Protein AF-X1Q4B1-F1 (afdb_monomer_lite)

Sequence (480 aa):
LQPEKTTQGALKLMYELGEYLKKIVNLEAITLQPAAGAQGEFSAISMFKAYFNKKNENRKYILVPDSAHGTNPASVNFSGFKPVTLPSNDKGLVDIDKLKELMTDEVAGLMLTNPNTLGLFEKSVKLITEIVLRRKRMKLKDPKRILATDCGSTTTKAILIEKKGEEYRLVVRGEAPTTVEAPFEDVTKGVLNAVMEVEELSGTKLLDGENIIKGVKDKEGVDLYVSTSSAGGGLQMMVAGVVLTMTAESAARAALGAGAIVMDVIASNDGRLPHEKIQRIRNLRPDMILLSGGIDGGTVSHVVELAELIKAADPQPRFGVGYELPVIYAGNKDARDIILKTLKENTALVIVENLRPVLERENLSPARNKIHDQFMEHVMAHAPGYKDLMKKTDVPIMPTPGAVGLLVEIVAKKEKIDAIGVDIGGATTDVFSVFQGIFNRTVSANLGMSYSISNVLAETGIENIMRWLPEDIDERSLRN

Foldseek 3Di:
DDDCVVCVVVVVVLVVVFVVVCVVVVHPGDDPPQPDPLSVLLVVLLVLVVVCVVVVQQAAEEEEEPQDDPSNQVSCVVSRHHYDYFYDDPVREGDLVSLLVPDDSNYSYYDDDAVTNVSHGHPCVVVSVCSGVVVLVDPPPVWQWEWEWEQAQFKIKIWIWGDDPNDIDTDDMFMFTQQLDPPRVARLVRVVRRVVVVCVVNVAAQDDPSAGADDDDPSYGTPFYAYAYPHQDAQEEEEEEADCVAFQVLRVQLQQQLRHDHPYYHYPPPPDDLVRLLCCQQVSQGLAYEQEYAAAVGDQVSSLVVLLSNLSSLHHHPDDDPDFRAYEYAYHPVNVVVSCVRRVVRHNYDYWHHQPNDRPDGDSVGSSVVSNVCCVVRGQCPRRNSVVVCVNGSDGHHHPVVVVLVVQLCCCVVVVHWDWDWDAGQQKIKIWTQDPNDITIGIGRLGHDHPNVVVVCVVCDPVNVVVVDDPPQDPVNVVD

InterPro domains:
  IPR006230 Protein MutL [PF13941] (146-471)
  IPR015421 Pyridoxal phosphate-dependent transferase, major domain [G3DSA:3.40.640.10] (1-141)
  IPR015424 Pyridoxal phosphate-dependent transferase [SSF53383] (2-132)
  IPR020581 Glycine cleavage system P protein [PTHR11773] (2-133)

Organism: NCBI:txid412755

Secondary structure (DSSP, 8-state):
---GGG-HHHHHHHHHHHHHHHHHHT-S-------SHHHHHHHHHHHHHHHHHHTT----EEEEETTS-THHHHHHHHTT-EEEEE-B-TTSSB-HHHHHHH--TTEEEE---SS-TTS---TTHHHHHHHHHGGGS------SEEEEEEE-SSEEEEEEEEEETTEEEEEEEEEEE--SSTTT--HHHHHHHHHHHHHHHHT-B-EETTEEPBS-BTTB-BSEEEEEE-TT--EEEEEEESSIIIIIHHHHHHHHHHTEEEEEEEETTSS--HHHHHHHHHHH--SEEEE----TTS-SHHHHHHHHHHHHH-PPPSS-TT-PEEEEE-S-GGGHHHHHHHHTTTEEEEE---S-SBTTB---HHHHHHHHHHHHHHTGGGSTTHHHHHHHSSSPPEEHHHHHHHHHHHHHHHHT--EEEEEE-SS-EEEEEEETTEEEEEEETT--SSTTHHHHHHHH-HHHHHTTS-TT--HHHHH-

Radius of gyration: 26.85 Å; chains: 1; bounding box: 56×97×61 Å

pLDDT: mean 87.83, std 9.79, range [41.88, 98.19]

Structure (mmCIF, N/CA/C/O backbone):
data_AF-X1Q4B1-F1
#
_entry.id   AF-X1Q4B1-F1
#
loop_
_atom_site.group_PDB
_atom_site.id
_atom_site.type_symbol
_atom_site.label_atom_id
_atom_site.label_alt_id
_atom_site.label_comp_id
_atom_site.label_asym_id
_atom_site.label_entity_id
_atom_site.label_seq_id
_atom_site.pdbx_PDB_ins_code
_atom_site.Cartn_x
_atom_site.Cartn_y
_atom_site.Cartn_z
_atom_site.occupancy
_atom_site.B_iso_or_equiv
_atom_site.auth_seq_id
_atom_site.auth_comp_id
_atom_site.auth_asym_id
_atom_site.auth_atom_id
_atom_site.pdbx_PDB_model_num
ATOM 1 N N . LEU A 1 1 ? 10.457 -51.982 8.113 1.00 66.38 1 LEU A N 1
ATOM 2 C CA . LEU A 1 1 ? 11.189 -50.947 7.346 1.00 66.38 1 LEU A CA 1
ATOM 3 C C . LEU A 1 1 ? 12.678 -51.248 7.427 1.00 66.38 1 LEU A C 1
ATOM 5 O O . LEU A 1 1 ? 13.119 -51.757 8.451 1.00 66.38 1 LEU A O 1
ATOM 9 N N . GLN A 1 2 ? 13.419 -50.999 6.350 1.00 88.31 2 GLN A N 1
ATOM 10 C CA . GLN A 1 2 ? 14.870 -51.185 6.302 1.00 88.31 2 GLN A CA 1
ATOM 11 C C . GLN A 1 2 ? 15.573 -50.152 7.220 1.00 88.31 2 GLN A C 1
ATOM 13 O O . GLN A 1 2 ? 15.097 -49.020 7.293 1.00 88.31 2 GLN A O 1
ATOM 18 N N . PRO A 1 3 ? 16.667 -50.493 7.935 1.00 93.75 3 PRO A N 1
ATOM 19 C CA . PRO A 1 3 ? 17.361 -49.536 8.803 1.00 93.75 3 PRO A CA 1
ATOM 20 C C . PRO A 1 3 ? 17.932 -48.341 8.024 1.00 93.75 3 PRO A C 1
ATOM 22 O O . PRO A 1 3 ? 18.621 -48.551 7.024 1.00 93.75 3 PRO A O 1
ATOM 25 N N . GLU A 1 4 ? 17.748 -47.114 8.528 1.00 91.62 4 GLU A N 1
ATOM 26 C CA . GLU A 1 4 ? 18.181 -45.866 7.861 1.00 91.62 4 GLU A CA 1
ATOM 27 C C . GLU A 1 4 ? 19.660 -45.874 7.462 1.00 91.62 4 GLU A C 1
ATOM 29 O O . GLU A 1 4 ? 20.027 -45.416 6.378 1.00 91.62 4 GLU A O 1
ATOM 34 N N . LYS A 1 5 ? 20.524 -46.462 8.302 1.00 94.69 5 LYS A N 1
ATOM 35 C CA . LYS A 1 5 ? 21.965 -46.602 8.026 1.00 94.69 5 LYS A CA 1
ATOM 36 C C . LYS A 1 5 ? 22.269 -47.334 6.712 1.00 94.69 5 LYS A C 1
ATOM 38 O O . LYS A 1 5 ? 23.345 -47.169 6.157 1.00 94.69 5 LYS A O 1
ATOM 43 N N . THR A 1 6 ? 21.330 -48.142 6.217 1.00 95.38 6 THR A N 1
ATOM 44 C CA . THR A 1 6 ? 21.473 -48.923 4.979 1.00 95.38 6 THR A CA 1
ATOM 45 C C . THR A 1 6 ? 20.757 -48.301 3.774 1.00 95.38 6 THR A C 1
ATOM 47 O O . THR A 1 6 ? 20.863 -48.834 2.675 1.00 95.38 6 THR A O 1
ATOM 50 N N . THR A 1 7 ? 20.060 -47.171 3.947 1.00 96.06 7 THR A N 1
ATOM 51 C CA . THR A 1 7 ? 19.280 -46.489 2.893 1.00 96.06 7 THR A CA 1
ATOM 52 C C . THR A 1 7 ? 19.724 -45.044 2.662 1.00 96.06 7 THR A C 1
ATOM 54 O O . THR A 1 7 ? 18.988 -44.255 2.072 1.00 96.06 7 THR A O 1
ATOM 57 N N . GLN A 1 8 ? 20.931 -44.678 3.107 1.00 96.19 8 GLN A N 1
ATOM 58 C CA . GLN A 1 8 ? 21.440 -43.301 3.042 1.00 96.19 8 GLN A CA 1
ATOM 59 C C . GLN A 1 8 ? 21.446 -42.719 1.621 1.00 96.19 8 GLN A C 1
ATOM 61 O O . GLN A 1 8 ? 21.157 -41.540 1.449 1.00 96.19 8 GLN A O 1
ATOM 66 N N . GLY A 1 9 ? 21.691 -43.541 0.594 1.00 96.62 9 GLY A N 1
ATOM 67 C CA . GLY A 1 9 ? 21.606 -43.098 -0.802 1.00 96.62 9 GLY A CA 1
ATOM 68 C C . GLY A 1 9 ? 20.203 -42.621 -1.197 1.00 96.62 9 GLY A C 1
ATOM 69 O O . GLY A 1 9 ? 20.061 -41.554 -1.789 1.00 96.62 9 GLY A O 1
ATOM 70 N N . ALA A 1 10 ? 19.161 -43.364 -0.809 1.00 95.69 10 ALA A N 1
ATOM 71 C CA . ALA A 1 10 ? 17.774 -42.979 -1.068 1.00 95.69 10 ALA A CA 1
ATOM 72 C C . ALA A 1 10 ? 17.374 -41.729 -0.269 1.00 95.69 10 ALA A C 1
ATOM 74 O O . ALA A 1 10 ? 16.758 -40.822 -0.822 1.00 95.69 10 ALA A O 1
ATOM 75 N N . LEU A 1 11 ? 17.780 -41.643 1.003 1.00 95.00 11 LEU A N 1
ATOM 76 C CA . LEU A 1 11 ? 17.516 -40.473 1.850 1.00 95.00 11 LEU A CA 1
ATOM 77 C C . LEU A 1 11 ? 18.180 -39.205 1.300 1.00 95.00 11 LEU A C 1
ATOM 79 O O . LEU A 1 11 ? 17.545 -38.153 1.265 1.00 95.00 11 LEU A O 1
ATOM 83 N N . LYS A 1 12 ? 19.423 -39.312 0.813 1.00 97.00 12 LYS A N 1
ATOM 84 C CA . LYS A 1 12 ? 20.123 -38.205 0.154 1.00 97.00 12 LYS A CA 1
ATOM 85 C C . LYS A 1 12 ? 19.367 -37.727 -1.087 1.00 97.00 12 LYS A C 1
ATOM 87 O O . LYS A 1 12 ? 19.129 -36.532 -1.216 1.00 97.00 12 LYS A O 1
ATOM 92 N N . LEU A 1 13 ? 18.938 -38.647 -1.954 1.00 97.19 13 LEU A N 1
ATOM 93 C CA . LEU A 1 13 ? 18.173 -38.307 -3.158 1.00 97.19 13 LEU A CA 1
ATOM 94 C C . LEU A 1 13 ? 16.848 -37.614 -2.814 1.00 97.19 13 LEU A C 1
ATOM 96 O O . LEU A 1 13 ? 16.500 -36.610 -3.429 1.00 97.19 13 LEU A O 1
ATOM 100 N N . MET A 1 14 ? 16.126 -38.119 -1.811 1.00 96.12 14 MET A N 1
ATOM 101 C CA . MET A 1 14 ? 14.888 -37.502 -1.327 1.00 96.12 14 MET A CA 1
ATOM 102 C C . MET A 1 14 ? 15.126 -36.088 -0.785 1.00 96.12 14 MET A C 1
ATOM 104 O O . MET A 1 14 ? 14.344 -35.182 -1.066 1.00 96.12 14 MET A O 1
ATOM 108 N N . TYR A 1 15 ? 16.209 -35.889 -0.032 1.00 96.12 15 TYR A N 1
ATOM 109 C CA . TYR A 1 15 ? 16.575 -34.585 0.512 1.00 96.12 15 TYR A CA 1
ATOM 110 C C . TYR A 1 15 ? 16.925 -33.578 -0.592 1.00 96.12 15 TYR A C 1
ATOM 112 O O . TYR A 1 15 ? 16.352 -32.491 -0.634 1.00 96.12 15 TYR A O 1
ATOM 120 N N . GLU A 1 16 ? 17.811 -33.948 -1.519 1.00 97.56 16 GLU A N 1
ATOM 121 C CA . GLU A 1 16 ? 18.236 -33.073 -2.619 1.00 97.56 16 GLU A CA 1
ATOM 122 C C . GLU A 1 16 ? 17.066 -32.717 -3.542 1.00 97.56 16 GLU A C 1
ATOM 124 O O . GLU A 1 16 ? 16.865 -31.543 -3.859 1.00 97.56 16 GLU A O 1
ATOM 129 N N . LEU A 1 17 ? 16.234 -33.704 -3.901 1.00 97.38 17 LEU A N 1
ATOM 130 C CA . LEU A 1 17 ? 15.005 -33.465 -4.657 1.00 97.38 17 LEU A CA 1
ATOM 131 C C . LEU A 1 17 ? 14.079 -32.500 -3.912 1.00 97.38 17 LEU A C 1
ATOM 133 O O . LEU A 1 17 ? 13.517 -31.588 -4.519 1.00 97.38 17 LEU A O 1
ATOM 137 N N . GLY A 1 18 ? 13.940 -32.677 -2.597 1.00 96.75 18 GLY A N 1
ATOM 138 C CA . GLY A 1 18 ? 13.130 -31.798 -1.769 1.00 96.75 18 GLY A CA 1
ATOM 139 C C . GLY A 1 18 ? 13.617 -30.346 -1.798 1.00 96.75 18 GLY A C 1
ATOM 140 O O . GLY A 1 18 ? 12.822 -29.428 -2.004 1.00 96.75 18 GLY A O 1
ATOM 141 N N . GLU A 1 19 ? 14.926 -30.133 -1.668 1.00 96.81 19 GLU A N 1
ATOM 142 C CA . GLU A 1 19 ? 15.537 -28.801 -1.721 1.00 96.81 19 GLU A CA 1
ATOM 143 C C . GLU A 1 19 ? 15.413 -28.146 -3.104 1.00 96.81 19 GLU A C 1
ATOM 145 O O . GLU A 1 19 ? 15.185 -26.937 -3.198 1.00 96.81 19 GLU A O 1
ATOM 150 N N . TYR A 1 20 ? 15.493 -28.920 -4.189 1.00 97.56 20 TYR A N 1
ATOM 151 C CA . TYR A 1 20 ? 15.242 -28.400 -5.535 1.00 97.56 20 TYR A CA 1
ATOM 152 C C . TYR A 1 20 ? 13.786 -27.988 -5.728 1.00 97.56 20 TYR A C 1
ATOM 154 O O . TYR A 1 20 ? 13.522 -26.881 -6.198 1.00 97.56 20 TYR A O 1
ATOM 162 N N . LEU A 1 21 ? 12.837 -28.833 -5.317 1.00 96.44 21 LEU A N 1
ATOM 163 C CA . LEU A 1 21 ? 11.414 -28.523 -5.435 1.00 96.44 21 LEU A CA 1
ATOM 164 C C . LEU A 1 21 ? 11.048 -27.277 -4.627 1.00 96.44 21 LEU A C 1
ATOM 166 O O . LEU A 1 21 ? 10.402 -26.391 -5.179 1.00 96.44 21 LEU A O 1
ATOM 170 N N . LYS A 1 22 ? 11.533 -27.146 -3.383 1.00 95.69 22 LYS A N 1
ATOM 171 C CA . LYS A 1 22 ? 11.335 -25.940 -2.556 1.00 95.69 22 LYS A CA 1
ATOM 172 C C . LYS A 1 22 ? 11.738 -24.657 -3.280 1.00 95.69 22 LYS A C 1
ATOM 174 O O . LYS A 1 22 ? 10.993 -23.681 -3.236 1.00 95.69 22 LYS A O 1
ATOM 179 N N . LYS A 1 23 ? 12.885 -24.667 -3.971 1.00 93.69 23 LYS A N 1
ATOM 180 C CA . LYS A 1 23 ? 13.369 -23.518 -4.754 1.00 93.69 23 LYS A CA 1
ATOM 181 C C . LYS A 1 23 ? 12.500 -23.240 -5.980 1.00 93.69 23 LYS A C 1
ATOM 183 O O . LYS A 1 23 ? 12.229 -22.080 -6.262 1.00 93.69 23 LYS A O 1
ATOM 188 N N . ILE A 1 24 ? 12.047 -24.279 -6.686 1.00 95.81 24 ILE A N 1
ATOM 189 C CA . ILE A 1 24 ? 11.204 -24.140 -7.888 1.00 95.81 24 ILE A CA 1
ATOM 190 C C . ILE A 1 24 ? 9.842 -23.530 -7.544 1.00 95.81 24 ILE A C 1
ATOM 192 O O . ILE A 1 24 ? 9.377 -22.639 -8.249 1.00 95.81 24 ILE A O 1
ATOM 196 N N . VAL A 1 25 ? 9.200 -24.001 -6.470 1.00 91.06 25 VAL A N 1
ATOM 197 C CA . VAL A 1 25 ? 7.852 -23.541 -6.086 1.00 91.06 25 VAL A CA 1
ATOM 198 C C . VAL A 1 25 ? 7.856 -22.389 -5.080 1.00 91.06 25 VAL A C 1
ATOM 200 O O . VAL A 1 25 ? 6.791 -21.883 -4.740 1.00 91.06 25 VAL A O 1
ATOM 203 N N . ASN A 1 26 ? 9.036 -21.972 -4.612 1.00 92.06 26 ASN A N 1
ATOM 204 C CA . ASN A 1 26 ? 9.233 -20.924 -3.612 1.00 92.06 26 ASN A CA 1
ATOM 205 C C . ASN A 1 26 ? 8.440 -21.161 -2.307 1.00 92.06 26 ASN A C 1
ATOM 207 O O . ASN A 1 26 ? 7.680 -20.302 -1.859 1.00 92.06 26 ASN A O 1
ATOM 211 N N . LEU A 1 27 ? 8.604 -22.346 -1.703 1.00 90.62 27 LEU A N 1
ATOM 212 C CA . LEU A 1 27 ? 7.980 -22.726 -0.426 1.00 90.62 27 LEU A CA 1
ATOM 213 C C . LEU A 1 27 ? 9.026 -23.126 0.626 1.00 90.62 27 LEU A C 1
ATOM 215 O O . LEU A 1 27 ? 10.097 -23.641 0.306 1.00 90.62 27 LEU A O 1
ATOM 219 N N . GLU A 1 28 ? 8.684 -22.946 1.905 1.00 91.62 28 GLU A N 1
ATOM 220 C CA . GLU A 1 28 ? 9.573 -23.247 3.041 1.00 91.62 28 GLU A CA 1
ATOM 221 C C . GLU A 1 28 ? 9.848 -24.750 3.226 1.00 91.62 28 GLU A C 1
ATOM 223 O O . GLU A 1 28 ? 10.908 -25.138 3.724 1.00 91.62 28 GLU A O 1
ATOM 228 N N . ALA A 1 29 ? 8.909 -25.609 2.820 1.00 93.25 29 ALA A N 1
ATOM 229 C CA . ALA A 1 29 ? 8.986 -27.055 2.999 1.00 93.25 29 ALA A CA 1
ATOM 230 C C . ALA A 1 29 ? 8.238 -27.814 1.892 1.00 93.25 29 ALA A C 1
ATOM 232 O O . ALA A 1 29 ? 7.320 -27.284 1.267 1.00 93.25 29 ALA A O 1
ATOM 233 N N . ILE A 1 30 ? 8.614 -29.079 1.688 1.00 94.12 30 ILE A N 1
ATOM 234 C CA . ILE A 1 30 ? 7.962 -30.014 0.763 1.00 94.12 30 ILE A CA 1
ATOM 235 C C . ILE A 1 30 ? 7.840 -31.391 1.431 1.00 94.12 30 ILE A C 1
ATOM 237 O O . ILE A 1 30 ? 8.625 -31.727 2.318 1.0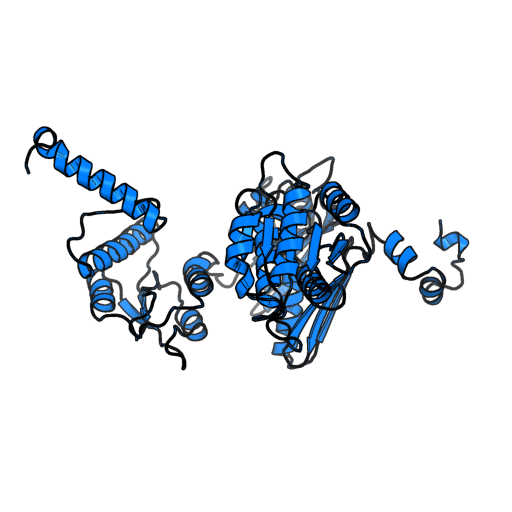0 94.12 30 ILE A O 1
ATOM 241 N N . THR A 1 31 ? 6.873 -32.201 1.001 1.00 94.12 31 THR A N 1
ATOM 242 C CA . THR A 1 31 ? 6.763 -33.615 1.383 1.00 94.12 31 THR A CA 1
ATOM 243 C C . THR A 1 31 ? 6.760 -34.491 0.138 1.00 94.12 31 THR A C 1
ATOM 245 O O . THR A 1 31 ? 6.084 -34.180 -0.840 1.00 94.12 31 THR A O 1
ATOM 248 N N . LEU A 1 32 ? 7.511 -35.592 0.183 1.00 94.69 32 LEU A N 1
ATOM 249 C CA . LEU A 1 32 ? 7.564 -36.608 -0.877 1.00 94.69 32 LEU A CA 1
ATOM 250 C C . LEU A 1 32 ? 6.679 -37.826 -0.564 1.00 94.69 32 LEU A C 1
ATOM 252 O O . LEU A 1 32 ? 6.749 -38.841 -1.247 1.00 94.69 32 LEU A O 1
ATOM 256 N N . GLN A 1 33 ? 5.875 -37.753 0.500 1.00 94.75 33 GLN A N 1
ATOM 257 C CA . GLN A 1 33 ? 5.002 -38.845 0.923 1.00 94.75 33 GLN A CA 1
ATOM 258 C C . GLN A 1 33 ? 3.838 -39.131 -0.049 1.00 94.75 33 GLN A C 1
ATOM 260 O O . GLN A 1 33 ? 3.500 -40.307 -0.207 1.00 94.75 33 GLN A O 1
ATOM 265 N N . PRO A 1 34 ? 3.188 -38.127 -0.680 1.00 94.62 34 PRO A N 1
ATOM 266 C CA . PRO A 1 34 ? 2.115 -38.401 -1.630 1.00 94.62 34 PRO A CA 1
ATOM 267 C C . PRO A 1 34 ? 2.644 -39.081 -2.898 1.00 94.62 34 PRO A C 1
ATOM 269 O O . PRO A 1 34 ? 3.515 -38.547 -3.577 1.00 94.62 34 PRO A O 1
ATOM 272 N N . ALA A 1 35 ? 2.083 -40.240 -3.242 1.00 91.44 35 ALA A N 1
ATOM 273 C CA . ALA A 1 35 ? 2.495 -41.049 -4.389 1.00 91.44 35 ALA A CA 1
ATOM 274 C C . ALA A 1 35 ? 1.721 -40.725 -5.684 1.00 91.44 35 ALA A C 1
ATOM 276 O O . ALA A 1 35 ? 2.033 -41.267 -6.742 1.00 91.44 35 ALA A O 1
ATOM 277 N N . ALA A 1 36 ? 0.705 -39.860 -5.612 1.00 90.31 36 ALA A N 1
ATOM 278 C CA . ALA A 1 36 ? -0.111 -39.427 -6.746 1.00 90.31 36 ALA A CA 1
ATOM 279 C C . ALA A 1 36 ? -0.654 -38.005 -6.530 1.00 90.31 36 ALA A C 1
ATOM 281 O O . ALA A 1 36 ? -0.783 -37.556 -5.390 1.00 90.31 36 ALA A O 1
ATOM 282 N N . GLY A 1 37 ? -1.045 -37.323 -7.614 1.00 87.62 37 GLY A N 1
ATOM 283 C CA . GLY A 1 37 ? -1.580 -35.953 -7.563 1.00 87.62 37 GLY A CA 1
ATOM 284 C C . GLY A 1 37 ? -2.782 -35.802 -6.623 1.00 87.62 37 GLY A C 1
ATOM 285 O O . GLY A 1 37 ? -2.739 -34.988 -5.706 1.00 87.62 37 GLY A O 1
ATOM 286 N N . ALA A 1 38 ? -3.792 -36.670 -6.755 1.00 86.62 38 ALA A N 1
ATOM 287 C CA . ALA A 1 38 ? -4.967 -36.671 -5.875 1.00 86.62 38 ALA A CA 1
ATOM 288 C C . ALA A 1 38 ? -4.614 -36.941 -4.397 1.00 86.62 38 ALA A C 1
ATOM 290 O O . ALA A 1 38 ? -5.231 -36.389 -3.489 1.00 86.62 38 ALA A O 1
ATOM 291 N N . GLN A 1 39 ? -3.580 -37.750 -4.129 1.00 88.25 39 GLN A N 1
ATOM 292 C CA . GLN A 1 39 ? -3.085 -37.939 -2.764 1.00 88.25 39 GLN A CA 1
ATOM 293 C C . GLN A 1 39 ? -2.406 -36.666 -2.246 1.00 88.25 39 GLN A C 1
ATOM 295 O O . GLN A 1 39 ? -2.563 -36.332 -1.076 1.00 88.25 39 GLN A O 1
ATOM 300 N N . GLY A 1 40 ? -1.690 -35.940 -3.108 1.00 92.88 40 GLY A N 1
ATOM 301 C CA . GLY A 1 40 ? -1.099 -34.642 -2.785 1.00 92.88 40 GLY A CA 1
ATOM 302 C C . GLY A 1 40 ? -2.158 -33.597 -2.437 1.00 92.88 40 GLY A C 1
ATOM 303 O O . GLY A 1 40 ? -2.042 -32.935 -1.407 1.00 92.88 40 GLY A O 1
ATOM 304 N N . GLU A 1 41 ? -3.226 -33.512 -3.236 1.00 92.81 41 GLU A N 1
ATOM 305 C CA . GLU A 1 41 ? -4.398 -32.672 -2.952 1.00 92.81 41 GLU A CA 1
ATOM 306 C C . GLU A 1 41 ? -5.005 -33.018 -1.584 1.00 92.81 41 GLU A C 1
ATOM 308 O O . GLU A 1 41 ? -5.161 -32.146 -0.728 1.00 92.81 41 GLU A O 1
ATOM 313 N N . PHE A 1 42 ? -5.288 -34.301 -1.336 1.00 91.19 42 PHE A N 1
ATOM 314 C CA . PHE A 1 42 ? -5.835 -34.767 -0.063 1.00 91.19 42 PHE A CA 1
ATOM 315 C C . PHE A 1 42 ? -4.907 -34.472 1.126 1.00 91.19 42 PHE A C 1
ATOM 317 O O . PHE A 1 42 ? -5.375 -34.035 2.181 1.00 91.19 42 PHE A O 1
ATOM 324 N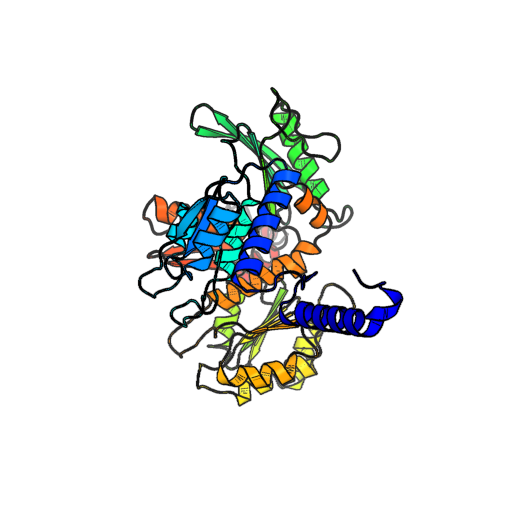 N . SER A 1 43 ? -3.593 -34.668 0.978 1.00 93.62 43 SER A N 1
ATOM 325 C CA . SER A 1 43 ? -2.606 -34.317 2.004 1.00 93.62 43 SER A CA 1
ATOM 326 C C . SER A 1 43 ? -2.626 -32.818 2.310 1.00 93.62 43 SER A C 1
ATOM 328 O O . SER A 1 43 ? -2.678 -32.446 3.482 1.00 93.62 43 SER A O 1
ATOM 330 N N . ALA A 1 44 ? -2.665 -31.958 1.287 1.00 92.88 44 ALA A N 1
ATOM 331 C CA . ALA A 1 44 ? -2.710 -30.507 1.462 1.00 92.88 44 ALA A CA 1
ATOM 332 C C . ALA A 1 44 ? -3.988 -30.047 2.187 1.00 92.88 44 ALA A C 1
ATOM 334 O O . ALA A 1 44 ? -3.917 -29.301 3.167 1.00 92.88 44 ALA A O 1
ATOM 335 N N . ILE A 1 45 ? -5.161 -30.541 1.780 1.00 94.19 45 ILE A N 1
ATOM 336 C CA . ILE A 1 45 ? -6.429 -30.191 2.441 1.00 94.19 45 ILE A CA 1
ATOM 337 C C . ILE A 1 45 ? -6.493 -30.771 3.866 1.00 94.19 45 ILE A C 1
ATOM 339 O O . ILE A 1 45 ? -6.994 -30.125 4.790 1.00 94.19 45 ILE A O 1
ATOM 343 N N . SER A 1 46 ? -5.907 -31.944 4.107 1.00 91.88 46 SER A N 1
ATOM 344 C CA . SER A 1 46 ? -5.790 -32.501 5.462 1.00 91.88 46 SER A CA 1
ATOM 345 C C . SER A 1 46 ? -4.904 -31.636 6.367 1.00 91.88 46 SER A C 1
ATOM 347 O O . SER A 1 46 ? -5.220 -31.461 7.548 1.00 91.88 46 SER A O 1
ATOM 349 N N . MET A 1 47 ? -3.847 -31.019 5.824 1.00 93.69 47 MET A N 1
ATOM 350 C CA . MET A 1 47 ? -3.044 -30.033 6.557 1.00 93.69 47 MET A CA 1
ATOM 351 C C . MET A 1 47 ? -3.858 -28.789 6.922 1.00 93.69 47 MET A C 1
ATOM 353 O O . MET A 1 47 ? -3.695 -28.279 8.030 1.00 93.69 47 MET A O 1
ATOM 357 N N . PHE A 1 48 ? -4.776 -28.331 6.060 1.00 93.44 48 PHE A N 1
ATOM 358 C CA . PHE A 1 48 ? -5.676 -27.219 6.401 1.00 93.44 48 PHE A CA 1
ATOM 359 C C . PHE A 1 48 ? -6.539 -27.587 7.607 1.00 93.44 48 PHE A C 1
ATOM 361 O O . PHE A 1 48 ? -6.640 -26.813 8.556 1.00 93.44 48 PHE A O 1
ATOM 368 N N . LYS A 1 49 ? -7.106 -28.798 7.621 1.00 89.44 49 LYS A N 1
ATOM 369 C CA . LYS A 1 49 ? -7.896 -29.288 8.757 1.00 89.44 49 LYS A CA 1
ATOM 370 C C . LYS A 1 49 ? -7.081 -29.332 10.047 1.00 89.44 49 LYS A C 1
ATOM 372 O O . LYS A 1 49 ? -7.530 -28.817 11.065 1.00 89.44 49 LYS A O 1
ATOM 377 N N . ALA A 1 50 ? -5.872 -29.893 10.005 1.00 92.50 50 ALA A N 1
ATOM 378 C CA . ALA A 1 50 ? -4.979 -29.933 11.163 1.00 92.50 50 ALA A CA 1
ATOM 379 C C . ALA A 1 50 ? -4.614 -28.521 11.658 1.00 92.50 50 ALA A C 1
ATOM 381 O O . ALA A 1 50 ? -4.635 -28.260 12.862 1.00 92.50 50 ALA A O 1
ATOM 382 N N . TYR A 1 51 ? -4.338 -27.597 10.734 1.00 92.75 51 TYR A N 1
ATOM 383 C CA . TYR A 1 51 ? -4.035 -26.200 11.033 1.00 92.75 51 TYR A CA 1
ATOM 384 C C . TYR A 1 51 ? -5.201 -25.484 11.723 1.00 92.75 51 TYR A C 1
ATOM 386 O O . TYR A 1 51 ? -5.013 -24.884 12.783 1.00 92.75 51 TYR A O 1
ATOM 394 N N . PHE A 1 52 ? -6.409 -25.568 11.160 1.00 89.81 52 PHE A N 1
ATOM 395 C CA . PHE A 1 52 ? -7.585 -24.906 11.724 1.00 89.81 52 PHE A CA 1
ATOM 396 C C . PHE A 1 52 ? -8.050 -25.561 13.030 1.00 89.81 52 PHE A C 1
ATOM 398 O O . PHE A 1 52 ? -8.396 -24.843 13.965 1.00 89.81 52 PHE A O 1
ATOM 405 N N . ASN A 1 53 ? -7.933 -26.886 13.167 1.00 88.06 53 ASN A N 1
ATOM 406 C CA . ASN A 1 53 ? -8.181 -27.579 14.435 1.00 88.06 53 ASN A CA 1
ATOM 407 C C . ASN A 1 53 ? -7.223 -27.107 15.535 1.00 88.06 53 ASN A C 1
ATOM 409 O O . ASN A 1 53 ? -7.666 -26.799 16.637 1.00 88.06 53 ASN A O 1
ATOM 413 N N . LYS A 1 54 ? -5.921 -26.975 15.237 1.00 91.50 54 LYS A N 1
ATOM 414 C CA . LYS A 1 54 ? -4.930 -26.445 16.192 1.00 91.50 54 LYS A CA 1
ATOM 415 C C . LYS A 1 54 ? -5.262 -25.017 16.643 1.00 91.50 54 LYS A C 1
ATOM 417 O O . LYS A 1 54 ? -4.896 -24.620 17.745 1.00 91.50 54 LYS A O 1
ATOM 422 N N . LYS A 1 55 ? -5.949 -24.250 15.796 1.00 83.31 55 LYS A N 1
ATOM 423 C CA . LYS A 1 55 ? -6.416 -22.889 16.085 1.00 83.31 55 LYS A CA 1
ATOM 424 C C . LYS A 1 55 ? -7.820 -22.813 16.689 1.00 83.31 55 LYS A C 1
ATOM 426 O O . LYS A 1 55 ? -8.278 -21.709 16.964 1.00 83.31 55 LYS A O 1
ATOM 431 N N . ASN A 1 56 ? -8.498 -23.943 16.895 1.00 87.31 56 ASN A N 1
ATOM 432 C CA . ASN A 1 56 ? -9.909 -23.999 17.285 1.00 87.31 56 ASN A CA 1
ATOM 433 C C . ASN A 1 56 ? -10.840 -23.215 16.333 1.00 87.31 56 ASN A C 1
ATOM 435 O O . ASN A 1 56 ? -11.844 -22.640 16.752 1.00 87.31 56 ASN A O 1
ATOM 439 N N . GLU A 1 57 ? -10.522 -23.195 15.036 1.00 84.94 57 GLU A N 1
ATOM 440 C CA . GLU A 1 57 ? -11.354 -22.588 13.995 1.00 84.94 57 GLU A CA 1
ATOM 441 C C . GLU A 1 57 ? -12.163 -23.664 13.260 1.00 84.94 57 GLU A C 1
ATOM 443 O O . GLU A 1 57 ? -11.606 -24.558 12.626 1.00 84.94 57 GLU A O 1
ATOM 448 N N . ASN A 1 58 ? -13.494 -23.566 13.289 1.00 84.06 58 ASN A N 1
ATOM 449 C CA . ASN A 1 58 ? -14.370 -24.535 12.626 1.00 84.06 58 ASN A CA 1
ATOM 450 C C . ASN A 1 58 ? -14.675 -24.127 11.174 1.00 84.06 58 ASN A C 1
ATOM 452 O O . ASN A 1 58 ? -15.764 -23.637 10.866 1.00 84.06 58 ASN A O 1
ATOM 456 N N . ARG A 1 59 ? -13.692 -24.296 10.285 1.00 89.62 59 ARG A N 1
ATOM 457 C CA . ARG A 1 59 ? -13.875 -24.109 8.838 1.00 89.62 59 ARG A CA 1
ATOM 458 C C . ARG A 1 59 ? -14.486 -25.383 8.232 1.00 89.62 59 ARG A C 1
ATOM 460 O O . ARG A 1 59 ? -14.060 -26.487 8.552 1.00 89.62 59 ARG A O 1
ATOM 467 N N . LYS A 1 60 ? -15.478 -25.234 7.355 1.00 93.12 60 LYS A N 1
ATOM 468 C CA . LYS A 1 60 ? -16.282 -26.316 6.764 1.00 93.12 60 LYS A CA 1
ATOM 469 C C . LYS A 1 60 ? -16.179 -26.426 5.248 1.00 93.12 60 LYS A C 1
ATOM 471 O O . LYS A 1 60 ? -16.407 -27.515 4.740 1.00 93.12 60 LYS A O 1
ATOM 476 N N . TYR A 1 61 ? -15.850 -25.356 4.531 1.00 95.81 61 TYR A N 1
ATOM 477 C CA . TYR A 1 61 ? -15.924 -25.310 3.071 1.00 95.81 61 TYR A CA 1
ATOM 478 C C . TYR A 1 61 ? -14.561 -25.109 2.416 1.00 95.81 61 TYR A C 1
ATOM 480 O O . TYR A 1 61 ? -13.688 -24.449 2.972 1.00 95.81 61 TYR A O 1
ATOM 488 N N . ILE A 1 62 ? -14.397 -25.624 1.204 1.00 96.38 62 ILE A N 1
ATOM 489 C CA . ILE A 1 62 ? -13.293 -25.269 0.305 1.00 96.38 62 ILE A CA 1
ATOM 490 C C . ILE A 1 62 ? -13.921 -24.813 -1.006 1.00 96.38 62 ILE A C 1
ATOM 492 O O . ILE A 1 62 ? -14.777 -25.510 -1.550 1.00 96.38 62 ILE A O 1
ATOM 496 N N . LEU A 1 63 ? -13.516 -23.645 -1.500 1.00 96.31 63 LEU A N 1
ATOM 497 C CA . LEU A 1 63 ? -13.956 -23.180 -2.810 1.00 96.31 63 LEU A CA 1
ATOM 498 C C . LEU A 1 63 ? -13.206 -23.950 -3.897 1.00 96.31 63 LEU A C 1
ATOM 500 O O . LEU A 1 63 ? -11.992 -24.152 -3.805 1.00 96.31 63 LEU A O 1
ATOM 504 N N . VAL A 1 64 ? -13.931 -24.375 -4.923 1.00 95.31 64 VAL A N 1
ATOM 505 C CA . VAL A 1 64 ? -13.394 -25.126 -6.058 1.00 95.31 64 VAL A CA 1
ATOM 506 C C . VAL A 1 64 ? -13.959 -24.500 -7.335 1.00 95.31 64 VAL A C 1
ATOM 508 O O . VAL A 1 64 ? -15.180 -24.484 -7.478 1.00 95.31 64 VAL A O 1
ATOM 511 N N . PRO A 1 65 ? -13.128 -23.961 -8.245 1.00 93.25 65 PRO A N 1
ATOM 512 C CA . PRO A 1 65 ? -13.587 -23.462 -9.536 1.00 93.25 65 PRO A CA 1
ATOM 513 C C . PRO A 1 65 ? -14.396 -24.516 -10.296 1.00 93.25 65 PRO A C 1
ATOM 515 O O . PRO A 1 65 ? -14.075 -25.703 -10.232 1.00 93.25 65 PRO A O 1
ATOM 518 N N . ASP A 1 66 ? -15.419 -24.095 -11.033 1.00 90.38 66 ASP A N 1
ATOM 519 C CA . ASP A 1 66 ? -16.213 -24.970 -11.911 1.00 90.38 66 ASP A CA 1
ATOM 520 C C . ASP A 1 66 ? -15.372 -25.676 -12.987 1.00 90.38 66 ASP A C 1
ATOM 522 O O . ASP A 1 66 ? -15.704 -26.776 -13.422 1.00 90.38 66 ASP A O 1
ATOM 526 N N . SER A 1 67 ? -14.240 -25.081 -13.350 1.00 82.62 67 SER A N 1
ATOM 527 C CA . SER A 1 67 ? -13.262 -25.644 -14.267 1.00 82.62 67 SER A CA 1
ATOM 528 C C . SER A 1 67 ? -12.380 -26.727 -13.625 1.00 82.62 67 SER A C 1
ATOM 530 O O . SER A 1 67 ? -11.602 -27.366 -14.326 1.00 82.62 67 SER A O 1
ATOM 532 N N . ALA A 1 68 ? -12.405 -26.926 -12.305 1.00 84.88 68 ALA A N 1
ATOM 533 C CA . ALA A 1 68 ? -11.449 -27.801 -11.628 1.00 84.88 68 ALA A CA 1
ATOM 534 C C . ALA A 1 68 ? -11.557 -29.272 -12.066 1.00 84.88 68 ALA A C 1
ATOM 536 O O . ALA A 1 68 ? -12.627 -29.780 -12.401 1.00 84.88 68 ALA A O 1
ATOM 537 N N . HIS A 1 69 ? -10.432 -29.988 -11.998 1.00 86.50 69 HIS A N 1
ATOM 538 C CA . HIS A 1 69 ? -10.421 -31.430 -12.221 1.00 86.50 69 HIS A CA 1
ATOM 539 C C . HIS A 1 69 ? -11.277 -32.149 -11.163 1.00 86.50 69 HIS A C 1
ATOM 541 O O . HIS A 1 69 ? -11.312 -31.742 -10.001 1.00 86.50 69 HIS A O 1
ATOM 547 N N . GLY A 1 70 ? -11.937 -33.251 -11.539 1.00 84.00 70 GLY A N 1
ATOM 548 C CA . GLY A 1 70 ? -12.866 -33.977 -10.659 1.00 84.00 70 GLY A CA 1
ATOM 549 C C . GLY A 1 70 ? -12.236 -34.550 -9.379 1.00 84.00 70 GLY A C 1
ATOM 550 O O . GLY A 1 70 ? -12.953 -34.844 -8.422 1.00 84.00 70 GLY A O 1
ATOM 551 N N . THR A 1 71 ? -10.904 -34.662 -9.321 1.00 88.69 71 THR A N 1
ATOM 552 C CA . THR A 1 71 ? -10.169 -35.044 -8.101 1.00 88.69 71 THR A CA 1
ATOM 553 C C . THR A 1 71 ? -10.259 -33.978 -7.017 1.00 88.69 71 THR A C 1
ATOM 555 O O . THR A 1 71 ? -10.400 -34.338 -5.855 1.00 88.69 71 THR A O 1
ATOM 558 N N . ASN A 1 72 ? -10.304 -32.691 -7.367 1.00 90.31 72 ASN A N 1
ATOM 559 C CA . ASN A 1 72 ? -10.339 -31.596 -6.399 1.00 90.31 72 ASN A CA 1
ATOM 560 C C . ASN A 1 72 ? -11.556 -31.681 -5.454 1.00 90.31 72 ASN A C 1
ATOM 562 O O . ASN A 1 72 ? -11.360 -31.795 -4.239 1.00 90.31 72 ASN A O 1
ATOM 566 N N . PRO A 1 73 ? -12.818 -31.680 -5.941 1.00 88.25 73 PRO A N 1
ATOM 567 C CA . PRO A 1 73 ? -13.975 -31.788 -5.053 1.00 88.25 73 PRO A CA 1
ATOM 568 C C . PRO A 1 73 ? -14.023 -33.136 -4.319 1.00 88.25 73 PRO A C 1
ATOM 570 O O . PRO A 1 73 ? -14.514 -33.196 -3.191 1.00 88.25 73 PRO A O 1
ATOM 573 N N . ALA A 1 74 ? -13.487 -34.212 -4.906 1.00 85.00 74 ALA A N 1
ATOM 574 C CA . ALA A 1 74 ? -13.368 -35.498 -4.225 1.00 85.00 74 ALA A CA 1
ATOM 575 C C . ALA A 1 74 ? -12.407 -35.404 -3.027 1.00 85.00 74 ALA A C 1
ATOM 577 O O . ALA A 1 74 ? -12.802 -35.728 -1.908 1.00 85.00 74 ALA A O 1
ATOM 578 N N . SER A 1 75 ? -11.192 -34.887 -3.227 1.00 89.62 75 SER A N 1
ATOM 579 C CA . SER A 1 75 ? -10.175 -34.670 -2.189 1.00 89.62 75 SER A CA 1
ATOM 580 C C . SER A 1 75 ? -10.715 -33.822 -1.031 1.00 89.62 75 SER A C 1
ATOM 582 O O . SER A 1 75 ? -10.528 -34.177 0.133 1.00 89.62 75 SER A O 1
ATOM 584 N N . VAL A 1 76 ? -11.465 -32.754 -1.332 1.00 92.06 76 VAL A N 1
ATOM 585 C CA . VAL A 1 76 ? -12.133 -31.909 -0.323 1.00 92.06 76 VAL A CA 1
ATOM 586 C C . VAL A 1 76 ? -13.110 -32.714 0.538 1.00 92.06 76 VAL A C 1
ATOM 588 O O . VAL A 1 76 ? -13.034 -32.649 1.770 1.00 92.06 76 VAL A O 1
ATOM 591 N N . ASN A 1 77 ? -13.991 -33.495 -0.099 1.00 87.50 77 ASN A N 1
ATOM 592 C CA . ASN A 1 77 ? -14.957 -34.347 0.598 1.00 87.50 77 ASN A CA 1
ATOM 593 C C . ASN A 1 77 ? -14.258 -35.396 1.472 1.00 87.50 77 ASN A C 1
ATOM 595 O O . ASN A 1 77 ? -14.619 -35.563 2.637 1.00 87.50 77 ASN A O 1
ATOM 599 N N . PHE A 1 78 ? -13.223 -36.061 0.948 1.00 86.88 78 PHE A N 1
ATOM 600 C CA . PHE A 1 78 ? -12.457 -37.063 1.694 1.00 86.88 78 PHE A CA 1
ATOM 601 C C . PHE A 1 78 ? -11.772 -36.473 2.931 1.00 86.88 78 PHE A C 1
ATOM 603 O O . PHE A 1 78 ? -11.703 -37.129 3.970 1.00 86.88 78 PHE A O 1
ATOM 610 N N . SER A 1 79 ? -11.298 -35.226 2.866 1.00 86.50 79 SER A N 1
ATOM 611 C CA . SER A 1 79 ? -10.719 -34.536 4.027 1.00 86.50 79 SER A CA 1
ATOM 612 C C . SER A 1 79 ? -11.775 -34.068 5.044 1.00 86.50 79 SER A C 1
ATOM 614 O O . SER A 1 79 ? -11.432 -33.636 6.150 1.00 86.50 79 SER A O 1
ATOM 616 N N . GLY A 1 80 ? -13.068 -34.186 4.733 1.00 85.81 80 GLY A N 1
ATOM 617 C CA . GLY A 1 80 ? -14.182 -33.798 5.601 1.00 85.81 80 GLY A CA 1
ATOM 618 C C . GLY A 1 80 ? -14.521 -32.306 5.566 1.00 85.81 80 GLY A C 1
ATOM 619 O O . GLY A 1 80 ? -15.174 -31.819 6.488 1.00 85.81 80 GLY A O 1
ATOM 620 N N . PHE A 1 81 ? -14.075 -31.593 4.531 1.00 95.12 81 PHE A N 1
ATOM 621 C CA . PHE A 1 81 ? -14.641 -30.301 4.147 1.00 95.12 81 PHE A CA 1
ATOM 622 C C . PHE A 1 81 ? -15.744 -30.523 3.102 1.00 95.12 81 PHE A C 1
ATOM 624 O O . PHE A 1 81 ? -15.869 -31.599 2.524 1.00 95.12 81 PHE A O 1
ATOM 631 N N . LYS A 1 82 ? -16.544 -29.494 2.838 1.00 94.81 82 LYS A N 1
ATOM 632 C CA . LYS A 1 82 ? -17.567 -29.476 1.793 1.00 94.81 82 LYS A CA 1
ATOM 633 C C . LYS A 1 82 ? -17.087 -28.610 0.620 1.00 94.81 82 LYS A C 1
ATOM 635 O O . LYS A 1 82 ? -16.781 -27.436 0.843 1.00 94.81 82 LYS A O 1
ATOM 640 N N . PRO A 1 83 ? -17.000 -29.135 -0.611 1.00 95.81 83 PRO A N 1
ATOM 641 C CA . PRO A 1 83 ? -16.652 -28.314 -1.762 1.00 95.81 83 PRO A CA 1
ATOM 642 C C . PRO A 1 83 ? -17.803 -27.362 -2.097 1.00 95.81 83 PRO A C 1
ATOM 644 O O . PRO A 1 83 ? -18.969 -27.753 -2.068 1.00 95.81 83 PRO A O 1
ATOM 647 N N . VAL A 1 84 ? -17.469 -26.115 -2.417 1.00 96.44 84 VAL A N 1
ATOM 648 C CA . VAL A 1 84 ? -18.409 -25.109 -2.925 1.00 96.44 84 VAL A CA 1
ATOM 649 C C . VAL A 1 84 ? -17.905 -24.647 -4.282 1.00 96.44 84 VAL A C 1
ATOM 651 O O . VAL A 1 84 ? -16.766 -24.194 -4.401 1.00 96.44 84 VAL A O 1
ATOM 654 N N . THR A 1 85 ? -18.749 -24.779 -5.299 1.00 95.81 85 THR A N 1
ATOM 655 C CA . THR A 1 85 ? -18.395 -24.410 -6.669 1.00 95.81 85 THR A CA 1
ATOM 656 C C . THR A 1 85 ? -18.269 -22.896 -6.808 1.00 95.81 85 THR A C 1
ATOM 658 O O . THR A 1 85 ? -19.185 -22.156 -6.453 1.00 95.81 85 THR A O 1
ATOM 661 N N . LEU A 1 86 ? -17.137 -22.446 -7.343 1.00 95.19 86 LEU A N 1
ATOM 662 C CA . LEU A 1 86 ? -16.857 -21.061 -7.701 1.00 95.19 86 LEU A CA 1
ATOM 663 C C . LEU A 1 86 ? -16.981 -20.914 -9.226 1.00 95.19 86 LEU A C 1
ATOM 665 O O . LEU A 1 86 ? -16.191 -21.535 -9.937 1.00 95.19 86 LEU A O 1
ATOM 669 N N . PRO A 1 87 ? -17.956 -20.151 -9.745 1.00 93.19 87 PRO A N 1
ATOM 670 C CA . PRO A 1 87 ? -18.142 -20.027 -11.186 1.00 93.19 87 PRO A CA 1
ATOM 671 C C . PRO A 1 87 ? -17.005 -19.257 -11.867 1.00 93.19 87 PRO A C 1
ATOM 673 O O . PRO A 1 87 ? -16.381 -18.366 -11.277 1.00 93.19 87 PRO A O 1
ATOM 676 N N . SER A 1 88 ? -16.784 -19.582 -13.137 1.00 92.31 88 SER A N 1
ATOM 677 C CA . SER A 1 88 ? -15.977 -18.784 -14.055 1.00 92.31 88 SER A CA 1
ATOM 678 C C . SER A 1 88 ? -16.791 -17.622 -14.645 1.00 92.31 88 SER A C 1
ATOM 680 O O . SER A 1 88 ? -18.006 -17.710 -14.806 1.00 92.31 88 SER A O 1
ATOM 682 N N . ASN A 1 89 ? -16.118 -16.524 -14.986 1.00 91.50 89 ASN A N 1
ATOM 683 C CA . ASN A 1 89 ? -16.699 -15.401 -15.723 1.00 91.50 89 ASN A CA 1
ATOM 684 C C . ASN A 1 89 ? -16.775 -15.693 -17.235 1.00 91.50 89 ASN A C 1
ATOM 686 O O . ASN A 1 89 ? -16.263 -16.704 -17.716 1.00 91.50 89 ASN A O 1
ATOM 690 N N . ASP A 1 90 ? -17.320 -14.750 -18.008 1.00 91.00 90 ASP A N 1
ATOM 691 C CA . ASP A 1 90 ? -17.482 -14.862 -19.470 1.00 91.00 90 ASP A CA 1
ATOM 692 C C . ASP A 1 90 ? -16.168 -15.081 -20.251 1.00 91.00 90 ASP A C 1
ATOM 694 O O . ASP A 1 90 ? -16.188 -15.405 -21.437 1.00 91.00 90 ASP A O 1
ATOM 698 N N . LYS A 1 91 ? -15.006 -14.893 -19.610 1.00 87.00 91 LYS A N 1
ATOM 699 C CA . LYS A 1 91 ? -13.674 -15.123 -20.191 1.00 87.00 91 LYS A CA 1
ATOM 700 C C . LYS A 1 91 ? -13.069 -16.472 -19.789 1.00 87.00 91 LYS A C 1
ATOM 702 O O . LYS A 1 91 ? -11.912 -16.718 -20.121 1.00 87.00 91 LYS A O 1
ATOM 707 N N . GLY A 1 92 ? -13.805 -17.319 -19.067 1.00 87.62 92 GLY A N 1
ATOM 708 C CA . GLY A 1 92 ? -13.328 -18.620 -18.589 1.00 87.62 92 GLY A CA 1
ATOM 709 C C . GLY A 1 92 ? -12.267 -18.526 -17.488 1.00 87.62 92 GLY A C 1
ATOM 710 O O . GLY A 1 92 ? -11.462 -19.442 -17.351 1.00 87.62 92 GLY A O 1
ATOM 711 N N . LEU A 1 93 ? -12.223 -17.406 -16.758 1.00 91.75 93 LEU A N 1
ATOM 712 C CA . LEU A 1 93 ? -11.364 -17.187 -15.587 1.00 91.75 93 LEU A CA 1
ATOM 713 C C . LEU A 1 93 ? -12.222 -17.137 -14.323 1.00 91.75 93 LEU A C 1
ATOM 715 O O . LEU A 1 93 ? -13.423 -16.896 -14.419 1.00 91.75 93 LEU A O 1
ATOM 719 N N . VAL A 1 94 ? -11.616 -17.247 -13.142 1.00 91.88 94 VAL A N 1
ATOM 720 C CA . VAL A 1 94 ? -12.344 -17.095 -11.870 1.00 91.88 94 VAL A CA 1
ATOM 721 C C . VAL A 1 94 ? -13.130 -15.775 -11.823 1.00 91.88 94 VAL A C 1
ATOM 723 O O . VAL A 1 94 ? -12.576 -14.690 -12.032 1.00 91.88 94 VAL A O 1
ATOM 726 N N . ASP A 1 95 ? -14.426 -15.852 -11.508 1.00 93.00 95 ASP A N 1
ATOM 727 C CA . ASP A 1 95 ? -15.235 -14.667 -11.230 1.00 93.00 95 ASP A CA 1
ATOM 728 C C . ASP A 1 95 ? -14.865 -14.096 -9.851 1.00 93.00 95 ASP A C 1
ATOM 730 O O . ASP A 1 95 ? -15.100 -14.694 -8.798 1.00 93.00 95 ASP A O 1
ATOM 734 N N . ILE A 1 96 ? -14.252 -12.913 -9.867 1.00 90.19 96 ILE A N 1
ATOM 735 C CA . ILE A 1 96 ? -13.755 -12.231 -8.672 1.00 90.19 96 ILE A CA 1
ATOM 736 C C . ILE A 1 96 ? -14.893 -11.742 -7.774 1.00 90.19 96 ILE A C 1
ATOM 738 O O . ILE A 1 96 ? -14.739 -11.736 -6.551 1.00 90.19 96 ILE A O 1
ATOM 742 N N . ASP A 1 97 ? -16.022 -11.326 -8.339 1.00 86.25 97 ASP A N 1
ATOM 743 C CA . ASP A 1 97 ? -17.143 -10.833 -7.545 1.00 86.25 97 ASP A CA 1
ATOM 744 C C . ASP A 1 97 ? -17.889 -11.998 -6.898 1.00 86.25 97 ASP A C 1
ATOM 746 O O . ASP A 1 97 ? -18.193 -11.940 -5.704 1.00 86.25 97 ASP A O 1
ATOM 750 N N . LYS A 1 98 ? -18.033 -13.120 -7.613 1.00 89.38 98 LYS A N 1
ATOM 751 C CA . LYS A 1 98 ? -18.530 -14.371 -7.021 1.00 89.38 98 LYS A CA 1
ATOM 752 C C . LYS A 1 98 ? -17.576 -14.964 -5.998 1.00 89.38 98 LYS A C 1
ATOM 754 O O . LYS A 1 98 ? -18.034 -15.464 -4.972 1.00 89.38 98 LYS A O 1
ATOM 759 N N . LEU A 1 99 ? -16.264 -14.854 -6.205 1.00 92.38 99 LEU A N 1
ATOM 760 C CA . LEU A 1 99 ? -15.280 -15.223 -5.190 1.00 92.38 99 LEU A CA 1
ATOM 761 C C . LEU A 1 99 ? -15.498 -14.413 -3.909 1.00 92.38 99 LEU A C 1
ATOM 763 O O . LEU A 1 99 ? -15.557 -15.000 -2.835 1.00 92.38 99 LEU A O 1
ATOM 767 N N . LYS A 1 100 ? -15.657 -13.086 -3.994 1.00 84.31 100 LYS A N 1
ATOM 768 C CA . LYS A 1 100 ? -15.946 -12.257 -2.809 1.00 84.31 100 LYS A CA 1
ATOM 769 C C . LYS A 1 100 ? -17.258 -12.662 -2.131 1.00 84.31 100 LYS A C 1
ATOM 771 O O . LYS A 1 100 ? -17.294 -12.722 -0.907 1.00 84.31 100 LYS A O 1
ATOM 776 N N . GLU A 1 101 ? -18.301 -12.951 -2.907 1.00 85.94 101 GLU A N 1
ATOM 777 C CA . GLU A 1 101 ? -19.625 -13.344 -2.403 1.00 85.94 101 GLU A CA 1
ATOM 778 C C . GLU A 1 101 ? -19.595 -14.689 -1.659 1.00 85.94 101 GLU A C 1
ATOM 780 O O . GLU A 1 101 ? -20.089 -14.798 -0.538 1.00 85.94 101 GLU A O 1
ATOM 785 N N . LEU A 1 102 ? -18.967 -15.711 -2.250 1.00 89.25 102 LEU A N 1
ATOM 786 C CA . LEU A 1 102 ? -18.875 -17.062 -1.676 1.00 89.25 102 LEU A CA 1
ATOM 787 C C . LEU A 1 102 ? -17.936 -17.141 -0.474 1.00 89.25 102 LEU A C 1
ATOM 789 O O . LEU A 1 102 ? -17.925 -18.122 0.277 1.00 89.25 102 LEU A O 1
ATOM 793 N N . MET A 1 103 ? -17.114 -16.119 -0.284 1.00 86.75 103 MET A N 1
ATOM 794 C CA . MET A 1 103 ? -16.153 -16.089 0.787 1.00 86.75 103 MET A CA 1
ATOM 795 C C . MET A 1 103 ? -16.822 -15.776 2.143 1.00 86.75 103 MET A C 1
ATOM 797 O O . MET A 1 103 ? -16.734 -14.670 2.657 1.00 86.75 103 MET A O 1
ATOM 801 N N . THR A 1 104 ? -17.238 -16.828 2.864 1.00 83.88 104 THR A N 1
ATOM 802 C CA . THR A 1 104 ? -17.688 -16.794 4.280 1.00 83.88 104 THR A CA 1
ATOM 803 C C . THR A 1 104 ? -16.690 -17.361 5.303 1.00 83.88 104 THR A C 1
ATOM 805 O O . THR A 1 104 ? -15.801 -18.133 4.966 1.00 83.88 104 THR A O 1
ATOM 808 N N . ASP A 1 105 ? -16.850 -17.086 6.599 1.00 77.19 105 ASP A N 1
ATOM 809 C CA . ASP A 1 105 ? -15.951 -17.612 7.644 1.00 77.19 105 ASP A CA 1
ATOM 810 C C . ASP A 1 105 ? -15.897 -19.127 7.793 1.00 77.19 105 ASP A C 1
ATOM 812 O O . ASP A 1 105 ? -15.059 -19.656 8.517 1.00 77.19 105 ASP A O 1
ATOM 816 N N . GLU A 1 106 ? -16.761 -19.848 7.110 1.00 87.31 106 GLU A N 1
ATOM 817 C CA . GLU A 1 106 ? -16.698 -21.293 7.094 1.00 87.31 106 GLU A CA 1
ATOM 818 C C . GLU A 1 106 ? -15.775 -21.797 5.973 1.00 87.31 106 GLU A C 1
ATOM 820 O O . GLU A 1 106 ? -15.475 -22.979 5.938 1.00 87.31 106 GLU A O 1
ATOM 825 N N . VAL A 1 107 ? -15.250 -20.946 5.089 1.00 92.50 107 VAL A N 1
ATOM 826 C CA . VAL A 1 107 ? -14.327 -21.355 4.019 1.00 92.50 107 VAL A CA 1
ATOM 827 C C . VAL A 1 107 ? -12.874 -21.418 4.528 1.00 92.50 107 VAL A C 1
ATOM 829 O O . VAL A 1 107 ? -12.308 -20.419 4.978 1.00 92.50 107 VAL A O 1
ATOM 832 N N . ALA A 1 108 ? -12.259 -22.597 4.417 1.00 92.69 108 ALA A N 1
ATOM 833 C CA . ALA A 1 108 ? -10.872 -22.904 4.773 1.00 92.69 108 ALA A CA 1
ATOM 834 C C . ALA A 1 108 ? -9.854 -22.521 3.686 1.00 92.69 108 ALA A C 1
ATOM 836 O O . ALA A 1 108 ? -8.682 -22.329 3.995 1.00 92.69 108 ALA A O 1
ATOM 837 N N . GLY A 1 109 ? -10.277 -22.411 2.426 1.00 93.56 109 GLY A N 1
ATOM 838 C CA . GLY A 1 109 ? -9.389 -22.072 1.319 1.00 93.56 109 GLY A CA 1
ATOM 839 C C . GLY A 1 109 ? -10.032 -22.238 -0.053 1.00 93.56 109 GLY A C 1
ATOM 840 O O . GLY A 1 109 ? -11.234 -22.479 -0.162 1.00 93.56 109 GLY A O 1
ATOM 841 N N . LEU A 1 110 ? -9.203 -22.101 -1.085 1.00 94.62 110 LEU A N 1
ATOM 842 C CA . LEU A 1 110 ? -9.550 -22.210 -2.501 1.00 94.62 110 LEU A CA 1
ATOM 843 C C . LEU A 1 110 ? -8.563 -23.171 -3.174 1.00 94.62 110 LEU A C 1
ATOM 845 O O . LEU A 1 110 ? -7.356 -23.035 -2.981 1.00 94.62 110 LEU A O 1
ATOM 849 N N . MET A 1 111 ? -9.063 -24.110 -3.975 1.00 94.44 111 MET A N 1
ATOM 850 C CA . MET A 1 111 ? -8.226 -24.934 -4.853 1.00 94.44 111 MET A CA 1
ATOM 851 C C . MET A 1 111 ? -8.142 -24.282 -6.229 1.00 94.44 111 MET A C 1
ATOM 853 O O . MET A 1 111 ? -9.110 -24.319 -6.977 1.00 94.44 111 MET A O 1
ATOM 857 N N . LEU A 1 112 ? -6.998 -23.687 -6.565 1.00 92.69 112 LEU A N 1
ATOM 858 C CA . LEU A 1 112 ? -6.791 -23.005 -7.843 1.00 92.69 112 LEU A CA 1
ATOM 859 C C . LEU A 1 112 ? -5.831 -23.795 -8.736 1.00 92.69 112 LEU A C 1
ATOM 861 O O . LEU A 1 112 ? -4.783 -24.247 -8.277 1.00 92.69 112 LEU A O 1
ATOM 865 N N . THR A 1 113 ? -6.162 -23.906 -10.019 1.00 90.38 113 THR A N 1
ATOM 866 C CA . THR A 1 113 ? -5.290 -24.478 -11.051 1.00 90.38 113 THR A CA 1
ATOM 867 C C . THR A 1 113 ? -4.845 -23.348 -11.974 1.00 90.38 113 THR A C 1
ATOM 869 O O . THR A 1 113 ? -5.690 -22.610 -12.474 1.00 90.38 113 THR A O 1
ATOM 872 N N . ASN A 1 114 ? -3.535 -23.174 -12.163 1.00 90.69 114 ASN A N 1
ATOM 873 C CA . ASN A 1 114 ? -2.984 -22.115 -13.008 1.00 90.69 114 ASN A CA 1
ATOM 874 C C . ASN A 1 114 ? -1.796 -22.643 -13.845 1.00 90.69 114 ASN A C 1
ATOM 876 O O . ASN A 1 114 ? -0.805 -23.062 -13.242 1.00 90.69 114 ASN A O 1
ATOM 880 N N . PRO A 1 115 ? -1.855 -22.607 -15.192 1.00 90.00 115 PRO A N 1
ATOM 881 C CA . PRO A 1 115 ? -3.016 -22.224 -16.005 1.00 90.00 115 PRO A CA 1
ATOM 882 C C . PRO A 1 115 ? -4.221 -23.121 -15.701 1.00 90.00 115 PRO A C 1
ATOM 884 O O . PRO A 1 115 ? -4.049 -24.263 -15.281 1.00 90.00 115 PRO A O 1
ATOM 887 N N . ASN A 1 116 ? -5.434 -22.589 -15.836 1.00 87.50 116 ASN A N 1
ATOM 888 C CA . ASN A 1 116 ? -6.652 -23.333 -15.545 1.00 87.50 116 ASN A CA 1
ATOM 889 C C . ASN A 1 116 ? -6.864 -24.464 -16.566 1.00 87.50 116 ASN A C 1
ATOM 891 O O . ASN A 1 116 ? -6.111 -24.621 -17.528 1.00 87.50 116 ASN A O 1
ATOM 895 N N . THR A 1 117 ? -7.880 -25.295 -16.359 1.00 85.06 117 THR A N 1
ATOM 896 C CA . THR A 1 117 ? -8.118 -26.488 -17.193 1.00 85.06 117 THR A CA 1
ATOM 897 C C . THR A 1 117 ? -8.520 -26.170 -18.635 1.00 85.06 117 THR A C 1
ATOM 899 O O . THR A 1 117 ? -8.468 -27.060 -19.479 1.00 85.06 117 THR A O 1
ATOM 902 N N . LEU A 1 118 ? -8.846 -24.909 -18.939 1.00 85.38 118 LEU A N 1
ATOM 903 C CA . LEU A 1 118 ? -9.036 -24.404 -20.302 1.00 85.38 118 LEU A CA 1
ATOM 904 C C . LEU A 1 118 ? -7.714 -23.949 -20.951 1.00 85.38 118 LEU A C 1
ATOM 906 O O . LEU A 1 118 ? -7.715 -23.450 -22.074 1.00 85.38 118 LEU A O 1
ATOM 910 N N . GLY A 1 119 ? -6.582 -24.089 -20.255 1.00 88.19 119 GLY A N 1
ATOM 911 C CA . GLY A 1 119 ? -5.268 -23.617 -20.693 1.00 88.19 119 GLY A CA 1
ATOM 912 C C . GLY A 1 119 ? -5.067 -22.107 -20.534 1.00 88.19 119 GLY A C 1
ATOM 913 O O . GLY A 1 119 ? -4.088 -21.564 -21.045 1.00 88.19 119 GLY A O 1
ATOM 914 N N . LEU A 1 120 ? -5.974 -21.413 -19.837 1.00 87.38 120 LEU A N 1
ATOM 915 C CA . LEU A 1 120 ? -5.912 -19.967 -19.641 1.00 87.38 120 LEU A CA 1
ATOM 916 C C . LEU A 1 120 ? -5.161 -19.628 -18.352 1.00 87.38 120 LEU A C 1
AT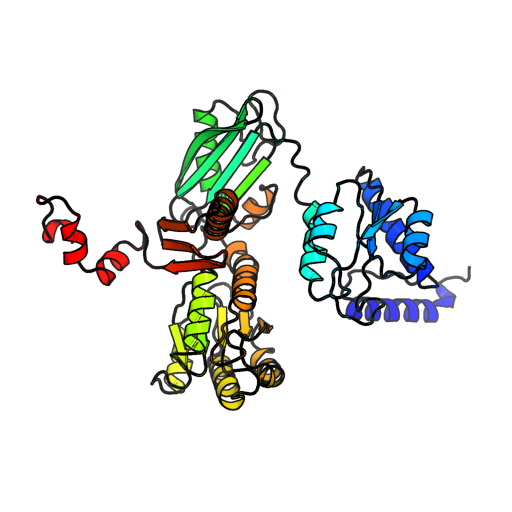OM 918 O O . LEU A 1 120 ? -5.380 -20.232 -17.305 1.00 87.38 120 LEU A O 1
ATOM 922 N N . PHE A 1 121 ? -4.285 -18.627 -18.404 1.00 90.38 121 PHE A N 1
ATOM 923 C CA . PHE A 1 121 ? -3.623 -18.122 -17.204 1.00 90.38 121 PHE A CA 1
ATOM 924 C C . PHE A 1 121 ? -4.556 -17.210 -16.411 1.00 90.38 121 PHE A C 1
ATOM 926 O O . PHE A 1 121 ? -5.075 -16.221 -16.938 1.00 90.38 121 PHE A O 1
ATOM 933 N N . GLU A 1 122 ? -4.697 -17.497 -15.120 1.00 88.44 122 GLU A N 1
ATOM 934 C CA . GLU A 1 122 ? -5.407 -16.633 -14.185 1.00 88.44 122 GLU A CA 1
ATOM 935 C C . GLU A 1 122 ? -4.631 -15.321 -14.024 1.00 88.44 122 GLU A C 1
ATOM 937 O O . GLU A 1 122 ? -3.544 -15.268 -13.450 1.00 88.44 122 GLU A O 1
ATOM 942 N N . LYS A 1 123 ? -5.180 -14.225 -14.554 1.00 86.69 123 LYS A N 1
ATOM 943 C CA . LYS A 1 123 ? -4.497 -12.917 -14.553 1.00 86.69 123 LYS A CA 1
ATOM 944 C C . LYS A 1 123 ? -4.524 -12.229 -13.188 1.00 86.69 123 LYS A C 1
ATOM 946 O O . LYS A 1 123 ? -3.732 -11.329 -12.928 1.00 86.69 123 LYS A O 1
ATOM 951 N N . SER A 1 124 ? -5.427 -12.659 -12.311 1.00 87.38 124 SER A N 1
ATOM 952 C CA . SER A 1 124 ? -5.718 -12.008 -11.032 1.00 87.38 124 SER A CA 1
ATOM 953 C C . SER A 1 124 ? -5.297 -12.843 -9.821 1.00 87.38 124 SER A C 1
ATOM 955 O O . SER A 1 124 ? -5.836 -12.641 -8.739 1.00 87.38 124 SER A O 1
ATOM 957 N N . VAL A 1 125 ? -4.316 -13.749 -9.955 1.00 89.00 125 VAL A N 1
ATOM 958 C CA . VAL A 1 125 ? -3.864 -14.634 -8.855 1.00 89.00 125 VAL A CA 1
ATOM 959 C C . VAL A 1 125 ? -3.485 -13.855 -7.592 1.00 89.00 125 VAL A C 1
ATOM 961 O O . VAL A 1 125 ? -3.841 -14.290 -6.498 1.00 89.00 125 VAL A O 1
ATOM 964 N N . LYS A 1 126 ? -2.835 -12.685 -7.712 1.00 82.19 126 LYS A N 1
ATOM 965 C CA . LYS A 1 126 ? -2.516 -11.827 -6.553 1.00 82.19 126 LYS A CA 1
ATOM 966 C C . LYS A 1 126 ? -3.789 -11.371 -5.834 1.00 82.19 126 LYS A C 1
ATOM 968 O O . LYS A 1 126 ? -3.902 -11.575 -4.634 1.00 82.19 126 LYS A O 1
ATOM 973 N N . LEU A 1 127 ? -4.779 -10.863 -6.570 1.00 80.69 127 LEU A N 1
ATOM 974 C CA . LEU A 1 127 ? -6.064 -10.432 -6.010 1.00 80.69 127 LEU A CA 1
ATOM 975 C C . LEU A 1 127 ? -6.873 -11.603 -5.433 1.00 80.69 127 LEU A C 1
ATOM 977 O O . LEU A 1 127 ? -7.466 -11.464 -4.370 1.00 80.69 127 LEU A O 1
ATOM 981 N N . ILE A 1 128 ? -6.882 -12.763 -6.094 1.00 90.06 128 ILE A N 1
ATOM 982 C CA . ILE A 1 128 ? -7.526 -13.987 -5.590 1.00 90.06 128 ILE A CA 1
ATOM 983 C C . ILE A 1 128 ? -6.886 -14.392 -4.261 1.00 90.06 128 ILE A C 1
ATOM 985 O O . ILE A 1 128 ? -7.584 -14.621 -3.275 1.00 90.06 128 ILE A O 1
ATOM 989 N N . THR A 1 129 ? -5.554 -14.426 -4.221 1.00 87.38 129 THR A N 1
ATOM 990 C CA . THR A 1 129 ? -4.777 -14.753 -3.022 1.00 87.38 129 THR A CA 1
ATOM 991 C C . THR A 1 129 ? -5.042 -13.738 -1.923 1.00 87.38 129 THR A C 1
ATOM 993 O O . THR A 1 129 ? -5.298 -14.125 -0.789 1.00 87.38 129 THR A O 1
ATOM 996 N N . GLU A 1 130 ? -5.068 -12.447 -2.250 1.00 80.81 130 GLU A N 1
ATOM 997 C CA . GLU A 1 130 ? -5.467 -11.403 -1.319 1.00 80.81 130 GLU A CA 1
ATOM 998 C C . GLU A 1 130 ? -6.874 -11.655 -0.802 1.00 80.81 130 GLU A C 1
ATOM 1000 O O . GLU A 1 130 ? -7.029 -11.700 0.398 1.00 80.81 130 GLU A O 1
ATOM 1005 N N . ILE A 1 131 ? -7.894 -11.895 -1.624 1.00 84.56 131 ILE A N 1
ATOM 1006 C CA . ILE A 1 131 ? -9.261 -12.154 -1.138 1.00 84.56 131 ILE A CA 1
ATOM 1007 C C . ILE A 1 131 ? -9.298 -13.377 -0.205 1.00 84.56 131 ILE A C 1
ATOM 1009 O O . ILE A 1 131 ? -9.918 -13.325 0.861 1.00 84.56 131 ILE A O 1
ATOM 1013 N N . VAL A 1 132 ? -8.591 -14.452 -0.565 1.00 86.62 132 VAL A N 1
ATOM 1014 C CA . VAL A 1 132 ? -8.526 -15.693 0.221 1.00 86.62 132 VAL A CA 1
ATOM 1015 C C . VAL A 1 132 ? -7.787 -15.499 1.551 1.00 86.62 132 VAL A C 1
ATOM 1017 O O . VAL A 1 132 ? -8.271 -15.947 2.591 1.00 86.62 132 VAL A O 1
ATOM 1020 N N . LEU A 1 133 ? -6.659 -14.783 1.553 1.00 76.06 133 LEU A N 1
ATOM 1021 C CA . LEU A 1 133 ? -5.821 -14.538 2.736 1.00 76.06 133 LEU A CA 1
ATOM 1022 C C . LEU A 1 133 ? -6.299 -13.351 3.588 1.00 76.06 133 LEU A C 1
ATOM 1024 O O . LEU A 1 133 ? -6.132 -13.346 4.811 1.00 76.06 133 LEU A O 1
ATOM 1028 N N . ARG A 1 134 ? -6.948 -12.358 2.972 1.00 57.94 134 ARG A N 1
ATOM 1029 C CA . ARG A 1 134 ? -7.533 -11.161 3.599 1.00 57.94 134 ARG A CA 1
ATOM 1030 C C . ARG A 1 134 ? -8.695 -11.518 4.510 1.00 57.94 134 ARG A C 1
ATOM 1032 O O . ARG A 1 134 ? -9.128 -10.643 5.235 1.00 57.94 134 ARG A O 1
ATOM 1039 N N . ARG A 1 135 ? -9.103 -12.785 4.629 1.00 51.16 135 ARG A N 1
ATOM 1040 C CA . ARG A 1 135 ? -9.862 -13.271 5.795 1.00 51.16 135 ARG A CA 1
ATOM 1041 C C . ARG A 1 135 ? -9.182 -13.064 7.144 1.00 51.16 135 ARG A C 1
ATOM 1043 O O . ARG A 1 135 ? -9.861 -13.114 8.164 1.00 51.16 135 ARG A O 1
ATOM 1050 N N . LYS A 1 136 ? -7.872 -12.795 7.189 1.00 43.59 136 LYS A N 1
ATOM 1051 C CA . LYS A 1 136 ? -7.276 -12.236 8.412 1.00 43.59 136 LYS A CA 1
ATOM 1052 C C . LYS A 1 136 ? -7.790 -10.825 8.742 1.00 43.59 136 LYS A C 1
ATOM 1054 O O . LYS A 1 136 ? -7.696 -10.430 9.896 1.00 43.59 136 LYS A O 1
ATOM 1059 N N . ARG A 1 137 ? -8.407 -10.097 7.799 1.00 42.03 137 ARG A N 1
ATOM 1060 C CA . ARG A 1 137 ? -9.315 -8.977 8.095 1.00 42.03 137 ARG A CA 1
ATOM 1061 C C . ARG A 1 137 ? -10.654 -9.547 8.565 1.00 42.03 137 ARG A C 1
ATOM 1063 O O . ARG A 1 137 ? -11.576 -9.738 7.785 1.00 42.03 137 ARG A O 1
ATOM 1070 N N . MET A 1 138 ? -10.660 -9.855 9.858 1.00 41.88 138 MET A N 1
ATOM 1071 C CA . MET A 1 138 ? -11.760 -9.744 10.809 1.00 41.88 138 MET A CA 1
ATOM 1072 C C . MET A 1 138 ? -13.163 -10.110 10.301 1.00 41.88 138 MET A C 1
ATOM 1074 O O . MET A 1 138 ? -13.797 -9.353 9.567 1.00 41.88 138 MET A O 1
ATOM 1078 N N . LYS A 1 139 ? -13.756 -11.138 10.926 1.00 41.97 139 LYS A N 1
ATOM 1079 C CA . LYS A 1 139 ? -15.120 -10.970 11.440 1.00 41.97 139 LYS A CA 1
ATOM 1080 C C . LYS A 1 139 ? -15.114 -9.709 12.295 1.00 41.97 139 LYS A C 1
ATOM 1082 O O . LYS A 1 139 ? -14.854 -9.778 13.496 1.00 41.97 139 LYS A O 1
ATOM 1087 N N . LEU A 1 140 ? -15.393 -8.561 11.698 1.00 51.66 140 LEU A N 1
ATOM 1088 C CA . LEU A 1 140 ? -15.962 -7.472 12.458 1.00 51.66 140 LEU A CA 1
ATOM 1089 C C . LEU A 1 140 ? -17.369 -7.940 12.799 1.00 51.66 140 LEU A C 1
ATOM 1091 O O . LEU A 1 140 ? -18.318 -7.715 12.057 1.00 51.66 140 LEU A O 1
ATOM 1095 N N . LYS A 1 141 ? -17.473 -8.701 13.898 1.00 59.88 141 LYS A N 1
ATOM 1096 C CA . LYS A 1 141 ? -18.710 -8.743 14.670 1.00 59.88 141 LYS A CA 1
ATOM 1097 C C . LYS A 1 141 ? -19.078 -7.286 14.845 1.00 59.88 141 LYS A C 1
ATOM 1099 O O . LYS A 1 141 ? -18.261 -6.600 15.442 1.00 59.88 141 LYS A O 1
ATOM 1104 N N . ASP A 1 142 ? -20.196 -6.870 14.262 1.00 76.75 142 ASP A N 1
ATOM 1105 C CA . ASP A 1 142 ? -20.878 -5.589 14.451 1.00 76.75 142 ASP A CA 1
ATOM 1106 C C . ASP A 1 142 ? -20.333 -4.810 15.667 1.00 76.75 142 ASP A C 1
ATOM 1108 O O . ASP A 1 142 ? -20.828 -4.993 16.785 1.00 76.75 142 ASP A O 1
ATOM 1112 N N . PRO A 1 143 ? -19.204 -4.082 15.501 1.00 87.62 143 PRO A N 1
ATOM 1113 C CA . PRO A 1 143 ? -18.412 -3.645 16.642 1.00 87.62 143 PRO A CA 1
ATOM 1114 C C . PRO A 1 143 ? -19.214 -2.601 17.393 1.00 87.62 143 PRO A C 1
ATOM 1116 O O . PRO A 1 143 ? -19.799 -1.709 16.780 1.00 87.62 143 PRO A O 1
ATOM 1119 N N . LYS A 1 144 ? -19.246 -2.696 18.718 1.00 91.69 144 LYS A N 1
ATOM 1120 C CA . LYS A 1 144 ? -19.917 -1.701 19.551 1.00 91.69 144 LYS A CA 1
ATOM 1121 C C . LYS A 1 144 ? -19.076 -0.444 19.664 1.00 91.69 144 LYS A C 1
ATOM 1123 O O . LYS A 1 144 ? -19.642 0.644 19.686 1.00 91.69 144 LYS A O 1
ATOM 1128 N N . ARG A 1 145 ? -17.749 -0.593 19.717 1.00 94.56 145 ARG A N 1
ATOM 1129 C CA . ARG A 1 145 ? -16.806 0.520 19.859 1.00 94.56 145 ARG A CA 1
ATOM 1130 C C . ARG A 1 145 ? -15.606 0.356 18.933 1.00 94.56 145 ARG A C 1
ATOM 1132 O O . ARG A 1 145 ? -14.910 -0.660 18.979 1.00 94.56 145 ARG A O 1
ATOM 1139 N N . ILE A 1 146 ? -15.371 1.373 18.114 1.00 96.06 146 ILE A N 1
ATOM 1140 C CA . ILE A 1 146 ? -14.271 1.464 17.158 1.00 96.06 146 ILE A CA 1
ATOM 1141 C C . ILE A 1 146 ? -13.408 2.662 17.544 1.00 96.06 146 ILE A C 1
ATOM 1143 O O . ILE A 1 146 ? -13.903 3.785 17.629 1.00 96.06 146 ILE A O 1
ATOM 1147 N N . LEU A 1 147 ? -12.116 2.427 17.733 1.00 97.62 147 LEU A N 1
ATOM 1148 C CA . LEU A 1 147 ? -11.105 3.473 17.806 1.00 97.62 147 LEU A CA 1
ATOM 1149 C C . LEU A 1 147 ? -10.444 3.599 16.436 1.00 97.62 147 LEU A C 1
ATOM 1151 O O . LEU A 1 147 ? -10.024 2.600 15.849 1.00 97.62 147 LEU A O 1
ATOM 1155 N N . ALA A 1 148 ? -10.347 4.816 15.919 1.00 97.00 148 ALA A N 1
ATOM 1156 C CA . ALA A 1 148 ? -9.617 5.087 14.691 1.00 97.00 148 ALA A CA 1
ATOM 1157 C C . ALA A 1 148 ? -8.606 6.203 14.924 1.00 97.00 148 ALA A C 1
ATOM 1159 O O . ALA A 1 148 ? -8.941 7.218 15.530 1.00 97.00 148 ALA A O 1
ATOM 1160 N N . THR A 1 149 ? -7.380 6.018 14.444 1.00 97.19 149 THR A N 1
ATOM 1161 C CA . THR A 1 149 ? -6.339 7.051 14.493 1.00 97.19 149 THR A CA 1
ATOM 1162 C C . THR A 1 149 ? -5.893 7.447 13.095 1.00 97.19 149 THR A C 1
ATOM 1164 O O . THR A 1 149 ? -5.849 6.617 12.194 1.00 97.19 149 THR A O 1
ATOM 1167 N N . ASP A 1 150 ? -5.549 8.712 12.911 1.00 94.25 150 ASP A N 1
ATOM 1168 C CA . ASP A 1 150 ? -4.950 9.234 11.689 1.00 94.25 150 ASP A CA 1
ATOM 1169 C C . ASP A 1 150 ? -3.643 9.938 12.043 1.00 94.25 150 ASP A C 1
ATOM 1171 O O . ASP A 1 150 ? -3.649 10.991 12.681 1.00 94.25 150 ASP A O 1
ATOM 1175 N N . CYS A 1 151 ? -2.520 9.332 11.666 1.00 91.31 151 CYS A N 1
ATOM 1176 C CA . CYS A 1 151 ? -1.194 9.887 11.909 1.00 91.31 151 CYS A CA 1
ATOM 1177 C C . CYS A 1 151 ? -0.824 10.836 10.762 1.00 91.31 151 CYS A C 1
ATOM 1179 O O . CYS A 1 151 ? -0.254 10.399 9.759 1.00 91.31 151 CYS A O 1
ATOM 1181 N N . GLY A 1 152 ? -1.159 12.122 10.890 1.00 86.69 152 GLY A N 1
ATOM 1182 C CA . GLY A 1 152 ? -0.791 13.155 9.917 1.00 86.69 152 GLY A CA 1
ATOM 1183 C C . GLY A 1 152 ? 0.679 13.577 10.019 1.00 86.69 152 GLY A C 1
ATOM 1184 O O . GLY A 1 152 ? 1.380 13.174 10.939 1.00 86.69 152 GLY A O 1
ATOM 1185 N N . SER A 1 153 ? 1.161 14.440 9.119 1.00 79.25 153 SER A N 1
ATOM 1186 C CA . SER A 1 153 ? 2.539 14.972 9.188 1.00 79.25 153 SER A CA 1
ATOM 1187 C C . SER A 1 153 ? 2.793 15.849 10.419 1.00 79.25 153 SER A C 1
ATOM 1189 O O . SER A 1 153 ? 3.892 15.845 10.954 1.00 79.25 153 SER A O 1
ATOM 1191 N N . THR A 1 154 ? 1.776 16.597 10.852 1.00 82.69 154 THR A N 1
ATOM 1192 C CA . THR A 1 154 ? 1.875 17.592 11.937 1.00 82.69 154 THR A CA 1
ATOM 1193 C C . THR A 1 154 ? 1.085 17.168 13.173 1.00 82.69 154 THR A C 1
ATOM 1195 O O . THR A 1 154 ? 1.536 17.336 14.302 1.00 82.69 154 THR A O 1
ATOM 1198 N N . THR A 1 155 ? -0.107 16.611 12.958 1.00 90.94 155 THR A N 1
ATOM 1199 C CA . THR A 1 155 ? -1.055 16.275 14.022 1.00 90.94 155 THR A CA 1
ATOM 1200 C C . THR A 1 155 ? -1.562 14.855 13.832 1.00 90.94 155 THR A C 1
ATOM 1202 O O . THR A 1 155 ? -2.102 14.526 12.770 1.00 90.94 155 THR A O 1
ATOM 1205 N N . THR A 1 156 ? -1.467 14.056 14.888 1.00 94.62 156 THR A N 1
ATOM 1206 C CA . THR A 1 156 ? -2.142 12.772 15.016 1.00 94.62 156 THR A CA 1
ATOM 1207 C C . THR A 1 156 ? -3.525 12.998 15.604 1.00 94.62 156 THR A C 1
ATOM 1209 O O . THR A 1 156 ? -3.673 13.675 16.617 1.00 94.62 156 THR A O 1
ATOM 1212 N N . LYS A 1 157 ? -4.551 12.431 14.978 1.00 96.44 157 LYS A N 1
ATOM 1213 C CA . LYS A 1 157 ? -5.938 12.512 15.446 1.00 96.44 157 LYS A CA 1
ATOM 1214 C C . LYS A 1 157 ? -6.400 11.137 15.895 1.00 96.44 157 LYS A C 1
ATOM 1216 O O . LYS A 1 157 ? -6.043 10.138 15.276 1.00 96.44 157 LYS A O 1
ATOM 1221 N N . ALA A 1 158 ? -7.227 11.088 16.926 1.00 98.12 158 ALA A N 1
ATOM 1222 C CA . ALA A 1 158 ? -7.922 9.889 17.364 1.00 98.12 158 ALA A CA 1
ATOM 1223 C C . ALA A 1 158 ? -9.421 10.176 17.426 1.00 98.12 158 ALA A C 1
ATOM 1225 O O . ALA A 1 158 ? -9.842 11.248 17.853 1.00 98.12 158 ALA A O 1
ATOM 1226 N N . ILE A 1 159 ? -10.242 9.223 17.002 1.00 98.19 159 ILE A N 1
ATOM 1227 C CA . ILE A 1 159 ? -11.696 9.307 17.112 1.00 98.19 159 ILE A CA 1
ATOM 1228 C C . ILE A 1 159 ? -12.255 8.033 17.726 1.00 98.19 159 ILE A C 1
ATOM 1230 O O . ILE A 1 159 ? -11.811 6.926 17.412 1.00 98.19 159 ILE A O 1
ATOM 1234 N N . LEU A 1 160 ? -13.273 8.204 18.566 1.00 97.94 160 LEU A N 1
ATOM 1235 C CA . LEU A 1 160 ? -14.062 7.107 19.105 1.00 97.94 160 LEU A CA 1
ATOM 1236 C C . LEU A 1 160 ? -15.421 7.076 18.423 1.00 97.94 160 LEU A C 1
ATOM 1238 O O . LEU A 1 160 ? -16.163 8.058 18.448 1.00 97.94 160 LEU A O 1
ATOM 1242 N N . ILE A 1 161 ? -15.754 5.939 17.830 1.00 97.12 161 ILE A N 1
ATOM 1243 C CA . ILE A 1 161 ? -17.037 5.698 17.181 1.00 97.12 161 ILE A CA 1
ATOM 1244 C C . ILE A 1 161 ? -17.743 4.589 17.956 1.00 97.12 161 ILE A C 1
ATOM 1246 O O . ILE A 1 161 ? -17.176 3.521 18.177 1.00 97.12 161 ILE A O 1
ATOM 1250 N N . GLU A 1 162 ? -18.994 4.822 18.340 1.00 95.25 162 GLU A N 1
ATOM 1251 C CA . GLU A 1 162 ? -19.821 3.823 19.017 1.00 95.25 162 GLU A CA 1
ATOM 1252 C C . GLU A 1 162 ? -21.099 3.531 18.240 1.00 95.25 162 GLU A C 1
ATOM 1254 O O . GLU A 1 162 ? -21.680 4.413 17.600 1.00 95.25 162 GLU A O 1
ATOM 1259 N N . LYS A 1 163 ? -21.560 2.282 18.328 1.00 92.75 163 LYS A N 1
ATOM 1260 C CA . LYS A 1 163 ? -22.857 1.872 17.800 1.00 92.75 163 LYS A CA 1
ATOM 1261 C C . LYS A 1 163 ? -23.968 2.291 18.769 1.00 92.75 163 LYS A C 1
ATOM 1263 O O . LYS A 1 163 ? -23.991 1.868 19.924 1.00 92.75 163 LYS A O 1
ATOM 1268 N N . LYS A 1 164 ? -24.908 3.110 18.294 1.00 89.50 164 LYS A N 1
ATOM 1269 C CA . LYS A 1 164 ? -26.123 3.537 19.002 1.00 89.50 164 LYS A CA 1
ATOM 1270 C C . LYS A 1 164 ? -27.350 3.055 18.229 1.00 89.50 164 LYS A C 1
ATOM 1272 O O . LYS A 1 164 ? -27.710 3.629 17.204 1.00 89.50 164 LYS A O 1
ATOM 1277 N N . GLY A 1 165 ? -27.999 2.000 18.723 1.00 87.00 165 GLY A N 1
ATOM 1278 C CA . GLY A 1 165 ? -29.065 1.324 17.976 1.00 87.00 165 GLY A CA 1
ATOM 1279 C C . GLY A 1 165 ? -28.490 0.653 16.731 1.00 87.00 165 GLY A C 1
ATOM 1280 O O . GLY A 1 165 ? -27.537 -0.106 16.851 1.00 87.00 165 GLY A O 1
ATOM 1281 N N . GLU A 1 166 ? -29.024 0.969 15.552 1.00 86.81 166 GLU A N 1
ATOM 1282 C CA . GLU A 1 166 ? -28.537 0.447 14.263 1.00 86.81 166 GLU A CA 1
ATOM 1283 C C . GLU A 1 166 ? -27.471 1.333 13.594 1.00 86.81 166 GLU A C 1
ATOM 1285 O O . GLU A 1 166 ? -26.940 0.979 12.544 1.00 86.81 166 GLU A O 1
ATOM 1290 N N . GLU A 1 167 ? -27.125 2.476 14.191 1.00 91.38 167 GLU A N 1
ATOM 1291 C CA . GLU A 1 167 ? -26.235 3.466 13.579 1.00 91.38 167 GLU A CA 1
ATOM 1292 C C . GLU A 1 167 ? -24.911 3.616 14.329 1.00 91.38 167 GLU A C 1
ATOM 1294 O O . GLU A 1 167 ? -24.840 3.479 15.549 1.00 91.38 167 GLU A O 1
ATOM 1299 N N . TYR A 1 168 ? -23.862 3.992 13.601 1.00 93.44 168 TYR A N 1
ATOM 1300 C CA . TYR A 1 168 ? -22.591 4.416 14.180 1.00 93.44 168 TYR A CA 1
ATOM 1301 C C . TYR A 1 168 ? -22.568 5.927 14.388 1.00 93.44 168 TYR A C 1
ATOM 1303 O O . TYR A 1 168 ? -22.960 6.696 13.509 1.00 93.44 168 TYR A O 1
ATOM 1311 N N . ARG A 1 169 ? -22.084 6.365 15.550 1.00 95.62 169 ARG A N 1
ATOM 1312 C CA . ARG A 1 169 ? -21.954 7.781 15.899 1.00 95.62 169 ARG A CA 1
ATOM 1313 C C . ARG A 1 169 ? -20.534 8.075 16.357 1.00 95.62 169 ARG A C 1
ATOM 1315 O O . ARG A 1 169 ? -19.987 7.355 17.189 1.00 95.62 169 ARG A O 1
ATOM 1322 N N . LEU A 1 170 ? -19.970 9.164 15.840 1.00 96.50 170 LEU A N 1
ATOM 1323 C CA . LEU A 1 170 ? -18.778 9.775 16.415 1.00 96.50 170 LEU A CA 1
ATOM 1324 C C . LEU A 1 170 ? -19.119 10.234 17.838 1.00 96.50 170 LEU A C 1
ATOM 1326 O O . LEU A 1 170 ? -20.061 11.004 18.026 1.00 96.50 170 LEU A O 1
ATOM 1330 N N . VAL A 1 171 ? -18.389 9.723 18.824 1.00 95.50 171 VAL A N 1
ATOM 1331 C CA . VAL A 1 171 ? -18.555 10.076 20.237 1.00 95.50 171 VAL A CA 1
ATOM 1332 C C . VAL A 1 171 ? -17.697 11.282 20.561 1.00 95.50 171 VAL A C 1
ATOM 1334 O O . VAL A 1 171 ? -18.207 12.295 21.028 1.00 95.50 171 VAL A O 1
ATOM 1337 N N . VAL A 1 172 ? -16.397 11.167 20.296 1.00 97.62 172 VAL A N 1
ATOM 1338 C CA . VAL A 1 172 ? -15.425 12.212 20.593 1.00 97.62 172 VAL A CA 1
ATOM 1339 C C . VAL A 1 172 ? -14.212 12.098 19.681 1.00 97.62 172 VAL A C 1
ATOM 1341 O O . VAL A 1 172 ? -13.965 11.052 19.070 1.00 97.62 172 VAL A O 1
ATOM 1344 N N . ARG A 1 173 ? -13.464 13.194 19.600 1.00 97.94 173 ARG A N 1
ATOM 1345 C CA . ARG A 1 173 ? -12.190 13.306 18.907 1.00 97.94 173 ARG A CA 1
ATOM 1346 C C . ARG A 1 173 ? -11.153 13.867 19.876 1.00 97.94 173 ARG A C 1
ATOM 1348 O O . ARG A 1 173 ? -11.472 14.791 20.611 1.00 97.94 173 ARG A O 1
ATOM 1355 N N . GLY A 1 174 ? -9.951 13.316 19.816 1.00 97.31 174 GLY A N 1
ATOM 1356 C CA . GLY A 1 174 ? -8.744 13.866 20.420 1.00 97.31 174 GLY A CA 1
ATOM 1357 C C . GLY A 1 174 ? -7.674 14.081 19.355 1.00 97.31 174 GLY A C 1
ATOM 1358 O O . GLY A 1 174 ? -7.758 13.552 18.237 1.00 97.31 174 GLY A O 1
ATOM 1359 N N . GLU A 1 175 ? -6.675 14.876 19.681 1.00 97.06 175 GLU A N 1
ATOM 1360 C CA . GLU A 1 175 ? -5.554 15.198 18.824 1.00 97.06 175 GLU A CA 1
ATOM 1361 C C . GLU A 1 175 ? -4.283 15.491 19.621 1.00 97.06 175 GLU A C 1
ATOM 1363 O O . GLU A 1 175 ? -4.290 16.003 20.730 1.00 97.06 175 GLU A O 1
ATOM 1368 N N . ALA A 1 176 ? -3.147 15.154 19.028 1.00 96.44 176 ALA A N 1
ATOM 1369 C CA . ALA A 1 176 ? -1.841 15.430 19.598 1.00 96.44 176 ALA A CA 1
ATOM 1370 C C . ALA A 1 176 ? -0.841 15.732 18.479 1.00 96.44 176 ALA A C 1
ATOM 1372 O O . ALA A 1 176 ? -1.045 15.300 17.339 1.00 96.44 176 ALA A O 1
ATOM 1373 N N . PRO A 1 177 ? 0.264 16.441 18.765 1.00 93.75 177 PRO A N 1
ATOM 1374 C CA . PRO A 1 177 ? 1.362 16.564 17.814 1.00 93.75 177 PRO A CA 1
ATOM 1375 C C . PRO A 1 177 ? 1.846 15.189 17.332 1.00 93.75 177 PRO A C 1
ATOM 1377 O O . PRO A 1 177 ? 1.988 14.254 18.125 1.00 93.75 177 PRO A O 1
ATOM 1380 N N . THR A 1 178 ? 2.108 15.060 16.031 1.00 91.25 178 THR A N 1
ATOM 1381 C CA . THR A 1 178 ? 2.736 13.856 15.475 1.00 91.25 178 THR A CA 1
ATOM 1382 C C . THR A 1 178 ? 4.193 13.786 15.928 1.00 91.25 178 THR A C 1
ATOM 1384 O O . THR A 1 178 ? 4.918 14.772 15.878 1.00 91.25 178 THR A O 1
ATOM 1387 N N . THR A 1 179 ? 4.653 12.603 16.329 1.00 91.88 179 THR A N 1
ATOM 1388 C CA . THR A 1 179 ? 5.960 12.395 16.976 1.00 91.88 179 THR A CA 1
ATOM 1389 C C . THR A 1 179 ? 6.951 11.591 16.125 1.00 91.88 179 THR A C 1
ATOM 1391 O O . THR A 1 179 ? 7.789 10.878 16.666 1.00 91.88 179 THR A O 1
ATOM 1394 N N . VAL A 1 180 ? 6.869 11.672 14.789 1.00 84.19 180 VAL A N 1
ATOM 1395 C CA . VAL A 1 180 ? 7.811 10.980 13.874 1.00 84.19 180 VAL A CA 1
ATOM 1396 C C . VAL A 1 180 ? 9.188 11.640 13.777 1.00 84.19 180 VAL A C 1
ATOM 1398 O O . VAL A 1 180 ? 10.107 11.033 13.235 1.00 84.19 180 VAL A O 1
ATOM 1401 N N . GLU A 1 181 ? 9.335 12.856 14.301 1.00 80.00 181 GLU A N 1
ATOM 1402 C CA . GLU A 1 181 ? 10.587 13.617 14.328 1.00 80.00 181 GLU A CA 1
ATOM 1403 C C . GLU A 1 181 ? 11.182 13.670 15.745 1.00 80.00 181 GLU A C 1
ATOM 1405 O O . GLU A 1 181 ? 10.553 13.276 16.737 1.00 80.00 181 GLU A O 1
ATOM 1410 N N . ALA A 1 182 ? 12.411 14.178 15.846 1.00 75.19 182 ALA A N 1
ATOM 1411 C CA . ALA A 1 182 ? 13.052 14.462 17.123 1.00 75.19 182 ALA A CA 1
ATOM 1412 C C . ALA A 1 182 ? 12.178 15.400 17.988 1.00 75.19 182 ALA A C 1
ATOM 1414 O O . ALA A 1 182 ? 11.524 16.299 17.457 1.00 75.19 182 ALA A O 1
ATOM 1415 N N . PRO A 1 183 ? 12.163 15.233 19.323 1.00 84.62 183 PRO A N 1
ATOM 1416 C CA . PRO A 1 183 ? 13.031 14.359 20.119 1.00 84.62 183 PRO A CA 1
ATOM 1417 C C . PRO A 1 183 ? 12.510 12.925 20.300 1.00 84.62 183 PRO A C 1
ATOM 1419 O O . PRO A 1 183 ? 13.187 12.123 20.935 1.00 84.62 183 PRO A O 1
ATOM 1422 N N . PHE A 1 184 ? 11.305 12.613 19.817 1.00 85.31 184 PHE A N 1
ATOM 1423 C CA . PHE A 1 184 ? 10.657 11.334 20.109 1.00 85.31 184 PHE A CA 1
ATOM 1424 C C . PHE A 1 184 ? 11.020 10.245 19.109 1.00 85.31 184 PHE A C 1
ATOM 1426 O O . PHE A 1 184 ? 11.244 9.117 19.532 1.00 85.31 184 PHE A O 1
ATOM 1433 N N . GLU A 1 185 ? 11.051 10.582 17.815 1.00 87.75 185 GLU A N 1
ATOM 1434 C CA . GLU A 1 185 ? 11.304 9.629 16.729 1.00 87.75 185 GLU A CA 1
ATOM 1435 C C . GLU A 1 185 ? 10.486 8.332 16.910 1.00 87.75 185 GLU A C 1
ATOM 1437 O O . GLU A 1 185 ? 11.005 7.220 16.855 1.00 87.75 185 GLU A O 1
ATOM 1442 N N . ASP A 1 186 ? 9.183 8.467 17.169 1.00 89.81 186 ASP A N 1
ATOM 1443 C CA . ASP A 1 186 ? 8.254 7.353 17.366 1.00 89.81 186 ASP A CA 1
ATOM 1444 C C . ASP A 1 186 ? 6.805 7.826 17.180 1.00 89.81 186 ASP A C 1
ATOM 1446 O O . ASP A 1 186 ? 6.240 8.486 18.053 1.00 89.81 186 ASP A O 1
ATOM 1450 N N . VAL A 1 187 ? 6.160 7.448 16.070 1.00 90.50 187 VAL A N 1
ATOM 1451 C CA . VAL A 1 187 ? 4.762 7.811 15.765 1.00 90.50 187 VAL A CA 1
ATOM 1452 C C . VAL A 1 187 ? 3.761 7.351 16.832 1.00 90.50 187 VAL A C 1
ATOM 1454 O O . VAL A 1 187 ? 2.701 7.961 16.995 1.00 90.50 187 VAL A O 1
ATOM 1457 N N . THR A 1 188 ? 4.068 6.283 17.575 1.00 93.75 188 THR A N 1
ATOM 1458 C CA . THR A 1 188 ? 3.135 5.708 18.548 1.00 93.75 188 THR A CA 1
ATOM 1459 C C . THR A 1 188 ? 2.903 6.632 19.737 1.00 93.75 188 THR A C 1
ATOM 1461 O O . THR A 1 188 ? 1.821 6.596 20.313 1.00 93.75 188 THR A O 1
ATOM 1464 N N . LYS A 1 189 ? 3.846 7.522 20.068 1.00 94.81 189 LYS A N 1
ATOM 1465 C CA . LYS A 1 189 ? 3.679 8.486 21.168 1.00 94.81 189 LYS A CA 1
ATOM 1466 C C . LYS A 1 189 ? 2.567 9.492 20.876 1.00 94.81 189 LYS A C 1
ATOM 1468 O O . LYS A 1 189 ? 1.682 9.672 21.705 1.00 94.81 189 LYS A O 1
ATOM 1473 N N . GLY A 1 190 ? 2.540 10.064 19.674 1.00 95.44 190 GLY A N 1
ATOM 1474 C CA . GLY A 1 190 ? 1.457 10.938 19.219 1.00 95.44 190 GLY A CA 1
ATOM 1475 C C . GLY A 1 190 ? 0.113 10.210 19.155 1.00 95.44 190 GLY A C 1
ATOM 1476 O O . GLY A 1 190 ? -0.912 10.778 19.521 1.00 95.44 190 GLY A O 1
ATOM 1477 N N . VAL A 1 191 ? 0.112 8.928 18.766 1.00 96.94 191 VAL A N 1
ATOM 1478 C CA . VAL A 1 191 ? -1.091 8.078 18.821 1.00 96.94 191 VAL A CA 1
ATOM 1479 C C . VAL A 1 191 ? -1.589 7.922 20.254 1.00 96.94 191 VAL A C 1
ATOM 1481 O O . VAL A 1 191 ? -2.760 8.178 20.513 1.00 96.94 191 VAL A O 1
ATOM 1484 N N . LEU A 1 192 ? -0.720 7.533 21.187 1.00 97.31 192 LEU A N 1
ATOM 1485 C CA . LEU A 1 192 ? -1.090 7.335 22.588 1.00 97.31 192 LEU A CA 1
ATOM 1486 C C . LEU A 1 192 ? -1.607 8.626 23.220 1.00 97.31 192 LEU A C 1
ATOM 1488 O O . LEU A 1 192 ? -2.629 8.587 23.892 1.00 97.31 192 LEU A O 1
ATOM 1492 N N . ASN A 1 193 ? -0.968 9.762 22.940 1.00 97.56 193 ASN A N 1
ATOM 1493 C CA . ASN A 1 193 ? -1.407 11.065 23.437 1.00 97.56 193 ASN A CA 1
ATOM 1494 C C . ASN A 1 193 ? -2.800 11.440 22.901 1.00 97.56 193 ASN A C 1
ATOM 1496 O O . ASN A 1 193 ? -3.667 11.831 23.676 1.00 97.56 193 ASN A O 1
ATOM 1500 N N . ALA A 1 194 ? -3.054 11.253 21.600 1.00 98.12 194 ALA A N 1
ATOM 1501 C CA . ALA A 1 194 ? -4.369 11.529 21.018 1.00 98.12 194 ALA A CA 1
ATOM 1502 C C . ALA A 1 194 ? -5.456 10.581 21.564 1.00 98.12 194 ALA A C 1
ATOM 1504 O O . ALA A 1 194 ? -6.596 10.989 21.776 1.00 98.12 194 ALA A O 1
ATOM 1505 N N . VAL A 1 195 ? -5.119 9.308 21.806 1.00 98.19 195 VAL A N 1
ATOM 1506 C CA . VAL A 1 195 ? -6.044 8.330 22.406 1.00 98.19 195 VAL A CA 1
ATOM 1507 C C . VAL A 1 195 ? -6.296 8.631 23.886 1.00 98.19 195 VAL A C 1
ATOM 1509 O O . VAL A 1 195 ? -7.415 8.429 24.350 1.00 98.19 195 VAL A O 1
ATOM 1512 N N . MET A 1 196 ? -5.301 9.141 24.612 1.00 98.06 196 MET A N 1
ATOM 1513 C CA . MET A 1 196 ? -5.440 9.562 26.008 1.00 98.06 196 MET A CA 1
ATOM 1514 C C . MET A 1 196 ? -6.454 10.700 26.142 1.00 98.06 196 MET A C 1
ATOM 1516 O O . MET A 1 196 ? -7.348 10.617 26.976 1.00 98.06 196 MET A O 1
ATOM 1520 N N . GLU A 1 197 ? -6.408 11.692 25.251 1.00 98.12 197 GLU A N 1
ATOM 1521 C CA . GLU A 1 197 ? -7.419 12.755 25.220 1.00 98.12 197 GLU A CA 1
ATOM 1522 C C . GLU A 1 197 ? -8.825 12.200 24.912 1.00 98.12 197 GLU A C 1
ATOM 1524 O O . GLU A 1 197 ? -9.811 12.583 25.542 1.00 98.12 197 GLU A O 1
ATOM 1529 N N . VAL A 1 198 ? -8.944 11.229 23.997 1.00 98.12 198 VAL A N 1
ATOM 1530 C CA . VAL A 1 198 ? -10.218 10.530 23.742 1.00 98.12 198 VAL A CA 1
ATOM 1531 C C . VAL A 1 198 ? -10.717 9.785 24.989 1.00 98.12 198 VAL A C 1
ATOM 1533 O O . VAL A 1 198 ? -11.920 9.801 25.269 1.00 98.12 198 VAL A O 1
ATOM 1536 N N . GLU A 1 199 ? -9.833 9.118 25.729 1.00 97.88 199 GLU A N 1
ATOM 1537 C CA . GLU A 1 199 ? -10.154 8.423 26.981 1.00 97.88 199 GLU A CA 1
ATOM 1538 C C . GLU A 1 199 ? -10.669 9.402 28.046 1.00 97.88 199 GLU A C 1
ATOM 1540 O O . GLU A 1 199 ? -11.747 9.181 28.603 1.00 97.88 199 GLU A O 1
ATOM 1545 N N . GLU A 1 200 ? -9.973 10.523 28.250 1.00 96.75 200 GLU A N 1
ATOM 1546 C CA . GLU A 1 200 ? -10.362 11.575 29.194 1.00 96.75 200 GLU A CA 1
ATOM 1547 C C . GLU A 1 200 ? -11.724 12.189 28.844 1.00 96.75 200 GLU A C 1
ATOM 1549 O O . GLU A 1 200 ? -12.606 12.283 29.701 1.00 96.75 200 GLU A O 1
ATOM 1554 N N . LEU A 1 201 ? -11.937 12.552 27.574 1.00 96.75 201 LEU A N 1
ATOM 1555 C CA . LEU A 1 201 ? -13.167 13.215 27.141 1.00 96.75 201 LEU A CA 1
ATOM 1556 C C . LEU A 1 201 ? -14.376 12.269 27.079 1.00 96.75 201 LEU A C 1
ATOM 1558 O O . LEU A 1 201 ? -15.508 12.689 27.323 1.00 96.75 201 LEU A O 1
ATOM 1562 N N . SER A 1 202 ? -14.171 10.993 26.737 1.00 95.62 202 SER A N 1
ATOM 1563 C CA . SER A 1 202 ? -15.259 10.002 26.681 1.00 95.62 202 SER A CA 1
ATOM 1564 C C . SER A 1 202 ? -15.571 9.366 28.040 1.00 95.62 202 SER A C 1
ATOM 1566 O O . SER A 1 202 ? -16.647 8.784 28.218 1.00 95.62 202 SER A O 1
ATOM 1568 N N . GLY A 1 203 ? -14.630 9.420 28.988 1.00 94.88 203 GLY A N 1
ATOM 1569 C CA . GLY A 1 203 ? -14.680 8.662 30.237 1.00 94.88 203 GLY A CA 1
ATOM 1570 C C . GLY A 1 203 ? -14.674 7.143 30.028 1.00 94.88 203 GLY A C 1
ATOM 1571 O O . GLY A 1 203 ? -15.149 6.407 30.896 1.00 94.88 203 GLY A O 1
ATOM 1572 N N . THR A 1 204 ? -14.217 6.676 28.863 1.00 95.69 204 THR A N 1
ATOM 1573 C CA . THR A 1 204 ? -14.027 5.258 28.538 1.00 95.69 204 THR A CA 1
ATOM 1574 C C . THR A 1 204 ? -12.546 4.953 28.626 1.00 95.69 204 THR A C 1
ATOM 1576 O O . THR A 1 204 ? -11.762 5.582 27.931 1.00 95.69 204 THR A O 1
ATOM 1579 N N . LYS A 1 205 ? -12.162 3.963 29.427 1.00 97.44 205 LYS A N 1
ATOM 1580 C CA . LYS A 1 205 ? -10.778 3.516 29.543 1.00 97.44 205 LYS A CA 1
ATOM 1581 C C . LYS A 1 205 ? -10.360 2.756 28.280 1.00 97.44 205 LYS A C 1
ATOM 1583 O O . LYS A 1 205 ? -10.911 1.697 27.973 1.00 97.44 205 LYS A O 1
ATOM 1588 N N . LEU A 1 206 ? -9.409 3.297 27.530 1.00 97.50 206 LEU A N 1
ATOM 1589 C CA . LEU A 1 206 ? -8.944 2.779 26.242 1.00 97.50 206 LEU A CA 1
ATOM 1590 C C . LEU A 1 206 ? -7.507 2.259 26.311 1.00 97.50 206 LEU A C 1
ATOM 1592 O O . LEU A 1 206 ? -7.151 1.394 25.507 1.00 97.50 206 LEU A O 1
ATOM 1596 N N . LEU A 1 207 ? -6.702 2.753 27.252 1.00 96.81 207 LEU A N 1
ATOM 1597 C CA . LEU A 1 207 ? -5.286 2.434 27.382 1.00 96.81 207 LEU A CA 1
ATOM 1598 C C . LEU A 1 207 ? -4.973 1.639 28.658 1.00 96.81 207 LEU A C 1
ATOM 1600 O O . LEU A 1 207 ? -5.498 1.891 29.742 1.00 96.81 207 LEU A O 1
ATOM 1604 N N . ASP A 1 208 ? -4.065 0.676 28.517 1.00 94.62 208 ASP A N 1
ATOM 1605 C CA . ASP A 1 208 ? -3.350 0.017 29.610 1.00 94.62 208 ASP A CA 1
ATOM 1606 C C . ASP A 1 208 ? -1.844 0.192 29.372 1.00 94.62 208 ASP A C 1
ATOM 1608 O O . ASP A 1 208 ? -1.223 -0.512 28.563 1.00 94.62 208 ASP A O 1
ATOM 1612 N N . GLY A 1 209 ? -1.280 1.234 29.990 1.00 92.88 209 GLY A N 1
ATOM 1613 C CA . GLY A 1 209 ? 0.051 1.736 29.656 1.00 92.88 209 GLY A CA 1
ATOM 1614 C C . GLY A 1 209 ? 0.119 2.182 28.193 1.00 92.88 209 GLY A C 1
ATOM 1615 O O . GLY A 1 209 ? -0.586 3.093 27.775 1.00 92.88 209 GLY A O 1
ATOM 1616 N N . GLU A 1 210 ? 0.958 1.518 27.398 1.00 91.94 210 GLU A N 1
ATOM 1617 C CA . GLU A 1 210 ? 1.120 1.801 25.964 1.00 91.94 210 GLU A CA 1
ATOM 1618 C C . GLU A 1 210 ? 0.228 0.932 25.061 1.00 91.94 210 GLU A C 1
ATOM 1620 O O . GLU A 1 210 ? 0.356 0.961 23.832 1.00 91.94 210 GLU A O 1
ATOM 1625 N N . ASN A 1 211 ? -0.633 0.086 25.629 1.00 93.12 211 ASN A N 1
ATOM 1626 C CA . ASN A 1 211 ? -1.459 -0.843 24.864 1.00 93.12 211 ASN A CA 1
ATOM 1627 C C . ASN A 1 211 ? -2.910 -0.383 24.795 1.00 93.12 211 ASN A C 1
ATOM 1629 O O . ASN A 1 211 ? -3.485 0.051 25.785 1.00 93.12 211 ASN A O 1
ATOM 1633 N N . ILE A 1 212 ? -3.516 -0.546 23.620 1.00 95.19 212 ILE A N 1
ATOM 1634 C CA . ILE A 1 212 ? -4.951 -0.329 23.436 1.00 95.19 212 ILE A CA 1
ATOM 1635 C C . ILE A 1 212 ? -5.687 -1.558 23.961 1.00 95.19 212 ILE A C 1
ATOM 1637 O O . ILE A 1 212 ? -5.437 -2.680 23.509 1.00 95.19 212 ILE A O 1
ATOM 1641 N N . ILE A 1 213 ? -6.601 -1.342 24.901 1.00 95.19 213 ILE A N 1
ATOM 1642 C CA . ILE A 1 213 ? -7.379 -2.402 25.533 1.00 95.19 213 ILE A CA 1
ATOM 1643 C C . ILE A 1 213 ? -8.356 -2.988 24.509 1.00 95.19 213 ILE A C 1
ATOM 1645 O O . ILE A 1 213 ? -9.180 -2.282 23.925 1.00 95.19 213 ILE A O 1
ATOM 1649 N N . LYS A 1 214 ? -8.274 -4.303 24.289 1.00 91.19 214 LYS A N 1
ATOM 1650 C CA . LYS A 1 214 ? -9.140 -5.036 23.356 1.00 91.19 214 LYS A CA 1
ATOM 1651 C C . LYS A 1 214 ? -10.313 -5.693 24.077 1.00 91.19 214 LYS A C 1
ATOM 1653 O O . LYS A 1 214 ? -10.148 -6.271 25.150 1.00 91.19 214 LYS A O 1
ATOM 1658 N N . GLY A 1 215 ? -11.462 -5.697 23.409 1.00 87.25 215 GLY A N 1
ATOM 1659 C CA . GLY A 1 215 ? -12.716 -6.260 23.894 1.00 87.25 215 GLY A CA 1
ATOM 1660 C C . GLY A 1 215 ? -13.482 -5.267 24.760 1.00 87.25 215 GLY A C 1
ATOM 1661 O O . GLY A 1 215 ? -12.977 -4.796 25.775 1.00 87.25 215 GLY A O 1
ATOM 1662 N N . VAL A 1 216 ? -14.719 -4.970 24.366 1.00 87.69 216 VAL A N 1
ATOM 1663 C CA . VAL A 1 216 ? -15.576 -4.038 25.105 1.00 87.69 216 VAL A CA 1
ATOM 1664 C C . VAL A 1 216 ? -16.131 -4.690 26.371 1.00 87.69 216 VAL A C 1
ATOM 1666 O O . VAL A 1 216 ? -16.812 -5.719 26.309 1.00 87.69 216 VAL A O 1
ATOM 1669 N N . LYS A 1 217 ? -15.898 -4.046 27.517 1.00 89.00 217 LYS A N 1
ATOM 1670 C CA . LYS A 1 217 ? -16.565 -4.320 28.798 1.00 89.00 217 LYS A CA 1
ATOM 1671 C C . LYS A 1 217 ? -16.977 -2.992 29.419 1.00 89.00 217 LYS A C 1
ATOM 1673 O O . LYS A 1 217 ? -16.121 -2.202 29.790 1.00 89.00 217 LYS A O 1
ATOM 1678 N N . ASP A 1 218 ? -18.277 -2.727 29.504 1.00 87.62 218 ASP A N 1
ATOM 1679 C CA . ASP A 1 218 ? -18.817 -1.469 30.034 1.00 87.62 218 ASP A CA 1
ATOM 1680 C C . ASP A 1 218 ? -18.126 -0.220 29.432 1.00 87.62 218 ASP A C 1
ATOM 1682 O O . ASP A 1 218 ? -18.203 0.025 28.221 1.00 87.62 218 ASP A O 1
ATOM 1686 N N . LYS A 1 219 ? -17.422 0.557 30.266 1.00 90.94 219 LYS A N 1
ATOM 1687 C CA . LYS A 1 219 ? -16.633 1.739 29.885 1.00 90.94 219 LYS A CA 1
ATOM 1688 C C . LYS A 1 219 ? -15.145 1.431 29.680 1.00 90.94 219 LYS A C 1
ATOM 1690 O O . LYS A 1 219 ? -14.306 2.286 29.927 1.00 90.94 219 LYS A O 1
ATOM 1695 N N . GLU A 1 220 ? -14.805 0.229 29.235 1.00 96.12 220 GLU A N 1
ATOM 1696 C CA . GLU A 1 220 ? -13.424 -0.180 28.979 1.00 96.12 220 GLU A CA 1
ATOM 1697 C C . GLU A 1 220 ? -13.294 -0.909 27.633 1.00 96.12 220 GLU A C 1
ATOM 1699 O O . GLU A 1 220 ? -14.180 -1.672 27.229 1.00 96.12 220 GLU A O 1
ATOM 1704 N N . GLY A 1 221 ? -12.178 -0.660 26.945 1.00 94.62 221 GLY A N 1
ATOM 1705 C CA . GLY A 1 221 ? -11.728 -1.385 25.758 1.00 94.62 221 GLY A CA 1
ATOM 1706 C C . GLY A 1 221 ? -12.495 -1.099 24.470 1.00 94.62 221 GLY A C 1
ATOM 1707 O O . GLY A 1 221 ? -13.538 -0.448 24.469 1.00 94.62 221 GLY A O 1
ATOM 1708 N N . VAL A 1 222 ? -11.965 -1.595 23.349 1.00 95.25 222 VAL A N 1
ATOM 1709 C CA . VAL A 1 222 ? -12.534 -1.436 21.998 1.00 95.25 222 VAL A CA 1
ATOM 1710 C C . VAL A 1 222 ? -12.627 -2.771 21.270 1.00 95.25 222 VAL A C 1
ATOM 1712 O O . VAL A 1 222 ? -11.807 -3.665 21.484 1.00 95.25 222 VAL A O 1
ATOM 1715 N N . ASP A 1 223 ? -13.612 -2.914 20.383 1.00 92.44 223 ASP A N 1
ATOM 1716 C CA . ASP A 1 223 ? -13.746 -4.109 19.540 1.00 92.44 223 ASP A CA 1
ATOM 1717 C C . ASP A 1 223 ? -12.821 -4.046 18.323 1.00 92.44 223 ASP A C 1
ATOM 1719 O O . ASP A 1 223 ? -12.356 -5.076 17.834 1.00 92.44 223 ASP A O 1
ATOM 1723 N N . LEU A 1 224 ? -12.568 -2.830 17.834 1.00 92.06 224 LEU A N 1
ATOM 1724 C CA . LEU A 1 224 ? -11.756 -2.568 16.658 1.00 92.06 224 LEU A CA 1
ATOM 1725 C C . LEU A 1 224 ? -10.875 -1.339 16.880 1.00 92.06 224 LEU A C 1
ATOM 1727 O O . LEU A 1 224 ? -11.357 -0.286 17.292 1.00 92.06 224 LEU A O 1
ATOM 1731 N N . TYR A 1 225 ? -9.605 -1.469 16.521 1.00 94.56 225 TYR A N 1
ATOM 1732 C CA . TYR A 1 225 ? -8.670 -0.373 16.348 1.00 94.56 225 TYR A CA 1
ATOM 1733 C C . TYR A 1 225 ? -8.118 -0.357 14.918 1.00 94.56 225 TYR A C 1
ATOM 1735 O O . TYR A 1 225 ? -7.472 -1.310 14.468 1.00 94.56 225 TYR A O 1
ATOM 1743 N N . VAL A 1 226 ? -8.353 0.748 14.214 1.00 93.31 226 VAL A N 1
ATOM 1744 C CA . VAL A 1 226 ? -7.827 1.011 12.867 1.00 93.31 226 VAL A CA 1
ATOM 1745 C C . VAL A 1 226 ? -6.940 2.247 12.868 1.00 93.31 226 VAL A C 1
ATOM 1747 O O . VAL A 1 226 ? -7.117 3.140 13.692 1.00 93.31 226 VAL A O 1
ATOM 1750 N N . SER A 1 227 ? -6.017 2.327 11.911 1.00 92.62 227 SER A N 1
ATOM 1751 C CA . SER A 1 227 ? -5.247 3.550 11.698 1.00 92.62 227 SER A CA 1
ATOM 1752 C C . SER A 1 227 ? -5.057 3.863 10.222 1.00 92.62 227 SER A C 1
ATOM 1754 O O . SER A 1 227 ? -4.891 2.958 9.396 1.00 92.62 227 SER A O 1
ATOM 1756 N N . THR A 1 228 ? -5.017 5.153 9.917 1.00 89.94 228 THR A N 1
ATOM 1757 C CA . THR A 1 228 ? -4.402 5.713 8.715 1.00 89.94 228 THR A CA 1
ATOM 1758 C C . THR A 1 228 ? -3.094 6.407 9.069 1.00 89.94 228 THR A C 1
ATOM 1760 O O . THR A 1 228 ? -2.845 6.715 10.239 1.00 89.94 228 THR A O 1
ATOM 1763 N N . SER A 1 229 ? -2.215 6.590 8.086 1.00 84.94 229 SER A N 1
ATOM 1764 C CA . SER A 1 229 ? -0.980 7.350 8.284 1.00 84.94 229 SER A CA 1
ATOM 1765 C C . SER A 1 229 ? -0.527 8.046 7.009 1.00 84.94 229 SER A C 1
ATOM 1767 O O . SER A 1 229 ? -0.490 7.441 5.936 1.00 84.94 229 SER A O 1
ATOM 1769 N N . SER A 1 230 ? -0.106 9.295 7.159 1.00 79.19 230 SER A N 1
ATOM 1770 C CA . SER A 1 230 ? 0.757 10.032 6.236 1.00 79.19 230 SER A CA 1
ATOM 1771 C C . SER A 1 230 ? 2.043 10.520 6.928 1.00 79.19 230 SER A C 1
ATOM 1773 O O . SER A 1 230 ? 2.843 11.234 6.323 1.00 79.19 230 SER A O 1
ATOM 1775 N N . ALA A 1 231 ? 2.239 10.166 8.203 1.00 62.41 231 ALA A N 1
ATOM 1776 C CA . ALA A 1 231 ? 3.426 10.464 8.992 1.00 62.41 231 ALA A CA 1
ATOM 1777 C C . ALA A 1 231 ? 4.594 9.559 8.557 1.00 62.41 231 ALA A C 1
ATOM 1779 O O . ALA A 1 231 ? 4.472 8.335 8.589 1.00 62.41 231 ALA A O 1
ATOM 1780 N N . GLY A 1 232 ? 5.711 10.158 8.134 1.00 60.50 232 GLY A N 1
ATOM 1781 C CA . GLY A 1 232 ? 6.886 9.446 7.602 1.00 60.50 232 GLY A CA 1
ATOM 1782 C C . GLY A 1 232 ? 7.527 10.091 6.365 1.00 60.50 232 GLY A C 1
ATOM 1783 O O . GLY A 1 232 ? 8.540 9.601 5.878 1.00 60.50 232 GLY A O 1
ATOM 1784 N N . GLY A 1 233 ? 6.962 11.203 5.881 1.00 63.47 233 GLY A N 1
ATOM 1785 C CA . GLY A 1 233 ? 7.422 11.899 4.679 1.00 63.47 233 GLY A CA 1
ATOM 1786 C C . GLY A 1 233 ? 6.814 11.309 3.404 1.00 63.47 233 GLY A C 1
ATOM 1787 O O . GLY A 1 233 ? 6.536 10.114 3.318 1.00 63.47 233 GLY A O 1
ATOM 1788 N N . GLY A 1 234 ? 6.549 12.161 2.412 1.00 68.69 234 GLY A N 1
ATOM 1789 C CA . GLY A 1 234 ? 6.058 11.702 1.110 1.00 68.69 234 GLY A CA 1
ATOM 1790 C C . GLY A 1 234 ? 7.146 10.947 0.344 1.00 68.69 234 GLY A C 1
ATOM 1791 O O . GLY A 1 234 ? 8.315 11.315 0.437 1.00 68.69 234 GLY A O 1
ATOM 1792 N N . LEU A 1 235 ? 6.761 9.917 -0.422 1.00 77.19 235 LEU A N 1
ATOM 1793 C CA . LEU A 1 235 ? 7.675 9.148 -1.279 1.00 77.19 235 LEU A CA 1
ATOM 1794 C C . LEU A 1 235 ? 8.414 10.089 -2.233 1.00 77.19 235 LEU A C 1
ATOM 1796 O O . LEU A 1 235 ? 7.786 10.600 -3.157 1.00 77.19 235 LEU A O 1
ATOM 1800 N N . GLN A 1 236 ? 9.716 10.303 -2.066 1.00 83.19 236 GLN A N 1
ATOM 1801 C CA . GLN A 1 236 ? 10.476 11.144 -2.985 1.00 83.19 236 GLN A CA 1
ATOM 1802 C C . GLN A 1 236 ? 10.954 10.315 -4.169 1.00 83.19 236 GLN A C 1
ATOM 1804 O O . GLN A 1 236 ? 11.727 9.373 -4.026 1.00 83.19 236 GLN A O 1
ATOM 1809 N N . MET A 1 237 ? 10.492 10.657 -5.364 1.00 89.88 237 MET A N 1
ATOM 1810 C CA . MET A 1 237 ? 10.744 9.867 -6.560 1.00 89.88 237 MET A CA 1
ATOM 1811 C C . MET A 1 237 ? 11.304 10.728 -7.679 1.00 89.88 237 MET A C 1
ATOM 1813 O O . MET A 1 237 ? 10.875 11.858 -7.904 1.00 89.88 237 MET A O 1
ATOM 1817 N N . MET A 1 238 ? 12.234 10.153 -8.428 1.00 94.94 238 MET A N 1
ATOM 1818 C CA . MET A 1 238 ? 12.652 10.691 -9.713 1.00 94.94 238 MET A CA 1
ATOM 1819 C C . MET A 1 238 ? 11.881 9.988 -10.832 1.00 94.94 238 MET A C 1
ATOM 1821 O O . MET A 1 238 ? 11.657 8.777 -10.790 1.00 94.94 238 MET A O 1
ATOM 1825 N N . VAL A 1 239 ? 11.499 10.738 -11.861 1.00 96.25 239 VAL A N 1
ATOM 1826 C CA . VAL A 1 239 ? 10.850 10.183 -13.048 1.00 96.25 239 VAL A CA 1
ATOM 1827 C C . VAL A 1 239 ? 11.781 10.299 -14.250 1.00 96.25 239 VAL A C 1
ATOM 1829 O O . VAL A 1 239 ? 12.419 11.329 -14.451 1.00 96.25 239 VAL A O 1
ATOM 1832 N N . ALA A 1 240 ? 11.841 9.252 -15.069 1.00 96.75 240 ALA A N 1
ATOM 1833 C CA . ALA A 1 240 ? 12.525 9.258 -16.353 1.00 96.75 240 ALA A CA 1
ATOM 1834 C C . ALA A 1 240 ? 11.565 8.852 -17.481 1.00 96.75 240 ALA A C 1
ATOM 1836 O O . ALA A 1 240 ? 10.780 7.917 -17.326 1.00 96.75 240 ALA A O 1
ATOM 1837 N N . GLY A 1 241 ? 11.626 9.531 -18.625 1.00 96.00 241 GLY A N 1
ATOM 1838 C CA . GLY A 1 241 ? 10.809 9.212 -19.798 1.00 96.00 241 GLY A CA 1
ATOM 1839 C C . GLY A 1 241 ? 11.471 9.643 -21.100 1.00 96.00 241 GLY A C 1
ATOM 1840 O O . GLY A 1 241 ? 12.075 10.697 -21.138 1.00 96.00 241 GLY A O 1
ATOM 1841 N N . VAL A 1 242 ? 11.346 8.876 -22.188 1.00 94.50 242 VAL A N 1
ATOM 1842 C CA . VAL A 1 242 ? 12.035 9.194 -23.464 1.00 94.50 242 VAL A CA 1
ATOM 1843 C C . VAL A 1 242 ? 11.743 10.612 -23.961 1.00 94.50 242 VAL A C 1
ATOM 1845 O O . VAL A 1 242 ? 12.667 11.360 -24.266 1.00 94.50 242 VAL A O 1
ATOM 1848 N N . VAL A 1 243 ? 10.464 10.991 -24.015 1.00 94.69 243 VAL A N 1
ATOM 1849 C CA . VAL A 1 243 ? 10.035 12.340 -24.408 1.00 94.69 243 VAL A CA 1
ATOM 1850 C C . VAL A 1 243 ? 9.421 13.048 -23.207 1.00 94.69 243 VAL A C 1
ATOM 1852 O O . VAL A 1 243 ? 8.506 12.498 -22.580 1.00 94.69 243 VAL A O 1
ATOM 1855 N N . LEU A 1 244 ? 9.905 14.263 -22.925 1.00 92.38 244 LEU A N 1
ATOM 1856 C CA . LEU A 1 244 ? 9.494 15.076 -21.779 1.00 92.38 244 LEU A CA 1
ATOM 1857 C C . LEU A 1 244 ? 7.977 15.320 -21.771 1.00 92.38 244 LEU A C 1
ATOM 1859 O O . LEU A 1 244 ? 7.289 14.889 -20.852 1.00 92.38 244 LEU A O 1
ATOM 1863 N N . THR A 1 245 ? 7.446 15.881 -22.856 1.00 90.75 245 THR A N 1
ATOM 1864 C CA . THR A 1 245 ? 6.030 16.264 -23.030 1.00 90.75 245 THR A CA 1
ATOM 1865 C C . THR A 1 245 ? 5.081 15.092 -23.311 1.00 90.75 245 THR A C 1
ATOM 1867 O O . THR A 1 245 ? 3.993 15.269 -23.853 1.00 90.75 245 THR A O 1
ATOM 1870 N N . MET A 1 246 ? 5.513 13.854 -23.049 1.00 91.38 246 MET A N 1
ATOM 1871 C CA . MET A 1 246 ? 4.719 12.671 -23.375 1.00 91.38 246 MET A CA 1
ATOM 1872 C C . MET A 1 246 ? 4.912 11.550 -22.358 1.00 91.38 246 MET A C 1
ATOM 1874 O O . MET A 1 246 ? 4.167 11.454 -21.389 1.00 91.38 246 MET A O 1
ATOM 1878 N N . THR A 1 247 ? 5.904 10.678 -22.547 1.00 92.81 247 THR A N 1
ATOM 1879 C CA . THR A 1 247 ? 6.103 9.518 -21.664 1.00 92.81 247 THR A CA 1
ATOM 1880 C C . THR A 1 247 ? 6.591 9.917 -20.277 1.00 92.81 247 THR A C 1
ATOM 1882 O O . THR A 1 247 ? 6.275 9.220 -19.312 1.00 92.81 247 THR A O 1
ATOM 1885 N N . ALA A 1 248 ? 7.343 11.020 -20.174 1.00 93.69 248 ALA A N 1
ATOM 1886 C CA . ALA A 1 248 ? 7.798 11.537 -18.889 1.00 93.69 248 ALA A CA 1
ATOM 1887 C C . ALA A 1 248 ? 6.647 12.218 -18.127 1.00 93.69 248 ALA A C 1
ATOM 1889 O O . ALA A 1 248 ? 6.463 11.937 -16.948 1.00 93.69 248 ALA A O 1
ATOM 1890 N N . GLU A 1 249 ? 5.797 13.000 -18.802 1.00 91.62 249 GLU A N 1
ATOM 1891 C CA . GLU A 1 249 ? 4.554 13.534 -18.221 1.00 91.62 249 GLU A CA 1
ATOM 1892 C C . GLU A 1 249 ? 3.580 12.435 -17.762 1.00 91.62 249 GLU A C 1
ATOM 1894 O O . GLU A 1 249 ? 3.044 12.515 -16.655 1.00 91.62 249 GLU A O 1
ATOM 1899 N N . SER A 1 250 ? 3.368 11.376 -18.558 1.00 93.38 250 SER A N 1
ATOM 1900 C CA . SER A 1 250 ? 2.564 10.214 -18.138 1.00 93.38 250 SER A CA 1
ATOM 1901 C C . SER A 1 250 ? 3.114 9.592 -16.849 1.00 93.38 250 SER A C 1
ATOM 1903 O O . SER A 1 250 ? 2.359 9.260 -15.934 1.00 93.38 250 SER A O 1
ATOM 1905 N N . ALA A 1 251 ? 4.437 9.465 -16.754 1.00 94.69 251 ALA A N 1
ATOM 1906 C CA . ALA A 1 251 ? 5.107 8.921 -15.582 1.00 94.69 251 ALA A CA 1
ATOM 1907 C C . ALA A 1 251 ? 5.022 9.855 -14.369 1.00 94.69 251 ALA A C 1
ATOM 1909 O O . ALA A 1 251 ? 4.702 9.393 -13.275 1.00 94.69 251 ALA A O 1
ATOM 1910 N N . ALA A 1 252 ? 5.185 11.164 -14.560 1.00 91.69 252 ALA A N 1
ATOM 1911 C CA . ALA A 1 252 ? 4.990 12.157 -13.509 1.00 91.69 252 ALA A CA 1
ATOM 1912 C C . ALA A 1 252 ? 3.554 12.119 -12.966 1.00 91.69 252 ALA A C 1
ATOM 1914 O O . ALA A 1 252 ? 3.358 12.089 -11.755 1.00 91.69 252 ALA A O 1
ATOM 1915 N N . ARG A 1 253 ? 2.538 12.010 -13.832 1.00 87.56 253 ARG A N 1
ATOM 1916 C CA . ARG A 1 253 ? 1.134 11.870 -13.405 1.00 87.56 253 ARG A CA 1
ATOM 1917 C C . ARG A 1 253 ? 0.855 10.561 -12.664 1.00 87.56 253 ARG A C 1
ATOM 1919 O O . ARG A 1 253 ? 0.098 10.558 -11.687 1.00 87.56 253 ARG A O 1
ATOM 1926 N N . ALA A 1 254 ? 1.461 9.453 -13.095 1.00 89.12 254 ALA A N 1
ATOM 1927 C CA . ALA A 1 254 ? 1.365 8.177 -12.386 1.00 89.12 254 ALA A CA 1
ATOM 1928 C C . ALA A 1 254 ? 1.974 8.274 -10.977 1.00 89.12 254 ALA A C 1
ATOM 1930 O O . ALA A 1 254 ? 1.324 7.877 -10.009 1.00 89.12 254 ALA A O 1
ATOM 1931 N N . ALA A 1 255 ? 3.171 8.860 -10.875 1.00 88.56 255 ALA A N 1
ATOM 1932 C CA . ALA A 1 255 ? 3.893 9.112 -9.633 1.00 88.56 255 ALA A CA 1
ATOM 1933 C C . ALA A 1 255 ? 3.124 10.028 -8.672 1.00 88.56 255 ALA A C 1
ATOM 1935 O O . ALA A 1 255 ? 2.826 9.625 -7.546 1.00 88.56 255 ALA A O 1
ATOM 1936 N N . LEU A 1 256 ? 2.735 11.222 -9.127 1.00 81.56 256 LEU A N 1
ATOM 1937 C CA . LEU A 1 256 ? 1.984 12.187 -8.322 1.00 81.56 256 LEU A CA 1
ATOM 1938 C C . LEU A 1 256 ? 0.694 11.571 -7.793 1.00 81.56 256 LEU A C 1
ATOM 1940 O O . LEU A 1 256 ? 0.413 11.630 -6.603 1.00 81.56 256 LEU A O 1
ATOM 1944 N N . GLY A 1 257 ? -0.072 10.889 -8.642 1.00 76.19 257 GLY A N 1
ATOM 1945 C CA . GLY A 1 257 ? -1.316 10.282 -8.187 1.00 76.19 257 GLY A CA 1
ATOM 1946 C C . GLY A 1 257 ? -1.156 9.017 -7.338 1.00 76.19 257 GLY A C 1
ATOM 1947 O O . GLY A 1 257 ? -2.113 8.601 -6.683 1.00 76.19 257 GLY A O 1
ATOM 1948 N N . ALA A 1 258 ? 0.037 8.418 -7.298 1.00 76.62 258 ALA A N 1
ATOM 1949 C CA . ALA A 1 258 ? 0.383 7.429 -6.278 1.00 76.62 258 ALA A CA 1
ATOM 1950 C C . ALA A 1 258 ? 0.626 8.081 -4.903 1.00 76.62 258 ALA A C 1
ATOM 1952 O O . ALA A 1 258 ? 0.616 7.390 -3.886 1.00 76.62 258 ALA A O 1
ATOM 1953 N N . GLY A 1 259 ? 0.755 9.411 -4.844 1.00 69.69 259 GLY A N 1
ATOM 1954 C CA . GLY A 1 259 ? 1.097 10.170 -3.641 1.00 69.69 259 GLY A CA 1
ATOM 1955 C C . GLY A 1 259 ? 2.588 10.438 -3.491 1.00 69.69 259 GLY A C 1
ATOM 1956 O O . GLY A 1 259 ? 3.032 10.720 -2.383 1.00 69.69 259 GLY A O 1
ATOM 1957 N N . ALA A 1 260 ? 3.357 10.315 -4.574 1.00 79.00 260 ALA A N 1
ATOM 1958 C CA . ALA A 1 260 ? 4.782 10.591 -4.556 1.00 79.00 260 ALA A CA 1
ATOM 1959 C C . ALA A 1 260 ? 5.095 12.065 -4.826 1.00 79.00 260 ALA A C 1
ATOM 1961 O O . ALA A 1 260 ? 4.410 12.738 -5.594 1.00 79.00 260 ALA A O 1
ATOM 1962 N N . ILE A 1 261 ? 6.190 12.533 -4.239 1.00 77.81 261 ILE A N 1
ATOM 1963 C CA . ILE A 1 261 ? 6.827 13.814 -4.513 1.00 77.81 261 ILE A CA 1
ATOM 1964 C C . ILE A 1 261 ? 7.786 13.606 -5.682 1.00 77.81 261 ILE A C 1
ATOM 1966 O O . ILE A 1 261 ? 8.830 12.971 -5.528 1.00 77.81 261 ILE A O 1
ATOM 1970 N N . VAL A 1 262 ? 7.440 14.124 -6.860 1.00 87.44 262 VAL A N 1
ATOM 1971 C CA . VAL A 1 262 ? 8.335 14.068 -8.022 1.00 87.44 262 VAL A CA 1
ATOM 1972 C C . VAL A 1 262 ? 9.433 15.113 -7.842 1.00 87.44 262 VAL A C 1
ATOM 1974 O O . VAL A 1 262 ? 9.175 16.309 -7.933 1.00 87.44 262 VAL A O 1
ATOM 1977 N N . MET A 1 263 ? 10.654 14.660 -7.555 1.00 87.12 263 MET A N 1
ATOM 1978 C CA . MET A 1 263 ? 11.800 15.538 -7.297 1.00 87.12 263 MET A CA 1
ATOM 1979 C C . MET A 1 263 ? 12.336 16.195 -8.570 1.00 87.12 263 MET A C 1
ATOM 1981 O O . MET A 1 263 ? 12.799 17.333 -8.543 1.00 87.12 263 MET A O 1
ATOM 1985 N N . ASP A 1 264 ? 12.344 15.442 -9.668 1.00 92.75 264 ASP A N 1
ATOM 1986 C CA . ASP A 1 264 ? 12.802 15.887 -10.980 1.00 92.75 264 ASP A CA 1
ATOM 1987 C C . ASP A 1 264 ? 12.279 14.932 -12.060 1.00 92.75 264 ASP A C 1
ATOM 1989 O O . ASP A 1 264 ? 11.960 13.766 -11.782 1.00 92.75 264 ASP A O 1
ATOM 1993 N N . VAL A 1 265 ? 12.232 15.425 -13.295 1.00 95.56 265 VAL A N 1
ATOM 1994 C CA . VAL A 1 265 ? 11.848 14.655 -14.479 1.00 95.56 265 VAL A CA 1
ATOM 1995 C C . VAL A 1 265 ? 12.996 14.716 -15.479 1.00 95.56 265 VAL A C 1
ATOM 1997 O O . VAL A 1 265 ? 13.376 15.796 -15.922 1.00 95.56 265 VAL A O 1
ATOM 2000 N N . ILE A 1 266 ? 13.547 13.557 -15.838 1.00 96.06 266 ILE A N 1
ATOM 2001 C CA . ILE A 1 266 ? 14.624 13.443 -16.827 1.00 96.06 266 ILE A CA 1
ATOM 2002 C C . ILE A 1 266 ? 14.073 12.845 -18.112 1.00 96.06 266 ILE A C 1
ATOM 2004 O O . ILE A 1 266 ? 13.352 11.846 -18.095 1.00 96.06 266 ILE A O 1
ATOM 2008 N N . ALA A 1 267 ? 14.441 13.436 -19.243 1.00 95.88 267 ALA A N 1
ATOM 2009 C CA . ALA A 1 267 ? 14.072 12.908 -20.547 1.00 95.88 267 ALA A CA 1
ATOM 2010 C C . ALA A 1 267 ? 15.232 12.931 -21.527 1.00 95.88 267 ALA A C 1
ATOM 2012 O O . ALA A 1 267 ? 16.200 13.660 -21.332 1.00 95.88 267 ALA A O 1
ATOM 2013 N N . SER A 1 268 ? 15.156 12.160 -22.614 1.00 91.19 268 SER A N 1
ATOM 2014 C CA . SER A 1 268 ? 16.196 12.211 -23.650 1.00 91.19 268 SER A CA 1
ATOM 2015 C C . SER A 1 268 ? 16.301 13.626 -24.239 1.00 91.19 268 SER A C 1
ATOM 2017 O O . SER A 1 268 ? 17.405 14.105 -24.479 1.00 91.19 268 SER A O 1
ATOM 2019 N N . ASN A 1 269 ? 15.171 14.335 -24.355 1.00 92.69 269 ASN A N 1
ATOM 2020 C CA . ASN A 1 269 ? 15.060 15.678 -24.930 1.00 92.69 269 ASN A CA 1
ATOM 2021 C C . ASN A 1 269 ? 14.837 16.821 -23.909 1.00 92.69 269 ASN A C 1
ATOM 2023 O O . ASN A 1 269 ? 14.291 17.855 -24.281 1.00 92.69 269 ASN A O 1
ATOM 2027 N N . ASP A 1 270 ? 15.240 16.670 -22.643 1.00 92.50 270 ASP A N 1
ATOM 2028 C CA . ASP A 1 270 ? 15.071 17.702 -21.594 1.00 92.50 270 ASP A CA 1
ATOM 2029 C C . ASP A 1 270 ? 16.097 18.861 -21.642 1.00 92.50 270 ASP A C 1
ATOM 2031 O O . ASP A 1 270 ? 16.128 19.705 -20.747 1.00 92.50 270 ASP A O 1
ATOM 2035 N N . GLY A 1 271 ? 16.956 18.898 -22.665 1.00 92.38 271 GLY A N 1
ATOM 2036 C CA . GLY A 1 271 ? 17.968 19.939 -22.871 1.00 92.38 271 GLY A CA 1
ATOM 2037 C C . GLY A 1 271 ? 19.254 19.785 -22.052 1.00 92.38 271 GLY A C 1
ATOM 2038 O O . GLY A 1 271 ? 20.217 20.496 -22.331 1.00 92.38 271 GLY A O 1
ATOM 2039 N N . ARG A 1 272 ? 19.315 18.852 -21.093 1.00 95.50 272 ARG A N 1
ATOM 2040 C CA . ARG A 1 272 ? 20.525 18.587 -20.297 1.00 95.50 272 ARG A CA 1
ATOM 2041 C C . ARG A 1 272 ? 21.479 17.659 -21.051 1.00 95.50 272 ARG A C 1
ATOM 2043 O O . ARG A 1 272 ? 21.053 16.715 -21.725 1.00 95.50 272 ARG A O 1
ATOM 2050 N N . LEU A 1 273 ? 22.781 17.875 -20.895 1.00 95.44 273 LEU A N 1
ATOM 2051 C CA . LEU A 1 273 ? 23.814 16.987 -21.425 1.00 95.44 273 LEU A CA 1
ATOM 2052 C C . LEU A 1 273 ? 23.876 15.676 -20.614 1.00 95.44 273 LEU A C 1
ATOM 2054 O O . LEU A 1 273 ? 23.525 15.661 -19.431 1.00 95.44 273 LEU A O 1
ATOM 2058 N N . PRO A 1 274 ? 24.361 14.558 -21.193 1.00 93.81 274 PRO A N 1
ATOM 2059 C CA . PRO A 1 274 ? 24.392 13.264 -20.500 1.00 93.81 274 PRO A CA 1
ATOM 2060 C C . PRO A 1 274 ? 25.100 13.287 -19.136 1.00 93.81 274 PRO A C 1
ATOM 2062 O O . PRO A 1 274 ? 24.604 12.713 -18.169 1.00 93.81 274 PRO A O 1
ATOM 2065 N N . HIS A 1 275 ? 26.227 13.997 -19.022 1.00 94.06 275 HIS A N 1
ATOM 2066 C CA . HIS A 1 275 ? 26.967 14.104 -17.761 1.00 94.06 275 HIS A CA 1
ATOM 2067 C C . HIS A 1 275 ? 26.213 14.923 -16.698 1.00 94.06 275 HIS A C 1
ATOM 2069 O O . HIS A 1 275 ? 26.280 14.597 -15.514 1.00 94.06 275 HIS A O 1
ATOM 2075 N N . GLU A 1 276 ? 25.448 15.939 -17.108 1.00 95.75 276 GLU A N 1
ATOM 2076 C CA . GLU A 1 276 ? 24.601 16.730 -16.207 1.00 95.75 276 GLU A CA 1
ATOM 2077 C C . GLU A 1 276 ? 23.441 15.886 -15.675 1.00 95.75 276 GLU A C 1
ATOM 2079 O O . GLU A 1 276 ? 23.142 15.933 -14.482 1.00 95.75 276 GLU A O 1
ATOM 2084 N N . LYS A 1 277 ? 22.830 15.054 -16.533 1.00 96.12 277 LYS A N 1
ATOM 2085 C CA . LYS A 1 277 ? 21.794 14.089 -16.129 1.00 96.12 277 LYS A CA 1
ATOM 2086 C C . LYS A 1 277 ? 22.331 13.111 -15.095 1.00 96.12 277 LYS A C 1
ATOM 2088 O O . LYS A 1 277 ? 21.732 12.968 -14.036 1.00 96.12 277 LYS A O 1
ATOM 2093 N N . ILE A 1 278 ? 23.477 12.487 -15.365 1.00 95.06 278 ILE A N 1
ATOM 2094 C CA . ILE A 1 278 ? 24.126 11.541 -14.444 1.00 95.06 278 ILE A CA 1
ATOM 2095 C C . ILE A 1 278 ? 24.396 12.202 -13.088 1.00 95.06 278 ILE A C 1
ATOM 2097 O O . ILE A 1 278 ? 24.027 11.655 -12.047 1.00 95.06 278 ILE A O 1
ATOM 2101 N N . GLN A 1 279 ? 24.984 13.403 -13.088 1.00 93.75 279 GLN A N 1
ATOM 2102 C CA . GLN A 1 279 ? 25.271 14.132 -11.854 1.00 93.75 279 GLN A CA 1
ATOM 2103 C C . GLN A 1 279 ? 23.989 14.490 -11.094 1.00 93.75 279 GLN A C 1
ATOM 2105 O O . GLN A 1 279 ? 23.944 14.396 -9.867 1.00 93.75 279 GLN A O 1
ATOM 2110 N N . ARG A 1 280 ? 22.930 14.872 -11.815 1.00 94.12 280 ARG A N 1
ATOM 2111 C CA . ARG A 1 280 ? 21.631 15.184 -11.223 1.00 94.12 280 ARG A CA 1
ATOM 2112 C C . ARG A 1 280 ? 21.008 13.957 -10.562 1.00 94.12 280 ARG A C 1
ATOM 2114 O O . ARG A 1 280 ? 20.653 14.048 -9.393 1.00 94.12 280 ARG A O 1
ATOM 2121 N N . ILE A 1 281 ? 20.942 12.820 -11.260 1.00 93.94 281 ILE A N 1
ATOM 2122 C CA . ILE A 1 281 ? 20.421 11.547 -10.727 1.00 93.94 281 ILE A CA 1
ATOM 2123 C C . ILE A 1 281 ? 21.160 11.170 -9.437 1.00 93.94 281 ILE A C 1
ATOM 2125 O O . ILE A 1 281 ? 20.532 10.860 -8.426 1.00 93.94 281 ILE A O 1
ATOM 2129 N N . ARG A 1 282 ? 22.495 11.266 -9.450 1.00 91.25 282 ARG A N 1
ATOM 2130 C CA . ARG A 1 282 ? 23.340 10.949 -8.293 1.00 91.25 282 ARG A CA 1
ATOM 2131 C C . ARG A 1 282 ? 23.078 11.866 -7.096 1.00 91.25 282 ARG A C 1
ATOM 2133 O O . ARG A 1 282 ? 23.012 11.393 -5.965 1.00 91.25 282 ARG A O 1
ATOM 2140 N N . ASN A 1 283 ? 22.913 13.166 -7.337 1.00 91.12 283 ASN A N 1
ATOM 2141 C CA . ASN A 1 283 ? 22.711 14.155 -6.277 1.00 91.12 283 ASN A CA 1
ATOM 2142 C C . ASN A 1 283 ? 21.294 14.136 -5.688 1.00 91.12 283 ASN A C 1
ATOM 2144 O O . ASN A 1 283 ? 21.121 14.530 -4.539 1.00 91.12 283 ASN A O 1
ATOM 2148 N N . LEU A 1 284 ? 20.289 13.707 -6.461 1.00 90.12 284 LEU A N 1
ATOM 2149 C CA . LEU A 1 284 ? 18.893 13.692 -6.016 1.00 90.12 284 LEU A CA 1
ATOM 2150 C C . LEU A 1 284 ? 18.650 12.718 -4.861 1.00 90.12 284 LEU A C 1
ATOM 2152 O O . LEU A 1 284 ? 17.826 13.015 -4.006 1.00 90.12 284 LEU A O 1
ATOM 2156 N N . ARG A 1 285 ? 19.356 11.580 -4.832 1.00 87.19 285 ARG A N 1
ATOM 2157 C CA . ARG A 1 285 ? 19.148 10.502 -3.847 1.00 87.19 285 ARG A CA 1
ATOM 2158 C C . ARG A 1 285 ? 17.659 10.168 -3.620 1.00 87.19 285 ARG A C 1
ATOM 2160 O O . ARG A 1 285 ? 17.181 10.271 -2.489 1.00 87.19 285 ARG A O 1
ATOM 2167 N N . PRO A 1 286 ? 16.909 9.814 -4.681 1.00 89.56 286 PRO A N 1
ATOM 2168 C CA . PRO A 1 286 ? 15.486 9.532 -4.548 1.00 89.56 286 PRO A CA 1
ATOM 2169 C C . PRO A 1 286 ? 15.249 8.241 -3.750 1.00 89.56 286 PRO A C 1
ATOM 2171 O O . PRO A 1 286 ? 16.111 7.366 -3.699 1.00 89.56 286 PRO A O 1
ATOM 2174 N N . ASP A 1 287 ? 14.055 8.086 -3.183 1.00 85.69 287 ASP A N 1
ATOM 2175 C CA . ASP A 1 287 ? 13.606 6.821 -2.590 1.00 85.69 287 ASP A CA 1
ATOM 2176 C C . ASP A 1 287 ? 13.292 5.771 -3.671 1.00 85.69 287 ASP A C 1
ATOM 2178 O O . ASP A 1 287 ? 13.308 4.571 -3.404 1.00 85.69 287 ASP A O 1
ATOM 2182 N N . MET A 1 288 ? 12.974 6.219 -4.892 1.00 90.19 288 MET A N 1
ATOM 2183 C CA . MET A 1 288 ? 12.562 5.372 -6.015 1.00 90.19 288 MET A CA 1
ATOM 2184 C C . MET A 1 288 ? 12.753 6.077 -7.363 1.00 90.19 288 MET A C 1
ATOM 2186 O O . MET A 1 288 ? 12.693 7.307 -7.446 1.00 90.19 288 MET A O 1
ATOM 2190 N N . ILE A 1 289 ? 12.906 5.302 -8.441 1.00 94.94 289 ILE A N 1
ATOM 2191 C CA . ILE A 1 289 ? 12.859 5.816 -9.818 1.00 94.94 289 ILE A CA 1
ATOM 2192 C C . ILE A 1 289 ? 11.730 5.145 -10.605 1.00 94.94 289 ILE A C 1
ATOM 2194 O O . ILE A 1 289 ? 11.633 3.920 -10.645 1.00 94.94 289 ILE A O 1
ATOM 2198 N N . LEU A 1 290 ? 10.913 5.943 -11.295 1.00 97.25 290 LEU A N 1
ATOM 2199 C CA . LEU A 1 290 ? 9.979 5.455 -12.312 1.00 97.25 290 LEU A CA 1
ATOM 2200 C C . LEU A 1 290 ? 10.553 5.722 -13.704 1.00 97.25 290 LEU A C 1
ATOM 2202 O O . LEU A 1 290 ? 10.613 6.868 -14.148 1.00 97.25 290 LEU A O 1
ATOM 2206 N N . LEU A 1 291 ? 10.946 4.656 -14.399 1.00 97.56 291 LEU A N 1
ATOM 2207 C CA . LEU A 1 291 ? 11.413 4.694 -15.779 1.00 97.56 291 LEU A CA 1
ATOM 2208 C C . LEU A 1 291 ? 10.272 4.320 -16.732 1.00 97.56 291 LEU A C 1
ATOM 2210 O O . LEU A 1 291 ? 9.773 3.196 -16.753 1.00 97.56 291 LEU A O 1
ATOM 2214 N N . SER A 1 292 ? 9.888 5.277 -17.561 1.00 94.12 292 SER A N 1
ATOM 2215 C CA . SER A 1 292 ? 8.910 5.152 -18.635 1.00 94.12 292 SER A CA 1
ATOM 2216 C C . SER A 1 292 ? 9.583 5.395 -19.983 1.00 94.12 292 SER A C 1
ATOM 2218 O O . SER A 1 292 ? 10.713 5.877 -20.057 1.00 94.12 292 SER A O 1
ATOM 2220 N N . GLY A 1 293 ? 8.901 5.086 -21.081 1.00 88.38 293 GLY A N 1
ATOM 2221 C CA . GLY A 1 293 ? 9.408 5.424 -22.404 1.00 88.38 293 GLY A CA 1
ATOM 2222 C C . GLY A 1 293 ? 8.972 4.475 -23.502 1.00 88.38 293 GLY A C 1
ATOM 2223 O O . GLY A 1 293 ? 8.913 3.264 -23.299 1.00 88.38 293 GLY A O 1
ATOM 2224 N N . GLY A 1 294 ? 8.732 5.051 -24.681 1.00 88.44 294 GLY A N 1
ATOM 2225 C CA . GLY A 1 294 ? 8.234 4.347 -25.859 1.00 88.44 294 GLY A CA 1
ATOM 2226 C C . GLY A 1 294 ? 6.784 3.866 -25.717 1.00 88.44 294 GLY A C 1
ATOM 2227 O O . GLY A 1 294 ? 6.326 3.495 -24.638 1.00 88.44 294 GLY A O 1
ATOM 2228 N N . ILE A 1 295 ? 6.063 3.854 -26.836 1.00 94.00 295 ILE A N 1
ATOM 2229 C CA . ILE A 1 295 ? 4.841 3.050 -26.973 1.00 94.00 295 ILE A CA 1
ATOM 2230 C C . ILE A 1 295 ? 5.224 1.584 -27.205 1.00 94.00 295 ILE A C 1
ATOM 2232 O O . ILE A 1 295 ? 6.379 1.298 -27.531 1.00 94.00 295 ILE A O 1
ATOM 2236 N N . ASP A 1 296 ? 4.285 0.655 -27.063 1.00 95.44 296 ASP A N 1
ATOM 2237 C CA . ASP A 1 296 ? 4.546 -0.744 -27.412 1.00 95.44 296 ASP A CA 1
ATOM 2238 C C . ASP A 1 296 ? 4.753 -0.869 -28.931 1.00 95.44 296 ASP A C 1
ATOM 2240 O O . ASP A 1 296 ? 3.957 -0.345 -29.710 1.00 95.44 296 ASP A O 1
ATOM 2244 N N . GLY A 1 297 ? 5.832 -1.530 -29.367 1.00 91.50 297 GLY A N 1
ATOM 2245 C CA . GLY A 1 297 ? 6.276 -1.503 -30.769 1.00 91.50 297 GLY A CA 1
ATOM 2246 C C . GLY A 1 297 ? 7.036 -0.230 -31.164 1.00 91.50 297 GLY A C 1
ATOM 2247 O O . GLY A 1 297 ? 7.384 -0.057 -32.330 1.00 91.50 297 GLY A O 1
ATOM 2248 N N . GLY A 1 298 ? 7.272 0.680 -30.214 1.00 92.44 298 GLY A N 1
ATOM 2249 C CA . GLY A 1 298 ? 7.973 1.941 -30.426 1.00 92.44 298 GLY A CA 1
ATOM 2250 C C . GLY A 1 298 ? 9.484 1.846 -30.209 1.00 92.44 298 GLY A C 1
ATOM 2251 O O . GLY A 1 298 ? 10.112 0.799 -30.353 1.00 92.44 298 GLY A O 1
ATOM 2252 N N . THR A 1 299 ? 10.092 2.974 -29.834 1.00 92.25 299 THR A N 1
ATOM 2253 C CA . THR A 1 299 ? 11.543 3.054 -29.614 1.00 92.25 299 THR A CA 1
ATOM 2254 C C . THR A 1 299 ? 12.007 2.142 -28.476 1.00 92.25 299 THR A C 1
ATOM 2256 O O . THR A 1 299 ? 11.439 2.151 -27.384 1.00 92.25 299 THR A O 1
ATOM 2259 N N . VAL A 1 300 ? 13.079 1.389 -28.729 1.00 95.31 300 VAL A N 1
ATOM 2260 C CA . VAL A 1 300 ? 13.806 0.596 -27.723 1.00 95.31 300 VAL A CA 1
ATOM 2261 C C . VAL A 1 300 ? 15.108 1.299 -27.339 1.00 95.31 300 VAL A C 1
ATOM 2263 O O . VAL A 1 300 ? 15.379 1.464 -26.155 1.00 95.31 300 VAL A O 1
ATOM 2266 N N . SER A 1 301 ? 15.867 1.800 -28.319 1.00 94.50 301 SER A N 1
ATOM 2267 C CA . SER A 1 301 ? 17.193 2.409 -28.115 1.00 94.50 301 SER A CA 1
ATOM 2268 C C . SER A 1 301 ? 17.188 3.547 -27.091 1.00 94.50 301 SER A C 1
ATOM 2270 O O . SER A 1 301 ? 17.911 3.474 -26.108 1.00 94.50 301 SER A O 1
ATOM 2272 N N . HIS A 1 302 ? 16.316 4.545 -27.254 1.00 94.12 302 HIS A N 1
ATOM 2273 C CA . HIS A 1 302 ? 16.231 5.678 -26.321 1.00 94.12 302 HIS A CA 1
ATOM 2274 C C . HIS A 1 302 ? 15.783 5.279 -24.905 1.00 94.12 302 HIS A C 1
ATOM 2276 O O . HIS A 1 302 ? 16.113 5.949 -23.931 1.00 94.12 302 HIS A O 1
ATOM 2282 N N . VAL A 1 303 ? 15.014 4.192 -24.769 1.00 94.69 303 VAL A N 1
ATOM 2283 C CA . VAL A 1 303 ? 14.598 3.689 -23.450 1.00 94.69 303 VAL A CA 1
ATOM 2284 C C . VAL A 1 303 ? 15.784 3.037 -22.742 1.00 94.69 303 VAL A C 1
ATOM 2286 O O . VAL A 1 303 ? 15.990 3.246 -21.549 1.00 94.69 303 VAL A O 1
ATOM 2289 N N . VAL A 1 304 ? 16.579 2.276 -23.495 1.00 95.06 304 VAL A N 1
ATOM 2290 C CA . VAL A 1 304 ? 17.810 1.645 -23.010 1.00 95.06 304 VAL A CA 1
ATOM 2291 C C . VAL A 1 304 ? 18.856 2.698 -22.650 1.00 95.06 304 VAL A C 1
ATOM 2293 O O . VAL A 1 304 ? 19.454 2.592 -21.587 1.00 95.06 304 VAL A O 1
ATOM 2296 N N . GLU A 1 305 ? 19.008 3.752 -23.453 1.00 94.88 305 GLU A N 1
ATOM 2297 C CA . GLU A 1 305 ? 19.908 4.876 -23.161 1.00 94.88 305 GLU A CA 1
ATOM 2298 C C . GLU A 1 305 ? 19.602 5.507 -21.791 1.00 94.88 305 GLU A C 1
ATOM 2300 O O . GLU A 1 305 ? 20.496 5.685 -20.966 1.00 94.88 305 GLU A O 1
ATOM 2305 N N . LEU A 1 306 ? 18.327 5.782 -21.488 1.00 95.69 306 LEU A N 1
ATOM 2306 C CA . LEU A 1 306 ? 17.933 6.302 -20.172 1.00 95.69 306 LEU A CA 1
ATOM 2307 C C . LEU A 1 306 ? 18.263 5.326 -19.033 1.00 95.69 306 LEU A C 1
ATOM 2309 O O . LEU A 1 306 ? 18.681 5.754 -17.957 1.00 95.69 306 LEU A O 1
ATOM 2313 N N . ALA A 1 307 ? 18.099 4.021 -19.258 1.00 96.25 307 ALA A N 1
ATOM 2314 C CA . ALA A 1 307 ? 18.477 3.007 -18.278 1.00 96.25 307 ALA A CA 1
ATOM 2315 C C . ALA A 1 307 ? 19.995 2.960 -18.049 1.00 96.25 307 ALA A C 1
ATOM 2317 O O . ALA A 1 307 ? 20.439 2.820 -16.911 1.00 96.25 307 ALA A O 1
ATOM 2318 N N . GLU A 1 308 ? 20.799 3.127 -19.097 1.00 95.38 308 GLU A N 1
ATOM 2319 C CA . GLU A 1 308 ? 22.257 3.219 -18.987 1.00 95.38 308 GLU A CA 1
ATOM 2320 C C . GLU A 1 308 ? 22.695 4.471 -18.219 1.00 95.38 308 GLU A C 1
ATOM 2322 O O . GLU A 1 308 ? 23.600 4.382 -17.390 1.00 95.38 308 GLU A O 1
ATOM 2327 N N . LEU A 1 309 ? 22.015 5.611 -18.402 1.00 95.38 309 LEU A N 1
ATOM 2328 C CA . LEU A 1 309 ? 22.262 6.815 -17.599 1.00 95.38 309 LEU A CA 1
ATOM 2329 C C . LEU A 1 309 ? 21.969 6.582 -16.112 1.00 95.38 309 LEU A C 1
ATOM 2331 O O . LEU A 1 309 ? 22.768 6.983 -15.265 1.00 95.38 309 LEU A O 1
ATOM 2335 N N . ILE A 1 310 ? 20.856 5.914 -15.786 1.00 95.06 310 ILE A N 1
ATOM 2336 C CA . ILE A 1 310 ? 20.515 5.556 -14.399 1.00 95.06 310 ILE A CA 1
ATOM 2337 C C . ILE A 1 310 ? 21.581 4.621 -13.818 1.00 95.06 310 ILE A C 1
ATOM 2339 O O . ILE A 1 310 ? 22.063 4.862 -12.712 1.00 95.06 310 ILE A O 1
ATOM 2343 N N . LYS A 1 311 ? 22.005 3.602 -14.578 1.00 95.19 311 LYS A N 1
ATOM 2344 C CA . LYS A 1 311 ? 23.074 2.680 -14.170 1.00 95.19 311 LYS A CA 1
ATOM 2345 C C . LYS A 1 311 ? 24.392 3.412 -13.909 1.00 95.19 311 LYS A C 1
ATOM 2347 O O . LYS A 1 311 ? 25.029 3.177 -12.891 1.00 95.19 311 LYS A O 1
ATOM 2352 N N . ALA A 1 312 ? 24.795 4.309 -14.808 1.00 94.00 312 ALA A N 1
ATOM 2353 C CA . ALA A 1 312 ? 26.038 5.070 -14.687 1.00 94.00 312 ALA A CA 1
ATOM 2354 C C . ALA A 1 312 ? 26.015 6.076 -13.523 1.00 94.00 312 ALA A C 1
ATOM 2356 O O . ALA A 1 312 ? 27.055 6.382 -12.932 1.00 94.00 312 ALA A O 1
ATOM 2357 N N . ALA A 1 313 ? 24.837 6.602 -13.185 1.00 93.06 313 ALA A N 1
ATOM 2358 C CA . ALA A 1 313 ? 24.675 7.490 -12.043 1.00 93.06 313 ALA A CA 1
ATOM 2359 C C . ALA A 1 313 ? 24.885 6.779 -10.703 1.00 93.06 313 ALA A C 1
ATOM 2361 O O . ALA A 1 313 ? 25.371 7.436 -9.778 1.00 93.06 313 ALA A O 1
ATOM 2362 N N . ASP A 1 314 ? 24.585 5.478 -10.635 1.00 90.38 314 ASP A N 1
ATOM 2363 C CA . ASP A 1 314 ? 24.613 4.652 -9.421 1.00 90.38 314 ASP A CA 1
ATOM 2364 C C . ASP A 1 314 ? 23.930 5.348 -8.220 1.00 90.38 314 ASP A C 1
ATOM 2366 O O . ASP A 1 314 ? 24.560 5.631 -7.194 1.00 90.38 314 ASP A O 1
ATOM 2370 N N . PRO A 1 315 ? 22.652 5.753 -8.379 1.00 88.50 315 PRO A N 1
ATOM 2371 C CA . PRO A 1 315 ? 21.945 6.530 -7.373 1.00 88.50 315 PRO A CA 1
ATOM 2372 C C . PRO A 1 315 ? 21.764 5.744 -6.076 1.00 88.50 315 PRO A C 1
ATOM 2374 O O . PRO A 1 315 ? 21.359 4.585 -6.077 1.00 88.50 315 PRO A O 1
ATOM 2377 N N . GLN A 1 316 ? 21.993 6.427 -4.958 1.00 84.31 316 GLN A N 1
ATOM 2378 C CA . GLN A 1 316 ? 21.835 5.858 -3.624 1.00 84.31 316 GLN A CA 1
ATOM 2379 C C . GLN A 1 316 ? 20.511 6.314 -3.004 1.00 84.31 316 GLN A C 1
ATOM 2381 O O . GLN A 1 316 ? 20.216 7.515 -3.067 1.00 84.31 316 GLN A O 1
ATOM 2386 N N . PRO A 1 317 ? 19.743 5.416 -2.360 1.00 79.75 317 PRO A N 1
ATOM 2387 C CA . PRO A 1 317 ? 18.508 5.796 -1.690 1.00 79.75 317 PRO A CA 1
ATOM 2388 C C . PRO A 1 317 ? 18.772 6.777 -0.541 1.00 79.75 317 PRO A C 1
ATOM 2390 O O . PRO A 1 317 ? 19.884 6.880 0.003 1.00 79.75 317 PRO A O 1
ATOM 2393 N N . ARG A 1 318 ? 17.732 7.522 -0.160 1.00 73.50 318 ARG A N 1
ATOM 2394 C CA . ARG A 1 318 ? 17.781 8.454 0.973 1.00 73.50 318 ARG A CA 1
ATOM 2395 C C . ARG A 1 318 ? 17.956 7.725 2.311 1.00 73.50 318 ARG A C 1
ATOM 2397 O O . ARG A 1 318 ? 18.704 8.206 3.162 1.00 73.50 318 ARG A O 1
ATOM 2404 N N . PHE A 1 319 ? 17.315 6.564 2.482 1.00 63.31 319 PHE A N 1
ATOM 2405 C CA . PHE A 1 319 ? 17.337 5.770 3.715 1.00 63.31 319 PHE A CA 1
ATOM 2406 C C . PHE A 1 319 ? 18.179 4.491 3.572 1.00 63.31 319 PHE A C 1
ATOM 2408 O O . PHE A 1 319 ? 17.940 3.685 2.678 1.00 63.31 319 PHE A O 1
ATOM 2415 N N . GLY A 1 320 ? 19.112 4.281 4.510 1.00 53.50 320 GLY A N 1
ATOM 2416 C CA . GLY A 1 320 ? 19.859 3.028 4.678 1.00 53.50 320 GLY A CA 1
ATOM 2417 C C . GLY A 1 320 ? 21.096 2.877 3.783 1.00 53.50 320 GLY A C 1
ATOM 2418 O O . GLY A 1 320 ? 21.058 3.095 2.578 1.00 53.50 320 GLY A O 1
ATOM 2419 N N . VAL A 1 321 ? 22.213 2.462 4.387 1.00 46.28 321 VAL A N 1
ATOM 2420 C CA . VAL A 1 321 ? 23.405 1.993 3.667 1.00 46.28 321 VAL A CA 1
ATOM 2421 C C . VAL A 1 321 ? 23.225 0.491 3.430 1.00 46.28 321 VAL A C 1
ATOM 2423 O O . VAL A 1 321 ? 23.091 -0.256 4.397 1.00 46.28 321 VAL A O 1
ATOM 2426 N N . GLY A 1 322 ? 23.199 0.051 2.166 1.00 56.12 322 GLY A N 1
ATOM 2427 C CA . GLY A 1 322 ? 23.120 -1.372 1.795 1.00 56.12 322 GLY A CA 1
ATOM 2428 C C . GLY A 1 322 ? 21.801 -1.851 1.174 1.00 56.12 322 GLY A C 1
ATOM 2429 O O . GLY A 1 322 ? 21.564 -3.056 1.165 1.00 56.12 322 GLY A O 1
ATOM 2430 N N . TYR A 1 323 ? 20.951 -0.949 0.669 1.00 65.56 323 TYR A N 1
ATOM 2431 C CA . TYR A 1 323 ? 19.709 -1.309 -0.029 1.00 65.56 323 TYR A CA 1
ATOM 2432 C C . TYR A 1 323 ? 19.793 -0.998 -1.527 1.00 65.56 323 TYR A C 1
ATOM 2434 O O . TYR A 1 323 ? 20.288 0.060 -1.913 1.00 65.56 323 TYR A O 1
ATOM 2442 N N . GLU A 1 324 ? 19.286 -1.903 -2.366 1.00 78.44 324 GLU A N 1
ATOM 2443 C CA . GLU A 1 324 ? 19.151 -1.661 -3.804 1.00 78.44 324 GLU A CA 1
ATOM 2444 C C . GLU A 1 324 ? 18.034 -0.643 -4.056 1.00 78.44 324 GLU A C 1
ATOM 2446 O O . GLU A 1 324 ? 16.912 -0.813 -3.575 1.00 78.44 324 GLU A O 1
ATOM 2451 N N . LEU A 1 325 ? 18.314 0.410 -4.828 1.00 87.44 325 LEU A N 1
ATOM 2452 C CA . LEU A 1 325 ? 17.312 1.424 -5.149 1.00 87.44 325 LEU A CA 1
ATOM 2453 C C . LEU A 1 325 ? 16.138 0.788 -5.921 1.00 87.44 325 LEU A C 1
ATOM 2455 O O . LEU A 1 325 ? 16.373 0.164 -6.960 1.00 87.44 325 LEU A O 1
ATOM 2459 N N . PRO A 1 326 ? 14.878 0.951 -5.477 1.00 90.19 326 PRO A N 1
ATOM 2460 C CA . PRO A 1 326 ? 13.725 0.484 -6.233 1.00 90.19 326 PRO A CA 1
ATOM 2461 C C . PRO A 1 326 ? 13.577 1.234 -7.559 1.00 90.19 326 PRO A C 1
ATOM 2463 O O . PRO A 1 326 ? 13.502 2.467 -7.596 1.00 90.19 326 PRO A O 1
ATOM 2466 N N . VAL A 1 327 ? 13.485 0.480 -8.656 1.00 94.00 327 VAL A N 1
ATOM 2467 C CA . VAL A 1 327 ? 13.211 1.028 -9.989 1.00 94.00 327 VAL A CA 1
ATOM 2468 C C . VAL A 1 327 ? 11.977 0.354 -10.568 1.00 94.00 327 VAL A C 1
ATOM 2470 O O . VAL A 1 327 ? 11.915 -0.870 -10.667 1.00 94.00 327 VAL A O 1
ATOM 2473 N N . ILE A 1 328 ? 10.990 1.145 -10.980 1.00 95.94 328 ILE A N 1
ATOM 2474 C CA . ILE A 1 328 ? 9.807 0.651 -11.686 1.00 95.94 328 ILE A CA 1
ATOM 2475 C C . ILE A 1 328 ? 9.967 0.967 -13.166 1.00 95.94 328 ILE A C 1
ATOM 2477 O O . ILE A 1 328 ? 10.072 2.130 -13.546 1.00 95.94 328 ILE A O 1
ATOM 2481 N N . TYR A 1 329 ? 9.943 -0.062 -14.007 1.00 97.81 329 TYR A N 1
ATOM 2482 C CA . TYR A 1 329 ? 9.902 0.093 -15.453 1.00 97.81 329 TYR A CA 1
ATOM 2483 C C . TYR A 1 329 ? 8.479 -0.087 -15.985 1.00 97.81 329 TYR A C 1
ATOM 2485 O O . TYR A 1 329 ? 7.876 -1.152 -15.835 1.00 97.81 329 TYR A O 1
ATOM 2493 N N . ALA A 1 330 ? 7.961 0.953 -16.634 1.00 97.12 330 ALA A N 1
ATOM 2494 C CA . ALA A 1 330 ? 6.596 1.022 -17.151 1.00 97.12 330 ALA A CA 1
ATOM 2495 C C . ALA A 1 330 ? 6.560 1.571 -18.591 1.00 97.12 330 ALA A C 1
ATOM 2497 O O . ALA A 1 330 ? 5.738 2.424 -18.923 1.00 97.12 330 ALA A O 1
ATOM 2498 N N . GLY A 1 331 ? 7.493 1.114 -19.431 1.00 95.62 331 GLY A N 1
ATOM 2499 C CA . GLY A 1 331 ? 7.628 1.514 -20.836 1.00 95.62 331 GLY A CA 1
ATOM 2500 C C . GLY A 1 331 ? 7.431 0.363 -21.828 1.00 95.62 331 GLY A C 1
ATOM 2501 O O . GLY A 1 331 ? 6.892 -0.690 -21.478 1.00 95.62 331 GLY A O 1
ATOM 2502 N N . ASN A 1 332 ? 7.879 0.591 -23.065 1.00 96.56 332 ASN A N 1
ATOM 2503 C CA . ASN A 1 332 ? 7.780 -0.318 -24.208 1.00 96.56 332 ASN A CA 1
ATOM 2504 C C . ASN A 1 332 ? 8.086 -1.783 -23.849 1.00 96.56 332 ASN A C 1
ATOM 2506 O O . ASN A 1 332 ? 9.199 -2.135 -23.446 1.00 96.56 332 ASN A O 1
ATOM 2510 N N . LYS A 1 333 ? 7.106 -2.667 -24.069 1.00 96.25 333 LYS A N 1
ATOM 2511 C CA . LYS A 1 333 ? 7.245 -4.105 -23.803 1.00 96.25 333 LYS A CA 1
ATOM 2512 C C . LYS A 1 333 ? 8.450 -4.752 -24.503 1.00 96.25 333 LYS A C 1
ATOM 2514 O O . LYS A 1 333 ? 9.035 -5.672 -23.937 1.00 96.25 333 LYS A O 1
ATOM 2519 N N . ASP A 1 334 ? 8.844 -4.250 -25.673 1.00 96.94 334 ASP A N 1
ATOM 2520 C CA . ASP A 1 334 ? 9.920 -4.826 -26.488 1.00 96.94 334 ASP A CA 1
ATOM 2521 C C . ASP A 1 334 ? 11.319 -4.493 -25.933 1.00 96.94 334 ASP A C 1
ATOM 2523 O O . ASP A 1 334 ? 12.302 -5.145 -26.275 1.00 96.94 334 ASP A O 1
ATOM 2527 N N . ALA A 1 335 ? 11.423 -3.511 -25.029 1.00 96.19 335 ALA A N 1
ATOM 2528 C CA . ALA A 1 335 ? 12.675 -3.151 -24.362 1.00 96.19 335 ALA A CA 1
ATOM 2529 C C . ALA A 1 335 ? 12.898 -3.904 -23.035 1.00 96.19 335 ALA A C 1
ATOM 2531 O O . ALA A 1 335 ? 13.993 -3.840 -22.474 1.00 96.19 335 ALA A O 1
ATOM 2532 N N . ARG A 1 336 ? 11.891 -4.628 -22.520 1.00 95.81 336 ARG A N 1
ATOM 2533 C CA . ARG A 1 336 ? 11.900 -5.229 -21.170 1.00 95.81 336 ARG A CA 1
ATOM 2534 C C . ARG A 1 336 ? 13.105 -6.123 -20.901 1.00 95.81 336 ARG A C 1
ATOM 2536 O O . ARG A 1 336 ? 13.718 -5.994 -19.846 1.00 95.81 336 ARG A O 1
ATOM 2543 N N . ASP A 1 337 ? 13.463 -6.984 -21.849 1.00 96.06 337 ASP A N 1
ATOM 2544 C CA . ASP A 1 337 ? 14.585 -7.915 -21.686 1.00 96.06 337 ASP A CA 1
ATOM 2545 C C . ASP A 1 337 ? 15.927 -7.188 -21.571 1.00 96.06 337 ASP A C 1
ATOM 2547 O O . ASP A 1 337 ? 16.806 -7.612 -20.820 1.00 96.06 337 ASP A O 1
ATOM 2551 N N . ILE A 1 338 ? 16.089 -6.079 -22.298 1.00 95.88 338 ILE A N 1
ATOM 2552 C CA . ILE A 1 338 ? 17.307 -5.267 -22.246 1.00 95.88 338 ILE A CA 1
ATOM 2553 C C . ILE A 1 338 ? 17.340 -4.485 -20.936 1.00 95.88 338 ILE A C 1
ATOM 2555 O O . ILE A 1 338 ? 18.346 -4.524 -20.238 1.00 95.88 338 ILE A O 1
ATOM 2559 N N . ILE A 1 339 ? 16.226 -3.864 -20.541 1.00 96.69 339 ILE A N 1
ATOM 2560 C CA . ILE A 1 339 ? 16.114 -3.149 -19.262 1.00 96.69 339 ILE A CA 1
ATOM 2561 C C . ILE A 1 339 ? 16.419 -4.072 -18.079 1.00 96.69 339 ILE A C 1
ATOM 2563 O O . ILE A 1 339 ? 17.163 -3.687 -17.176 1.00 96.69 339 ILE A O 1
ATOM 2567 N N . LEU A 1 340 ? 15.911 -5.308 -18.115 1.00 95.25 340 LEU A N 1
ATOM 2568 C CA . LEU A 1 340 ? 16.211 -6.326 -17.115 1.00 95.25 340 LEU A CA 1
ATOM 2569 C C . LEU A 1 340 ? 17.717 -6.600 -17.036 1.00 95.25 340 LEU A C 1
ATOM 2571 O O . LEU A 1 340 ? 18.276 -6.608 -15.946 1.00 95.25 340 LEU A O 1
ATOM 2575 N N . LYS A 1 341 ? 18.390 -6.791 -18.174 1.00 94.81 341 LYS A N 1
ATOM 2576 C CA . LYS A 1 341 ? 19.845 -7.011 -18.209 1.00 94.81 341 LYS A CA 1
ATOM 2577 C C . LYS A 1 341 ? 20.633 -5.790 -17.730 1.00 94.81 341 LYS A C 1
ATOM 2579 O O . LYS A 1 341 ? 21.662 -5.952 -17.085 1.00 94.81 341 LYS A O 1
ATOM 2584 N N . THR A 1 342 ? 20.166 -4.580 -18.032 1.00 94.62 342 THR A N 1
ATOM 2585 C CA . THR A 1 342 ? 20.885 -3.347 -17.699 1.00 94.62 342 THR A CA 1
ATOM 2586 C C . THR A 1 342 ? 20.822 -3.034 -16.206 1.00 94.62 342 THR A C 1
ATOM 2588 O O . THR A 1 342 ? 21.864 -2.733 -15.623 1.00 94.62 342 THR A O 1
ATOM 2591 N N . LEU A 1 343 ? 19.636 -3.113 -15.590 1.00 94.44 343 LEU A N 1
ATOM 2592 C CA . LEU A 1 343 ? 19.384 -2.548 -14.256 1.00 94.44 343 LEU A CA 1
ATOM 2593 C C . LEU A 1 343 ? 19.259 -3.573 -13.117 1.00 94.44 343 LEU A C 1
ATOM 2595 O O . LEU A 1 343 ? 19.419 -3.189 -11.960 1.00 94.44 343 LEU A O 1
ATOM 2599 N N . LYS A 1 344 ? 18.998 -4.857 -13.397 1.00 89.62 344 LYS A N 1
ATOM 2600 C CA . LYS A 1 344 ? 18.687 -5.860 -12.355 1.00 89.62 344 LYS A CA 1
ATOM 2601 C C . LYS A 1 344 ? 19.816 -6.108 -11.345 1.00 89.62 344 LYS A C 1
ATOM 2603 O O . LYS A 1 344 ? 19.529 -6.534 -10.239 1.00 89.62 344 LYS A O 1
ATOM 2608 N N . GLU A 1 345 ? 21.075 -5.889 -11.717 1.00 86.00 345 GLU A N 1
ATOM 2609 C CA . GLU A 1 345 ? 22.221 -6.136 -10.822 1.00 86.00 345 GLU A CA 1
ATOM 2610 C C . GLU A 1 345 ? 22.467 -5.005 -9.813 1.00 86.00 345 GLU A C 1
ATOM 2612 O O . GLU A 1 345 ? 23.114 -5.230 -8.797 1.00 86.00 345 GLU A O 1
ATOM 2617 N N . ASN A 1 346 ? 21.985 -3.791 -10.097 1.00 84.06 346 ASN A N 1
ATOM 2618 C CA . ASN A 1 346 ? 22.264 -2.592 -9.297 1.00 84.06 346 ASN A CA 1
ATOM 2619 C C . ASN A 1 346 ? 21.014 -2.039 -8.599 1.00 84.06 346 ASN A C 1
ATOM 2621 O O . ASN A 1 346 ? 21.111 -1.124 -7.784 1.00 84.06 346 ASN A O 1
ATOM 2625 N N . THR A 1 347 ? 19.831 -2.531 -8.967 1.00 88.75 347 THR A N 1
ATOM 2626 C CA . THR A 1 347 ? 18.548 -1.966 -8.546 1.00 88.75 347 THR A CA 1
ATOM 2627 C C . THR A 1 347 ? 17.523 -3.063 -8.304 1.00 88.75 347 THR A C 1
ATOM 2629 O O . THR A 1 347 ? 17.500 -4.075 -9.011 1.00 88.75 347 THR A O 1
ATOM 2632 N N . ALA A 1 348 ? 16.591 -2.799 -7.389 1.00 88.69 348 ALA A N 1
ATOM 2633 C CA . ALA A 1 348 ? 15.429 -3.646 -7.162 1.00 88.69 348 ALA A CA 1
ATOM 2634 C C . ALA A 1 348 ? 14.378 -3.375 -8.256 1.00 88.69 348 ALA A C 1
ATOM 2636 O O . ALA A 1 348 ? 13.355 -2.717 -8.034 1.00 88.69 348 ALA A O 1
ATOM 2637 N N . LEU A 1 349 ? 14.676 -3.835 -9.476 1.00 92.81 349 LEU A N 1
ATOM 2638 C CA . LEU A 1 349 ? 13.877 -3.579 -10.673 1.00 92.81 349 LEU A CA 1
ATOM 2639 C C . LEU A 1 349 ? 12.556 -4.360 -10.656 1.00 92.81 349 LEU A C 1
ATOM 2641 O O . LEU A 1 349 ? 12.536 -5.589 -10.568 1.00 92.81 349 LEU A O 1
ATOM 2645 N N . VAL A 1 350 ? 11.448 -3.651 -10.875 1.00 93.19 350 VAL A N 1
ATOM 2646 C CA . VAL A 1 350 ? 10.132 -4.240 -11.134 1.00 93.19 350 VAL A CA 1
ATOM 2647 C C . VAL A 1 350 ? 9.570 -3.725 -12.450 1.00 93.19 350 VAL A C 1
ATOM 2649 O O . VAL A 1 350 ? 9.538 -2.527 -12.704 1.00 93.19 350 VAL A O 1
ATOM 265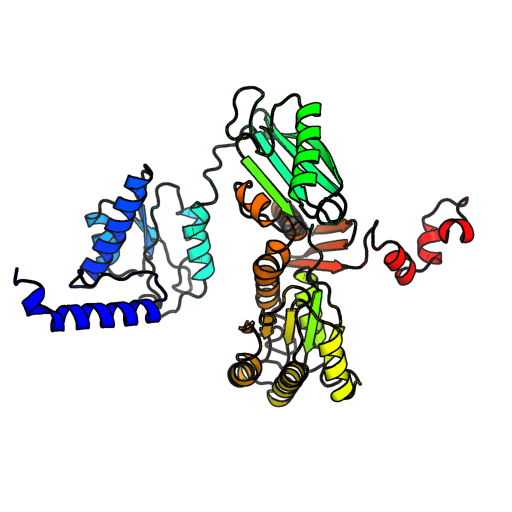2 N N . ILE A 1 351 ? 9.080 -4.640 -13.282 1.00 95.69 351 ILE A N 1
ATOM 2653 C CA . ILE A 1 351 ? 8.459 -4.319 -14.568 1.00 95.69 351 ILE A CA 1
ATOM 2654 C C . ILE A 1 351 ? 6.937 -4.391 -14.426 1.00 95.69 351 ILE A C 1
ATOM 2656 O O . ILE A 1 351 ? 6.403 -5.370 -13.902 1.00 95.69 351 ILE A O 1
ATOM 2660 N N . VAL A 1 352 ? 6.239 -3.376 -14.932 1.00 95.31 352 VAL A N 1
ATOM 2661 C CA . VAL A 1 352 ? 4.771 -3.317 -15.006 1.00 95.31 352 VAL A CA 1
ATOM 2662 C C . VAL A 1 352 ? 4.302 -3.105 -16.452 1.00 95.31 352 VAL A C 1
ATOM 2664 O O . VAL A 1 352 ? 5.096 -3.065 -17.398 1.00 95.31 352 VAL A O 1
ATOM 2667 N N . GLU A 1 353 ? 2.987 -3.042 -16.659 1.00 95.62 353 GLU A N 1
ATOM 2668 C CA . GLU A 1 353 ? 2.420 -2.664 -17.957 1.00 95.62 353 GLU A CA 1
ATOM 2669 C C . GLU A 1 353 ? 2.833 -1.243 -18.358 1.00 95.62 353 GLU A C 1
ATOM 2671 O O . GLU A 1 353 ? 3.055 -0.383 -17.506 1.00 95.62 353 GLU A O 1
ATOM 2676 N N . ASN A 1 354 ? 2.941 -1.011 -19.668 1.00 96.38 354 ASN A N 1
ATOM 2677 C CA . ASN A 1 354 ? 3.360 0.273 -20.211 1.00 96.38 354 ASN A CA 1
ATOM 2678 C C . ASN A 1 354 ? 2.355 1.375 -19.829 1.00 96.38 354 ASN A C 1
ATOM 2680 O O . ASN A 1 354 ? 1.148 1.205 -20.021 1.00 96.38 354 ASN A O 1
ATOM 2684 N N . LEU A 1 355 ? 2.858 2.510 -19.331 1.00 94.81 355 LEU A N 1
ATOM 2685 C CA . LEU A 1 355 ? 2.063 3.701 -19.018 1.00 94.81 355 LEU A CA 1
ATOM 2686 C C . LEU A 1 355 ? 1.358 4.276 -20.239 1.00 94.81 355 LEU A C 1
ATOM 2688 O O . LEU A 1 355 ? 0.303 4.891 -20.100 1.00 94.81 355 LEU A O 1
ATOM 2692 N N . ARG A 1 356 ? 1.948 4.108 -21.422 1.00 94.38 356 ARG A N 1
ATOM 2693 C CA . ARG A 1 356 ? 1.420 4.618 -22.683 1.00 94.38 356 ARG A CA 1
ATOM 2694 C C . ARG A 1 356 ? 1.590 3.565 -23.780 1.00 94.38 356 ARG A C 1
ATOM 2696 O O . ARG A 1 356 ? 2.473 3.703 -24.620 1.00 94.38 356 ARG A O 1
ATOM 2703 N N . PRO A 1 357 ? 0.768 2.494 -23.787 1.00 94.06 357 PRO A N 1
ATOM 2704 C CA . PRO A 1 357 ? 0.909 1.400 -24.751 1.00 94.06 357 PRO A CA 1
ATOM 2705 C C . PRO A 1 357 ? 0.776 1.862 -26.208 1.00 94.06 357 PRO A C 1
ATOM 2707 O O . PRO A 1 357 ? 1.419 1.304 -27.087 1.00 94.06 357 PRO A O 1
ATOM 2710 N N . VAL A 1 358 ? -0.049 2.887 -26.450 1.00 93.81 358 VAL A N 1
ATOM 2711 C CA . VAL A 1 358 ? -0.219 3.581 -27.737 1.00 93.81 358 VAL A CA 1
ATOM 2712 C C . VAL A 1 358 ? -0.218 5.089 -27.501 1.00 93.81 358 VAL A C 1
ATOM 2714 O O . VAL A 1 358 ? -0.430 5.535 -26.372 1.00 93.81 358 VAL A O 1
ATOM 2717 N N . LEU A 1 359 ? 0.009 5.882 -28.549 1.00 88.38 359 LEU A N 1
ATOM 2718 C CA . LEU A 1 359 ? 0.241 7.323 -28.432 1.00 88.38 359 LEU A CA 1
ATOM 2719 C C . LEU A 1 359 ? -0.937 8.073 -27.794 1.00 88.38 359 LEU A C 1
ATOM 2721 O O . LEU A 1 359 ? -0.720 9.024 -27.052 1.00 88.38 359 LEU A O 1
ATOM 2725 N N . GLU A 1 360 ? -2.168 7.643 -28.028 1.00 90.56 360 GLU A N 1
ATOM 2726 C CA . GLU A 1 360 ? -3.389 8.344 -27.627 1.00 90.56 360 GLU A CA 1
ATOM 2727 C C . GLU A 1 360 ? -3.946 7.871 -26.278 1.00 90.56 360 GLU A C 1
ATOM 2729 O O . GLU A 1 360 ? -4.881 8.477 -25.757 1.00 90.56 360 GLU A O 1
ATOM 2734 N N . ARG A 1 361 ? -3.403 6.789 -25.697 1.00 89.56 361 ARG A N 1
ATOM 2735 C CA . ARG A 1 361 ? -3.991 6.137 -24.517 1.00 89.56 361 ARG A CA 1
ATOM 2736 C C . ARG A 1 361 ? -2.985 5.924 -23.397 1.00 89.56 361 ARG A C 1
ATOM 2738 O O . ARG A 1 361 ? -1.964 5.264 -23.579 1.00 89.56 361 ARG A O 1
ATOM 2745 N N . GLU A 1 362 ? -3.360 6.373 -22.204 1.00 90.69 362 GLU A N 1
ATOM 2746 C CA . GLU A 1 362 ? -2.622 6.122 -20.967 1.00 90.69 362 GLU A CA 1
ATOM 2747 C C . GLU A 1 362 ? -3.199 4.941 -20.176 1.00 90.69 362 GLU A C 1
ATOM 2749 O O . GLU A 1 362 ? -4.406 4.703 -20.167 1.00 90.69 362 GLU A O 1
ATOM 2754 N N . ASN A 1 363 ? -2.322 4.209 -19.491 1.00 90.00 363 ASN A N 1
ATOM 2755 C CA . ASN A 1 363 ? -2.629 3.117 -18.571 1.00 90.00 363 ASN A CA 1
ATOM 2756 C C . ASN A 1 363 ? -1.810 3.306 -17.284 1.00 90.00 363 ASN A C 1
ATOM 2758 O O . ASN A 1 363 ? -0.810 2.631 -17.051 1.00 90.00 363 ASN A O 1
ATOM 2762 N N . LEU A 1 364 ? -2.195 4.290 -16.466 1.00 89.06 364 LEU A N 1
ATOM 2763 C CA . LEU A 1 364 ? -1.395 4.712 -15.307 1.00 89.06 364 LEU A CA 1
ATOM 2764 C C . LEU A 1 364 ? -1.518 3.765 -14.101 1.00 89.06 364 LEU A C 1
ATOM 2766 O O . LEU A 1 364 ? -0.620 3.719 -13.259 1.00 89.06 364 LEU A O 1
ATOM 2770 N N . SER A 1 365 ? -2.620 3.016 -14.003 1.00 83.44 365 SER A N 1
ATOM 2771 C CA . SER A 1 365 ? -2.973 2.227 -12.815 1.00 83.44 365 SER A CA 1
ATOM 2772 C C . SER A 1 365 ? -1.923 1.182 -12.414 1.00 83.44 365 SER A C 1
ATOM 2774 O O . SER A 1 365 ? -1.604 1.117 -11.227 1.00 83.44 365 SER A O 1
ATOM 2776 N N . PRO A 1 366 ? -1.329 0.392 -13.333 1.00 86.94 366 PRO A N 1
ATOM 2777 C CA . PRO A 1 366 ? -0.339 -0.623 -12.969 1.00 86.94 366 PRO A CA 1
ATOM 2778 C C . PRO A 1 366 ? 0.901 -0.033 -12.289 1.00 86.94 366 PRO A C 1
ATOM 2780 O O . PRO A 1 366 ? 1.330 -0.534 -11.249 1.00 86.94 366 PRO A O 1
ATOM 2783 N N . ALA A 1 367 ? 1.438 1.065 -12.827 1.00 91.12 367 ALA A N 1
ATOM 2784 C CA . ALA A 1 367 ? 2.563 1.765 -12.217 1.00 91.12 367 ALA A CA 1
ATOM 2785 C C . ALA A 1 367 ? 2.155 2.447 -10.909 1.00 91.12 367 ALA A C 1
ATOM 2787 O O . ALA A 1 367 ? 2.837 2.272 -9.906 1.00 91.12 367 ALA A O 1
ATOM 2788 N N . ARG A 1 368 ? 1.015 3.154 -10.881 1.00 84.50 368 ARG A N 1
ATOM 2789 C CA . ARG A 1 368 ? 0.508 3.829 -9.674 1.00 84.50 368 ARG A CA 1
ATOM 2790 C C . ARG A 1 368 ? 0.359 2.857 -8.500 1.00 84.50 368 ARG A C 1
ATOM 2792 O O . ARG A 1 368 ? 0.832 3.145 -7.404 1.00 84.50 368 ARG A O 1
ATOM 2799 N N . ASN A 1 369 ? -0.247 1.695 -8.742 1.00 77.69 369 ASN A N 1
ATOM 2800 C CA . ASN A 1 369 ? -0.417 0.658 -7.727 1.00 77.69 369 ASN A CA 1
ATOM 2801 C C . ASN A 1 369 ? 0.935 0.113 -7.256 1.00 77.69 369 ASN A C 1
ATOM 2803 O O . ASN A 1 369 ? 1.138 -0.072 -6.061 1.00 77.69 369 ASN A O 1
ATOM 2807 N N . LYS A 1 370 ? 1.887 -0.101 -8.174 1.00 84.06 370 LYS A N 1
ATOM 2808 C CA . LYS A 1 370 ? 3.207 -0.616 -7.801 1.00 84.06 370 LYS A CA 1
ATOM 2809 C C . LYS A 1 370 ? 4.040 0.392 -7.002 1.00 84.06 370 LYS A C 1
ATOM 2811 O O . LYS A 1 370 ? 4.721 -0.017 -6.064 1.00 84.06 370 LYS A O 1
ATOM 2816 N N . ILE A 1 371 ? 3.951 1.679 -7.341 1.00 85.81 371 ILE A N 1
ATOM 2817 C CA . ILE A 1 371 ? 4.558 2.781 -6.580 1.00 85.81 371 ILE A CA 1
ATOM 2818 C C . ILE A 1 371 ? 3.992 2.792 -5.157 1.00 85.81 371 ILE A C 1
ATOM 2820 O O . ILE A 1 371 ? 4.748 2.876 -4.195 1.00 85.81 371 ILE A O 1
ATOM 2824 N N . HIS A 1 372 ? 2.672 2.648 -5.018 1.00 74.56 372 HIS A N 1
ATOM 2825 C CA . HIS A 1 372 ? 2.012 2.583 -3.717 1.00 74.56 372 HIS A CA 1
ATOM 2826 C C . HIS A 1 372 ? 2.460 1.370 -2.887 1.00 74.56 372 HIS A C 1
ATOM 2828 O O . HIS A 1 372 ? 2.817 1.529 -1.722 1.00 74.56 372 HIS A O 1
ATOM 2834 N N . ASP A 1 373 ? 2.498 0.175 -3.485 1.00 73.00 373 ASP A N 1
ATOM 2835 C CA . ASP A 1 373 ? 2.984 -1.042 -2.819 1.00 73.00 373 ASP A CA 1
ATOM 2836 C C . ASP A 1 373 ? 4.416 -0.840 -2.294 1.00 73.00 373 ASP A C 1
ATOM 2838 O O . ASP A 1 373 ? 4.703 -1.097 -1.124 1.00 73.00 373 ASP A O 1
ATOM 2842 N N . GLN A 1 374 ? 5.314 -0.321 -3.139 1.00 73.94 374 GLN A N 1
ATOM 2843 C CA . GLN A 1 374 ? 6.703 -0.088 -2.746 1.00 73.94 374 GLN A CA 1
ATOM 2844 C C . GLN A 1 374 ? 6.852 1.033 -1.714 1.00 73.94 374 GLN A C 1
ATOM 2846 O O . GLN A 1 374 ? 7.699 0.904 -0.835 1.00 73.94 374 GLN A O 1
ATOM 2851 N N . PHE A 1 375 ? 6.028 2.085 -1.758 1.00 73.38 375 PHE A N 1
ATOM 2852 C CA . PHE A 1 375 ? 5.997 3.118 -0.718 1.00 73.38 375 PHE A CA 1
ATOM 2853 C C . PHE A 1 375 ? 5.713 2.520 0.662 1.00 73.38 375 PHE A C 1
ATOM 2855 O O . PHE A 1 375 ? 6.404 2.828 1.636 1.00 73.38 375 PHE A O 1
ATOM 2862 N N . MET A 1 376 ? 4.721 1.631 0.739 1.00 67.31 376 MET A N 1
ATOM 2863 C CA . MET A 1 376 ? 4.351 0.979 1.993 1.00 67.31 376 MET A CA 1
ATOM 2864 C C . MET 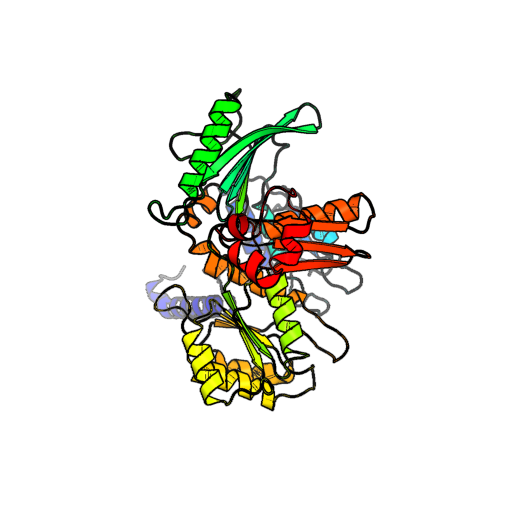A 1 376 ? 5.447 0.037 2.488 1.00 67.31 376 MET A C 1
ATOM 2866 O O . MET A 1 376 ? 5.804 0.076 3.665 1.00 67.31 376 MET A O 1
ATOM 2870 N N . GLU A 1 377 ? 6.004 -0.779 1.591 1.00 65.81 377 GLU A N 1
ATOM 2871 C CA . GLU A 1 377 ? 7.055 -1.748 1.920 1.00 65.81 377 GLU A CA 1
ATOM 2872 C C . GLU A 1 377 ? 8.388 -1.084 2.307 1.00 65.81 377 GLU A C 1
ATOM 2874 O O . GLU A 1 377 ? 9.063 -1.567 3.214 1.00 65.81 377 GLU A O 1
ATOM 2879 N N . HIS A 1 378 ? 8.767 0.016 1.648 1.00 62.69 378 HIS A N 1
ATOM 2880 C CA . HIS A 1 378 ? 10.130 0.556 1.712 1.00 62.69 378 HIS A CA 1
ATOM 2881 C C . HIS A 1 378 ? 10.245 1.919 2.396 1.00 62.69 378 HIS A C 1
ATOM 2883 O O . HIS A 1 378 ? 11.323 2.230 2.888 1.00 62.69 378 HIS A O 1
ATOM 2889 N N . VAL A 1 379 ? 9.183 2.723 2.488 1.00 62.62 379 VAL A N 1
ATOM 2890 C CA . VAL A 1 379 ? 9.253 4.057 3.120 1.00 62.62 379 VAL A CA 1
ATOM 2891 C C . VAL A 1 379 ? 8.507 4.067 4.447 1.00 62.62 379 VAL A C 1
ATOM 2893 O O . VAL A 1 379 ? 9.112 4.290 5.492 1.00 62.62 379 VAL A O 1
ATOM 2896 N N . MET A 1 380 ? 7.214 3.732 4.447 1.00 64.69 380 MET A N 1
ATOM 2897 C CA . MET A 1 380 ? 6.407 3.770 5.676 1.00 64.69 380 MET A CA 1
ATOM 2898 C C . MET A 1 380 ? 6.866 2.746 6.715 1.00 64.69 380 MET A C 1
ATOM 2900 O O . MET A 1 380 ? 6.926 3.065 7.898 1.00 64.69 380 MET A O 1
ATOM 2904 N N . ALA A 1 381 ? 7.290 1.552 6.292 1.00 63.50 381 ALA A N 1
ATOM 2905 C CA . ALA A 1 381 ? 7.846 0.544 7.197 1.00 63.50 381 ALA A CA 1
ATOM 2906 C C . ALA A 1 381 ? 9.089 1.014 7.987 1.00 63.50 381 ALA A C 1
ATOM 2908 O O . ALA A 1 381 ? 9.437 0.388 8.992 1.00 63.50 381 ALA A O 1
ATOM 2909 N N . HIS A 1 382 ? 9.750 2.088 7.544 1.00 68.38 382 HIS A N 1
ATOM 2910 C CA . HIS A 1 382 ? 10.928 2.673 8.187 1.00 68.38 382 HIS A CA 1
ATOM 2911 C C . HIS A 1 382 ? 10.623 3.961 8.954 1.00 68.38 382 HIS A C 1
ATOM 2913 O O . HIS A 1 382 ? 11.510 4.460 9.645 1.00 68.38 382 HIS A O 1
ATOM 2919 N N . ALA A 1 383 ? 9.391 4.476 8.881 1.00 71.12 383 ALA A N 1
ATOM 2920 C CA . ALA A 1 383 ? 8.985 5.583 9.728 1.00 71.12 383 ALA A CA 1
ATOM 2921 C C . ALA A 1 383 ? 9.131 5.160 11.207 1.00 71.12 383 ALA A C 1
ATOM 2923 O O . ALA A 1 383 ? 8.689 4.061 11.580 1.00 71.12 383 ALA A O 1
ATOM 2924 N N . PRO A 1 384 ? 9.768 5.983 12.057 1.00 79.81 384 PRO A N 1
ATOM 2925 C CA . PRO A 1 384 ? 10.029 5.596 13.435 1.00 79.81 384 PRO A CA 1
ATOM 2926 C C . PRO A 1 384 ? 8.733 5.252 14.198 1.00 79.81 384 PRO A C 1
ATOM 2928 O O . PRO A 1 384 ? 7.733 5.967 14.111 1.00 79.81 384 PRO A O 1
ATOM 2931 N N . GLY A 1 385 ? 8.711 4.105 14.887 1.00 84.44 385 GLY A N 1
ATOM 2932 C CA . GLY A 1 385 ? 7.527 3.576 15.589 1.00 84.44 385 GLY A CA 1
ATOM 2933 C C . GLY A 1 385 ? 6.464 2.889 14.711 1.00 84.44 385 GLY A C 1
ATOM 2934 O O . GLY A 1 385 ? 5.557 2.234 15.229 1.00 84.44 385 GLY A O 1
ATOM 2935 N N . TYR A 1 386 ? 6.559 2.961 13.377 1.00 83.44 386 TYR A N 1
ATOM 2936 C CA . TYR A 1 386 ? 5.504 2.465 12.479 1.00 83.44 386 TYR A CA 1
ATOM 2937 C C . TYR A 1 386 ? 5.292 0.947 12.557 1.00 83.44 386 TYR A C 1
ATOM 2939 O O . TYR A 1 386 ? 4.157 0.467 12.573 1.00 83.44 386 TYR A O 1
ATOM 2947 N N . LYS A 1 387 ? 6.378 0.170 12.672 1.00 81.81 387 LYS A N 1
ATOM 2948 C CA . LYS A 1 387 ? 6.301 -1.293 12.843 1.00 81.81 387 LYS A CA 1
ATOM 2949 C C . LYS A 1 387 ? 5.538 -1.688 14.105 1.00 81.81 387 LYS A C 1
ATOM 2951 O O . LYS A 1 387 ? 4.871 -2.721 14.108 1.00 81.81 387 LYS A O 1
ATOM 2956 N N . ASP A 1 388 ? 5.631 -0.891 15.164 1.00 86.38 388 ASP A N 1
ATOM 2957 C CA . ASP A 1 388 ? 4.928 -1.158 16.415 1.00 86.38 388 ASP A CA 1
ATOM 2958 C C . ASP A 1 388 ? 3.472 -0.700 16.349 1.00 86.38 388 ASP A C 1
ATOM 2960 O O . ASP A 1 388 ? 2.591 -1.426 16.814 1.00 86.38 388 ASP A O 1
ATOM 2964 N N . LEU A 1 389 ? 3.188 0.411 15.660 1.00 88.38 389 LEU A N 1
ATOM 2965 C CA . LEU A 1 389 ? 1.819 0.816 15.332 1.00 88.38 389 LEU A CA 1
ATOM 2966 C C . LEU A 1 389 ? 1.079 -0.276 14.542 1.00 88.38 389 LEU A C 1
ATOM 2968 O O . LEU A 1 389 ? -0.028 -0.667 14.913 1.00 88.38 389 LEU A O 1
ATOM 2972 N N . MET A 1 390 ? 1.721 -0.842 13.513 1.00 83.69 390 MET A N 1
ATOM 2973 C CA . MET A 1 390 ? 1.158 -1.933 12.706 1.00 83.69 390 MET A CA 1
ATOM 2974 C C . MET A 1 390 ? 0.770 -3.164 13.533 1.00 83.69 390 MET A C 1
ATOM 2976 O O . MET A 1 390 ? -0.210 -3.833 13.212 1.00 83.69 390 MET A O 1
ATOM 2980 N N . LYS A 1 391 ? 1.532 -3.488 14.587 1.00 84.06 391 LYS A N 1
ATOM 2981 C CA . LYS A 1 391 ? 1.226 -4.623 15.476 1.00 84.06 391 LYS A CA 1
ATOM 2982 C C . LYS A 1 391 ? -0.003 -4.362 16.351 1.00 84.06 391 LYS A C 1
ATOM 2984 O O . LYS A 1 391 ? -0.627 -5.320 16.797 1.00 84.06 391 LYS A O 1
ATOM 2989 N N . LYS A 1 392 ? -0.326 -3.093 16.628 1.00 85.50 392 LYS A N 1
ATOM 2990 C CA . LYS A 1 392 ? -1.449 -2.689 17.492 1.00 85.50 392 LYS A CA 1
ATOM 2991 C C . LYS A 1 392 ? -2.778 -2.632 16.727 1.00 85.50 392 LYS A C 1
ATOM 2993 O O . LYS A 1 392 ? -3.826 -2.939 17.302 1.00 85.50 392 LYS A O 1
ATOM 2998 N N . THR A 1 393 ? -2.748 -2.251 15.449 1.00 86.88 393 THR A N 1
ATOM 2999 C CA . THR A 1 393 ? -3.937 -2.158 14.583 1.00 86.88 393 THR A CA 1
ATOM 3000 C C . THR A 1 393 ? -4.475 -3.531 14.185 1.00 86.88 393 THR A C 1
ATOM 3002 O O . THR A 1 393 ? -3.702 -4.427 13.855 1.00 86.88 393 THR A O 1
ATOM 3005 N N . ASP A 1 394 ? -5.799 -3.695 14.140 1.00 82.75 394 ASP A N 1
ATOM 3006 C CA . ASP A 1 394 ? -6.413 -4.982 13.765 1.00 82.75 394 ASP A CA 1
ATOM 3007 C C . ASP A 1 394 ? -6.457 -5.217 12.246 1.00 82.75 394 ASP A C 1
ATOM 3009 O O . ASP A 1 394 ? -6.698 -6.329 11.769 1.00 82.75 394 ASP A O 1
ATOM 3013 N N . VAL A 1 395 ? -6.219 -4.163 11.464 1.00 80.19 395 VAL A N 1
ATOM 3014 C CA . VAL A 1 395 ? -6.129 -4.204 10.003 1.00 80.19 395 VAL A CA 1
ATOM 3015 C C . VAL A 1 395 ? -4.870 -3.475 9.537 1.00 80.19 395 VAL A C 1
ATOM 3017 O O . VAL A 1 395 ? -4.434 -2.548 10.216 1.00 80.19 395 VAL A O 1
ATOM 3020 N N . PRO A 1 396 ? -4.308 -3.832 8.364 1.00 75.94 396 PRO A N 1
ATOM 3021 C CA . PRO A 1 396 ? -3.203 -3.083 7.780 1.00 75.94 396 PRO A CA 1
ATOM 3022 C C . PRO A 1 396 ? -3.528 -1.594 7.677 1.00 75.94 396 PRO A C 1
ATOM 3024 O O . PRO A 1 396 ? -4.608 -1.242 7.183 1.00 75.94 396 PRO A O 1
ATOM 3027 N N . ILE A 1 397 ? -2.579 -0.768 8.121 1.00 79.44 397 ILE A N 1
ATOM 3028 C CA . ILE A 1 397 ? -2.646 0.692 8.055 1.00 79.44 397 ILE A CA 1
ATOM 3029 C C . ILE A 1 397 ? -2.787 1.111 6.595 1.00 79.44 397 ILE A C 1
ATOM 3031 O O . ILE A 1 397 ? -2.063 0.633 5.721 1.00 79.44 397 ILE A O 1
ATOM 3035 N N . MET A 1 398 ? -3.738 2.002 6.337 1.00 76.75 398 MET A N 1
ATOM 3036 C CA . MET A 1 398 ? -3.952 2.580 5.016 1.00 76.75 398 MET A CA 1
ATOM 3037 C C . MET A 1 398 ? -3.319 3.973 4.952 1.00 76.75 398 MET A C 1
ATOM 3039 O O . MET A 1 398 ? -3.406 4.721 5.925 1.00 76.75 398 MET A O 1
ATOM 3043 N N . PRO A 1 399 ? -2.721 4.379 3.826 1.00 78.44 399 PRO A N 1
ATOM 3044 C CA . PRO A 1 399 ? -2.318 5.768 3.651 1.00 78.44 399 PRO A CA 1
ATOM 3045 C C . PRO A 1 399 ? -3.513 6.709 3.728 1.00 78.44 399 PRO A C 1
ATOM 3047 O O . PRO A 1 399 ? -4.539 6.439 3.099 1.00 78.44 399 PRO A O 1
ATOM 3050 N N . THR A 1 400 ? -3.374 7.817 4.458 1.00 84.19 400 THR A N 1
ATOM 3051 C CA . THR A 1 400 ? -4.466 8.786 4.665 1.00 84.19 400 THR A CA 1
ATOM 3052 C C . THR A 1 400 ? -5.104 9.237 3.345 1.00 84.19 400 THR A C 1
ATOM 3054 O O . THR A 1 400 ? -6.319 9.091 3.205 1.00 84.19 400 THR A O 1
ATOM 3057 N N . PRO A 1 401 ? -4.338 9.606 2.299 1.00 77.81 401 PRO A N 1
ATOM 3058 C CA . PRO A 1 401 ? -4.948 9.960 1.019 1.00 77.81 401 PRO A CA 1
ATOM 3059 C C . PRO A 1 401 ? -5.667 8.802 0.318 1.00 77.81 401 PRO A C 1
ATOM 3061 O O . PRO A 1 401 ? -6.627 9.010 -0.417 1.00 77.81 401 PRO A O 1
ATOM 3064 N N . GLY A 1 402 ? -5.215 7.562 0.532 1.00 77.50 402 GLY A N 1
ATOM 3065 C CA . GLY A 1 402 ? -5.903 6.376 0.022 1.00 77.50 402 GLY A CA 1
ATOM 3066 C C . GLY A 1 402 ? -7.272 6.200 0.679 1.00 77.50 402 GLY A C 1
ATOM 3067 O O . GLY A 1 402 ? -8.250 5.908 -0.007 1.00 77.50 402 GLY A O 1
ATOM 3068 N N . ALA A 1 403 ? -7.358 6.446 1.990 1.00 83.56 403 ALA A N 1
ATOM 3069 C CA . ALA A 1 403 ? -8.616 6.408 2.727 1.00 83.56 403 ALA A CA 1
ATOM 3070 C C . ALA A 1 403 ? -9.581 7.507 2.261 1.00 83.56 403 ALA A C 1
ATOM 3072 O O . ALA A 1 403 ? -10.746 7.215 1.995 1.00 83.56 403 ALA A O 1
ATOM 3073 N N . VAL A 1 404 ? -9.096 8.741 2.087 1.00 88.12 404 VAL A N 1
ATOM 3074 C CA . VAL A 1 404 ? -9.910 9.858 1.577 1.00 88.12 404 VAL A CA 1
ATOM 3075 C C . VAL A 1 404 ? -10.382 9.593 0.145 1.00 88.12 404 VAL A C 1
ATOM 3077 O O . VAL A 1 404 ? -11.563 9.767 -0.149 1.00 88.12 404 VAL A O 1
ATOM 3080 N N . GLY A 1 405 ? -9.510 9.085 -0.730 1.00 85.75 405 GLY A N 1
ATOM 3081 C CA . GLY A 1 405 ? -9.884 8.719 -2.098 1.00 85.75 405 GLY A CA 1
ATOM 3082 C C . GLY A 1 405 ? -11.008 7.680 -2.152 1.00 85.75 405 GLY A C 1
ATOM 3083 O O . GLY A 1 405 ? -11.975 7.864 -2.890 1.00 85.75 405 GLY A O 1
ATOM 3084 N N . LEU A 1 406 ? -10.932 6.640 -1.312 1.00 84.50 406 LEU A N 1
ATOM 3085 C CA . LEU A 1 406 ? -12.003 5.647 -1.182 1.00 84.50 406 LEU A CA 1
ATOM 3086 C C . LEU A 1 406 ? -13.309 6.265 -0.677 1.00 84.50 406 LEU A C 1
ATOM 3088 O O . LEU A 1 406 ? -14.376 5.894 -1.158 1.00 84.50 406 LEU A O 1
ATOM 3092 N N . LEU A 1 407 ? -13.252 7.202 0.275 1.00 90.62 407 LEU A N 1
ATOM 3093 C CA . LEU A 1 407 ? -14.447 7.901 0.755 1.00 90.62 407 LEU A CA 1
ATOM 3094 C C . LEU A 1 407 ? -15.121 8.685 -0.374 1.00 90.62 407 LEU A C 1
ATOM 3096 O O . LEU A 1 407 ? -16.328 8.551 -0.564 1.00 90.62 407 LEU A O 1
ATOM 3100 N N . VAL A 1 408 ? -14.347 9.448 -1.151 1.00 92.50 408 VAL A N 1
ATOM 3101 C CA . VAL A 1 408 ? -14.856 10.225 -2.294 1.00 92.50 408 VAL A CA 1
ATOM 3102 C C . VAL A 1 408 ? -15.490 9.299 -3.335 1.00 92.50 408 VAL A C 1
ATOM 3104 O O . VAL A 1 408 ? -16.600 9.564 -3.792 1.00 92.50 408 VAL A O 1
ATOM 3107 N N . GLU A 1 409 ? -14.837 8.182 -3.666 1.00 87.88 409 GLU A N 1
ATOM 3108 C CA . GLU A 1 409 ? -15.360 7.184 -4.608 1.00 87.88 409 GLU A CA 1
ATOM 3109 C C . GLU A 1 409 ? -16.652 6.524 -4.110 1.00 87.88 409 GLU A C 1
ATOM 3111 O O . GLU A 1 409 ? -17.623 6.403 -4.863 1.00 87.88 409 GLU A O 1
ATOM 3116 N N . ILE A 1 410 ? -16.700 6.132 -2.834 1.00 88.81 410 ILE A N 1
ATOM 3117 C CA . ILE A 1 410 ? -17.887 5.527 -2.219 1.00 88.81 410 ILE A CA 1
ATOM 3118 C C . ILE A 1 410 ? -19.057 6.511 -2.227 1.00 88.81 410 ILE A C 1
ATOM 3120 O O . ILE A 1 410 ? -20.165 6.117 -2.590 1.00 88.81 410 ILE A O 1
ATOM 3124 N N . VAL A 1 411 ? -18.827 7.772 -1.852 1.00 92.75 411 VAL A N 1
ATOM 3125 C CA . VAL A 1 411 ? -19.864 8.813 -1.846 1.00 92.75 411 VAL A CA 1
ATOM 3126 C C . VAL A 1 411 ? -20.366 9.072 -3.263 1.00 92.75 411 VAL A C 1
ATOM 3128 O O . VAL A 1 411 ? -21.570 8.983 -3.495 1.00 92.75 411 VAL A O 1
ATOM 3131 N N . ALA A 1 412 ? -19.465 9.292 -4.224 1.00 94.06 412 ALA A N 1
ATOM 3132 C CA . ALA A 1 412 ? -19.820 9.508 -5.627 1.00 94.06 412 ALA A CA 1
ATOM 3133 C C . ALA A 1 412 ? -20.673 8.357 -6.181 1.00 94.06 412 ALA A C 1
ATOM 3135 O O . ALA A 1 412 ? -21.725 8.572 -6.784 1.00 94.06 412 ALA A O 1
ATOM 3136 N N . LYS A 1 413 ? -20.268 7.111 -5.906 1.00 91.06 413 LYS A N 1
ATOM 3137 C CA . LYS A 1 413 ? -20.984 5.912 -6.352 1.00 91.06 413 LYS A CA 1
ATOM 3138 C C . LYS A 1 413 ? -22.341 5.743 -5.671 1.00 91.06 413 LYS A C 1
ATOM 3140 O O . LYS A 1 413 ? -23.308 5.371 -6.335 1.00 91.06 413 LYS A O 1
ATOM 3145 N N . LYS A 1 414 ? -22.411 5.967 -4.357 1.00 92.06 414 LYS A N 1
ATOM 3146 C CA . LYS A 1 414 ? -23.637 5.803 -3.567 1.00 92.06 414 LYS A CA 1
ATOM 3147 C C . LYS A 1 414 ? -24.689 6.834 -3.966 1.00 92.06 414 LYS A C 1
ATOM 3149 O O . LYS A 1 414 ? -25.836 6.466 -4.197 1.00 92.06 414 LYS A O 1
ATOM 3154 N N . GLU A 1 415 ? -24.276 8.091 -4.081 1.00 94.69 415 GLU A N 1
ATOM 3155 C CA . GLU A 1 415 ? -25.162 9.210 -4.405 1.00 94.69 415 GLU A CA 1
ATOM 3156 C C . GLU A 1 415 ? -25.373 9.373 -5.922 1.00 94.69 415 GLU A C 1
ATOM 3158 O O . GLU A 1 415 ? -26.240 10.132 -6.345 1.00 94.69 415 GLU A O 1
ATOM 3163 N N . LYS A 1 416 ? -24.629 8.621 -6.751 1.00 94.00 416 LYS A N 1
ATOM 3164 C CA . LYS A 1 416 ? -24.644 8.689 -8.225 1.00 94.00 416 LYS A CA 1
ATOM 3165 C C . LYS A 1 416 ? -24.348 10.097 -8.751 1.00 94.00 416 LYS A C 1
ATOM 3167 O O . LYS A 1 416 ? -25.027 10.586 -9.653 1.00 94.00 416 LYS A O 1
ATOM 3172 N N . ILE A 1 417 ? -23.327 10.727 -8.184 1.00 95.94 417 ILE A N 1
ATOM 3173 C CA . ILE A 1 417 ? -22.873 12.072 -8.545 1.00 95.94 417 ILE A CA 1
ATOM 3174 C C . ILE A 1 417 ? -21.433 12.037 -9.041 1.00 95.94 417 ILE A C 1
ATOM 3176 O O . ILE A 1 417 ? -20.654 11.163 -8.657 1.00 95.94 417 ILE A O 1
ATOM 3180 N N . ASP A 1 418 ? -21.074 13.034 -9.842 1.00 96.38 418 ASP A N 1
ATOM 3181 C CA . ASP A 1 418 ? -19.674 13.399 -10.009 1.00 96.38 418 ASP A CA 1
ATOM 3182 C C . ASP A 1 418 ? -19.215 14.173 -8.764 1.00 96.38 418 ASP A C 1
ATOM 3184 O O . ASP A 1 418 ? -19.959 14.995 -8.223 1.00 96.38 418 ASP A O 1
ATOM 3188 N N . ALA A 1 419 ? -18.001 13.904 -8.285 1.00 95.31 419 ALA A N 1
ATOM 3189 C CA . ALA A 1 419 ? -17.495 14.481 -7.043 1.00 95.31 419 ALA A CA 1
ATOM 3190 C C . ALA A 1 419 ? -16.063 14.988 -7.198 1.00 95.31 419 ALA A C 1
ATOM 3192 O O . ALA A 1 419 ? -15.224 14.327 -7.809 1.00 95.31 419 ALA A O 1
ATOM 3193 N N . ILE A 1 420 ? -15.774 16.131 -6.576 1.00 94.94 420 ILE A N 1
ATOM 3194 C CA . ILE A 1 420 ? -14.413 16.599 -6.312 1.00 94.94 420 ILE A CA 1
ATOM 3195 C C . ILE A 1 420 ? -14.237 16.668 -4.798 1.00 94.94 420 ILE A C 1
ATOM 3197 O O . ILE A 1 420 ? -15.034 17.298 -4.105 1.00 94.94 420 ILE A O 1
ATOM 3201 N N . GLY A 1 421 ? -13.194 16.016 -4.294 1.00 92.25 421 GLY A N 1
ATOM 3202 C CA . GLY A 1 421 ? -12.735 16.142 -2.917 1.00 92.25 421 GLY A CA 1
ATOM 3203 C C . GLY A 1 421 ? -11.411 16.892 -2.888 1.00 92.25 421 GLY A C 1
ATOM 3204 O O . GLY A 1 421 ? -10.522 16.588 -3.679 1.00 92.25 421 GLY A O 1
ATOM 3205 N N . VAL A 1 422 ? -11.271 17.855 -1.982 1.00 92.25 422 VAL A N 1
ATOM 3206 C CA . VAL A 1 422 ? -10.007 18.561 -1.745 1.00 92.25 422 VAL A CA 1
ATOM 3207 C C . VAL A 1 422 ? -9.637 18.358 -0.284 1.00 92.25 422 VAL A C 1
ATOM 3209 O O . VAL A 1 422 ? -10.387 18.761 0.602 1.00 92.25 422 VAL A O 1
ATOM 3212 N N . ASP A 1 423 ? -8.504 17.707 -0.051 1.00 88.44 423 ASP A N 1
ATOM 3213 C CA . ASP A 1 423 ? -7.946 17.454 1.272 1.00 88.44 423 ASP A CA 1
ATOM 3214 C C . ASP A 1 423 ? -6.669 18.277 1.435 1.00 88.44 423 ASP A C 1
ATOM 3216 O O . ASP A 1 423 ? -5.665 18.037 0.763 1.00 88.44 423 ASP A O 1
ATOM 3220 N N . ILE A 1 424 ? -6.737 19.300 2.284 1.00 87.38 424 ILE A N 1
ATOM 3221 C CA . ILE A 1 424 ? -5.634 20.228 2.522 1.00 87.38 424 ILE A CA 1
ATOM 3222 C C . ILE A 1 424 ? -4.948 19.826 3.826 1.00 87.38 424 ILE A C 1
ATOM 3224 O O . ILE A 1 424 ? -5.467 20.056 4.921 1.00 87.38 424 ILE A O 1
ATOM 3228 N N . GLY A 1 425 ? -3.767 19.230 3.705 1.00 80.00 425 GLY A N 1
ATOM 3229 C CA . GLY A 1 425 ? -2.944 18.795 4.823 1.00 80.00 425 GLY A CA 1
ATOM 3230 C C . GLY A 1 425 ? -1.918 19.834 5.284 1.00 80.00 425 GLY A C 1
ATOM 3231 O O . GLY A 1 425 ? -1.800 20.947 4.764 1.00 80.00 425 GLY A O 1
ATOM 3232 N N . GLY A 1 426 ? -1.127 19.444 6.289 1.00 76.56 426 GLY A N 1
ATOM 3233 C CA . GLY A 1 426 ? -0.028 20.267 6.805 1.00 76.56 426 GLY A CA 1
ATOM 3234 C C . GLY A 1 426 ? 1.139 20.398 5.820 1.00 76.56 426 GLY A C 1
ATOM 3235 O O . GLY A 1 426 ? 1.727 21.472 5.712 1.00 76.56 426 GLY A O 1
ATOM 3236 N N . ALA A 1 427 ? 1.449 19.323 5.090 1.00 73.69 427 ALA A N 1
ATOM 3237 C CA . ALA A 1 427 ? 2.520 19.282 4.092 1.00 73.69 427 ALA A CA 1
ATOM 3238 C C . ALA A 1 427 ? 1.991 19.218 2.648 1.00 73.69 427 ALA A C 1
ATOM 3240 O O . ALA A 1 427 ? 2.510 19.900 1.772 1.00 73.69 427 ALA A O 1
ATOM 3241 N N . THR A 1 428 ? 0.942 18.431 2.402 1.00 76.81 428 THR A N 1
ATOM 3242 C CA . THR A 1 428 ? 0.442 18.129 1.055 1.00 76.81 428 THR A CA 1
ATOM 3243 C C . THR A 1 428 ? -1.004 18.579 0.877 1.00 76.81 428 THR A C 1
ATOM 3245 O O . THR A 1 428 ? -1.762 18.622 1.842 1.00 76.81 428 THR A O 1
ATOM 3248 N N . THR A 1 429 ? -1.400 18.855 -0.365 1.00 83.88 429 THR A N 1
ATOM 3249 C CA . THR A 1 429 ? -2.807 18.974 -0.766 1.00 83.88 429 THR A CA 1
ATOM 3250 C C . THR A 1 429 ? -3.129 17.860 -1.748 1.00 83.88 429 THR A C 1
ATOM 3252 O O . THR A 1 429 ? -2.459 17.712 -2.772 1.00 83.88 429 THR A O 1
ATOM 3255 N N . ASP A 1 430 ? -4.169 17.092 -1.457 1.00 84.50 430 ASP A N 1
ATOM 3256 C CA . ASP A 1 430 ? -4.673 16.027 -2.308 1.00 84.50 430 ASP A CA 1
ATOM 3257 C C . ASP A 1 430 ? -6.005 16.457 -2.941 1.00 84.50 430 ASP A C 1
ATOM 3259 O O . ASP A 1 430 ? -6.950 16.855 -2.261 1.00 84.50 430 ASP A O 1
ATOM 3263 N N . VAL A 1 431 ? -6.093 16.361 -4.266 1.00 89.38 431 VAL A N 1
ATOM 3264 C CA . VAL A 1 431 ? -7.320 16.592 -5.031 1.00 89.38 431 VAL A CA 1
ATOM 3265 C C . VAL A 1 431 ? -7.780 15.271 -5.623 1.00 89.38 431 VAL A C 1
ATOM 3267 O O . VAL A 1 431 ? -7.090 14.633 -6.421 1.00 89.38 431 VAL A O 1
ATOM 3270 N N . PHE A 1 432 ? -8.980 14.870 -5.243 1.00 89.44 432 PHE A N 1
ATOM 3271 C CA . PHE A 1 432 ? -9.658 13.674 -5.706 1.00 89.44 432 PHE A CA 1
ATOM 3272 C C . PHE A 1 432 ? -10.786 14.086 -6.634 1.00 89.44 432 PHE A C 1
ATOM 3274 O O . PHE A 1 432 ? -11.496 15.052 -6.368 1.00 89.44 432 PHE A O 1
ATOM 3281 N N . SER A 1 433 ? -10.984 13.345 -7.714 1.00 91.19 433 SER A N 1
ATOM 3282 C CA . SER A 1 433 ? -12.130 13.553 -8.588 1.00 91.19 433 SER A CA 1
ATOM 3283 C C . SER A 1 433 ? -12.695 12.230 -9.065 1.00 91.19 433 SER A C 1
ATOM 3285 O O . SER A 1 433 ? -11.958 11.292 -9.354 1.00 91.19 433 SER A O 1
ATOM 3287 N N . VAL A 1 434 ? -14.015 12.156 -9.133 1.00 90.25 434 VAL A N 1
ATOM 3288 C CA . VAL A 1 434 ? -14.755 11.036 -9.697 1.00 90.25 434 VAL A CA 1
ATOM 3289 C C . VAL A 1 434 ? -15.699 11.638 -10.716 1.00 90.25 434 VAL A C 1
ATOM 3291 O O . VAL A 1 434 ? -16.675 12.275 -10.337 1.00 90.25 434 VAL A O 1
ATOM 3294 N N . PHE A 1 435 ? -15.373 11.471 -11.994 1.00 91.56 435 PHE A N 1
ATOM 3295 C CA . PHE A 1 435 ? -16.194 11.949 -13.104 1.00 91.56 435 PHE A CA 1
ATOM 3296 C C . PHE A 1 435 ? -16.545 10.781 -14.004 1.00 91.56 435 PHE A C 1
ATOM 3298 O O . PHE A 1 435 ? -15.658 10.021 -14.392 1.00 91.56 435 PHE A O 1
ATOM 3305 N N . GLN A 1 436 ? -17.828 10.620 -14.326 1.00 87.81 436 GLN A N 1
ATOM 3306 C CA . GLN A 1 436 ? -18.307 9.528 -15.182 1.00 87.81 436 GLN A CA 1
ATOM 3307 C C . GLN A 1 436 ? -17.869 8.138 -14.673 1.00 87.81 436 GLN A C 1
ATOM 3309 O O . GLN A 1 436 ? -17.580 7.229 -15.449 1.00 87.81 436 GLN A O 1
ATOM 3314 N N . GLY A 1 437 ? -17.777 7.979 -13.348 1.00 79.00 437 GLY A N 1
ATOM 3315 C CA . GLY A 1 437 ? -17.308 6.748 -12.704 1.00 79.00 437 GLY A CA 1
ATOM 3316 C C . GLY A 1 437 ? -15.794 6.508 -12.773 1.00 79.00 437 GLY A C 1
ATOM 3317 O O . GLY A 1 437 ? -15.338 5.443 -12.364 1.00 79.00 437 GLY A O 1
ATOM 3318 N N . ILE A 1 438 ? -15.006 7.469 -13.265 1.00 79.88 438 ILE A N 1
ATOM 3319 C CA . ILE A 1 438 ? -13.545 7.388 -13.331 1.00 79.88 438 ILE A CA 1
ATOM 3320 C C . ILE A 1 438 ? -12.944 8.150 -12.152 1.00 79.88 438 ILE A C 1
ATOM 3322 O O . ILE A 1 438 ? -13.043 9.376 -12.077 1.00 79.88 438 ILE A O 1
ATOM 3326 N N . PHE A 1 439 ? -12.285 7.420 -11.251 1.00 81.31 439 PHE A N 1
ATOM 3327 C CA . PHE A 1 439 ? -11.534 7.995 -10.140 1.00 81.31 439 PHE A CA 1
ATOM 3328 C C . PHE A 1 439 ? -10.159 8.503 -10.591 1.00 81.31 439 PHE A C 1
ATOM 3330 O O . PHE A 1 439 ? -9.357 7.775 -11.180 1.00 81.31 439 PHE A O 1
ATOM 3337 N N . ASN A 1 440 ? -9.857 9.744 -10.230 1.00 80.31 440 ASN A N 1
ATOM 3338 C CA . ASN A 1 440 ? -8.563 10.378 -10.386 1.00 80.31 440 ASN A CA 1
ATOM 3339 C C . ASN A 1 440 ? -8.114 10.975 -9.052 1.00 80.31 440 ASN A C 1
ATOM 3341 O O . ASN A 1 440 ? -8.907 11.496 -8.269 1.00 80.31 440 ASN A O 1
ATOM 3345 N N . ARG A 1 441 ? -6.804 10.937 -8.831 1.00 79.38 441 ARG A N 1
ATOM 3346 C CA . ARG A 1 441 ? -6.130 11.573 -7.703 1.00 79.38 441 ARG A CA 1
ATOM 3347 C C . ARG A 1 441 ? -4.947 12.357 -8.238 1.00 79.38 441 ARG A C 1
ATOM 3349 O O . ARG A 1 441 ? -4.152 11.806 -9.007 1.00 79.38 441 ARG A O 1
ATOM 3356 N N . THR A 1 442 ? -4.840 13.591 -7.779 1.00 75.38 442 THR A N 1
ATOM 3357 C CA . THR A 1 442 ? -3.737 14.512 -8.022 1.00 75.38 442 THR A CA 1
ATOM 3358 C C . THR A 1 442 ? -3.227 14.977 -6.672 1.00 75.38 442 THR A C 1
ATOM 3360 O O . THR A 1 442 ? -4.018 15.258 -5.779 1.00 75.38 442 THR A O 1
ATOM 3363 N N . VAL A 1 443 ? -1.911 15.035 -6.508 1.00 71.44 443 VAL A N 1
ATOM 3364 C CA . VAL A 1 443 ? -1.291 15.374 -5.228 1.00 71.44 443 VAL A CA 1
ATOM 3365 C C . VAL A 1 443 ? -0.285 16.474 -5.458 1.00 71.44 443 VAL A C 1
ATOM 3367 O O . VAL A 1 443 ? 0.602 16.338 -6.297 1.00 71.44 443 VAL A O 1
ATOM 3370 N N . SER A 1 444 ? -0.416 17.538 -4.684 1.00 72.38 444 SER A N 1
ATOM 3371 C CA . SER A 1 444 ? 0.527 18.642 -4.630 1.00 72.38 444 SER A CA 1
ATOM 3372 C C . SER A 1 444 ? 1.266 18.567 -3.305 1.00 72.38 444 SER A C 1
ATOM 3374 O O . SER A 1 444 ? 0.825 19.096 -2.286 1.00 72.38 444 SER A O 1
ATOM 3376 N N . ALA A 1 445 ? 2.398 17.868 -3.313 1.00 66.69 445 ALA A N 1
ATOM 3377 C CA . ALA A 1 445 ? 3.119 17.537 -2.090 1.00 66.69 445 ALA A CA 1
ATOM 3378 C C . ALA A 1 445 ? 3.819 18.723 -1.403 1.00 66.69 445 ALA A C 1
ATOM 3380 O O . ALA A 1 445 ? 4.219 18.602 -0.254 1.00 66.69 445 ALA A O 1
ATOM 3381 N N . ASN A 1 446 ? 3.969 19.845 -2.108 1.00 68.44 446 ASN A N 1
ATOM 3382 C CA . ASN A 1 446 ? 4.618 21.057 -1.606 1.00 68.44 446 ASN A CA 1
ATOM 3383 C C . ASN A 1 446 ? 3.615 22.174 -1.294 1.00 68.44 446 ASN A C 1
ATOM 3385 O O . ASN A 1 446 ? 4.033 23.304 -1.072 1.00 68.44 446 ASN A O 1
ATOM 3389 N N . LEU A 1 447 ? 2.312 21.898 -1.340 1.00 76.06 447 LEU A N 1
ATOM 3390 C CA . LEU A 1 447 ? 1.269 22.883 -1.070 1.00 76.06 447 LEU A CA 1
ATOM 3391 C C . LEU A 1 447 ? 0.474 22.400 0.138 1.00 76.06 447 LEU A C 1
ATOM 3393 O O . LEU A 1 447 ? -0.451 21.611 -0.002 1.00 76.06 447 LEU A O 1
ATOM 3397 N N . GLY A 1 448 ? 0.857 22.850 1.325 1.00 77.44 448 GLY A N 1
ATOM 3398 C CA . GLY A 1 448 ? 0.219 22.509 2.594 1.00 77.44 448 GLY A CA 1
ATOM 3399 C C . GLY A 1 448 ? 0.198 23.723 3.514 1.00 77.44 448 GLY A C 1
ATOM 3400 O O . GLY A 1 448 ? 0.971 24.662 3.325 1.00 77.44 448 GLY A O 1
ATOM 3401 N N . MET A 1 449 ? -0.689 23.720 4.507 1.00 78.06 449 MET A N 1
ATOM 3402 C CA . MET A 1 449 ? -0.943 24.906 5.344 1.00 78.06 449 MET A CA 1
ATOM 3403 C C . MET A 1 449 ? 0.026 25.082 6.521 1.00 78.06 449 MET A C 1
ATOM 3405 O O . MET A 1 449 ? -0.100 26.044 7.270 1.00 78.06 449 MET A O 1
ATOM 3409 N N . SER A 1 450 ? 0.976 24.164 6.717 1.00 73.12 450 SER A N 1
ATOM 3410 C CA . SER A 1 450 ? 1.948 24.224 7.812 1.00 73.12 450 SER A CA 1
ATOM 3411 C C . SER A 1 450 ? 3.370 24.332 7.257 1.00 73.12 450 SER A C 1
ATOM 3413 O O . SER A 1 450 ? 3.810 25.425 6.910 1.00 73.12 450 SER A O 1
ATOM 3415 N N . TYR A 1 451 ? 4.076 23.213 7.087 1.00 64.94 451 TYR A N 1
ATOM 3416 C CA . TYR A 1 451 ? 5.481 23.183 6.655 1.00 64.94 451 TYR A CA 1
ATOM 3417 C C . TYR A 1 451 ? 5.739 23.806 5.281 1.00 64.94 451 TYR A C 1
ATOM 3419 O O . TYR A 1 451 ? 6.866 24.183 4.971 1.00 64.94 451 TYR A O 1
ATOM 3427 N N . SER A 1 452 ? 4.711 23.886 4.439 1.00 69.19 452 SER A N 1
ATOM 3428 C CA . SER A 1 452 ? 4.840 24.330 3.054 1.00 69.19 452 SER A CA 1
ATOM 3429 C C . SER A 1 452 ? 4.097 25.628 2.761 1.00 69.19 452 SER A C 1
ATOM 3431 O O . SER A 1 452 ? 3.935 25.978 1.594 1.00 69.19 452 SER A O 1
ATOM 3433 N N . ILE A 1 453 ? 3.695 26.383 3.788 1.00 75.75 453 ILE A N 1
ATOM 3434 C CA . ILE A 1 453 ? 2.992 27.655 3.583 1.00 75.75 453 ILE A CA 1
ATOM 3435 C C . ILE A 1 453 ? 3.835 28.658 2.781 1.00 75.75 453 ILE A C 1
ATOM 3437 O O . ILE A 1 453 ? 3.316 29.345 1.905 1.00 75.75 453 ILE A O 1
ATOM 3441 N N . SER A 1 454 ? 5.157 28.660 2.977 1.00 77.69 454 SER A N 1
ATOM 3442 C CA . SER A 1 454 ? 6.084 29.479 2.189 1.00 77.69 454 SER A CA 1
ATOM 3443 C C . SER A 1 454 ? 6.098 29.096 0.708 1.00 77.69 454 SER A C 1
ATOM 3445 O O . SER A 1 454 ? 6.209 29.971 -0.145 1.00 77.69 454 SER A O 1
ATOM 3447 N N . ASN A 1 455 ? 5.943 27.807 0.385 1.00 75.88 455 ASN A N 1
ATOM 3448 C CA . ASN A 1 455 ? 5.835 27.348 -1.001 1.00 75.88 455 ASN A CA 1
ATOM 3449 C C . ASN A 1 455 ? 4.496 27.770 -1.610 1.00 75.88 455 ASN A C 1
ATOM 3451 O O . ASN A 1 455 ? 4.462 28.185 -2.761 1.00 75.88 455 ASN A O 1
ATOM 3455 N N . VAL A 1 456 ? 3.407 27.724 -0.832 1.00 81.44 456 VAL A N 1
ATOM 3456 C CA . VAL A 1 456 ? 2.100 28.238 -1.271 1.00 81.44 456 VAL A CA 1
ATOM 3457 C C . VAL A 1 456 ? 2.199 29.727 -1.608 1.00 81.44 456 VAL A C 1
ATOM 3459 O O . VAL A 1 456 ? 1.730 30.134 -2.671 1.00 81.44 456 VAL A O 1
ATOM 3462 N N . LEU A 1 457 ? 2.845 30.524 -0.750 1.00 81.56 457 LEU A N 1
ATOM 3463 C CA . LEU A 1 457 ? 3.096 31.948 -0.993 1.00 81.56 457 LEU A CA 1
ATOM 3464 C C . LEU A 1 457 ? 3.965 32.173 -2.238 1.00 81.56 457 LEU A C 1
ATOM 3466 O O . LEU A 1 457 ? 3.635 33.027 -3.061 1.00 81.56 457 LEU A O 1
ATOM 3470 N N . ALA A 1 458 ? 5.051 31.410 -2.387 1.00 81.50 458 ALA A N 1
ATOM 3471 C CA . ALA A 1 458 ? 5.958 31.518 -3.526 1.00 81.50 458 ALA A CA 1
ATOM 3472 C C . ALA A 1 458 ? 5.269 31.186 -4.862 1.00 81.50 458 ALA A C 1
ATOM 3474 O O . ALA A 1 458 ? 5.475 31.899 -5.840 1.00 81.50 458 ALA A O 1
ATOM 3475 N N . GLU A 1 459 ? 4.437 30.143 -4.892 1.00 82.12 459 GLU A N 1
ATOM 3476 C CA . GLU A 1 459 ? 3.747 29.676 -6.100 1.00 82.12 459 GLU A CA 1
ATOM 3477 C C . GLU A 1 459 ? 2.549 30.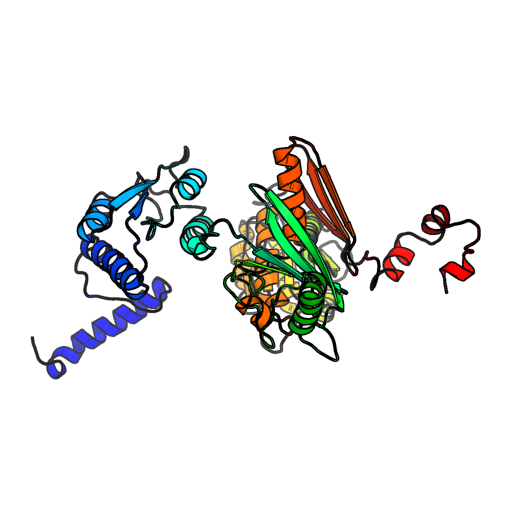569 -6.464 1.00 82.12 459 GLU A C 1
ATOM 3479 O O . GLU A 1 459 ? 2.342 30.921 -7.623 1.00 82.12 459 GLU A O 1
ATOM 3484 N N . THR A 1 460 ? 1.743 30.943 -5.465 1.00 84.00 460 THR A N 1
ATOM 3485 C CA . THR A 1 460 ? 0.487 31.689 -5.671 1.00 84.00 460 THR A CA 1
ATOM 3486 C C . THR A 1 460 ? 0.743 33.175 -5.915 1.00 84.00 460 THR A C 1
ATOM 3488 O O . THR A 1 460 ? -0.031 33.834 -6.617 1.00 84.00 460 THR A O 1
ATOM 3491 N N . GLY A 1 461 ? 1.828 33.706 -5.347 1.00 87.12 461 GLY A N 1
ATOM 3492 C CA . GLY A 1 461 ? 2.126 35.130 -5.327 1.00 87.12 461 GLY A CA 1
ATOM 3493 C C . GLY A 1 461 ? 1.291 35.886 -4.292 1.00 87.12 461 GLY A C 1
ATOM 3494 O O . GLY A 1 461 ? 0.165 35.514 -3.951 1.00 87.12 461 GLY A O 1
ATOM 3495 N N . ILE A 1 462 ? 1.854 36.984 -3.789 1.00 85.56 462 ILE A N 1
ATOM 3496 C CA . ILE A 1 462 ? 1.267 37.733 -2.674 1.00 85.56 462 ILE A CA 1
ATOM 3497 C C . ILE A 1 462 ? -0.058 38.410 -3.041 1.00 85.56 462 ILE A C 1
ATOM 3499 O O . ILE A 1 462 ? -0.997 38.382 -2.253 1.00 85.56 462 ILE A O 1
ATOM 3503 N N . GLU A 1 463 ? -0.179 38.929 -4.264 1.00 85.81 463 GLU A N 1
ATOM 3504 C CA . GLU A 1 463 ? -1.384 39.615 -4.755 1.00 85.81 463 GLU A CA 1
ATOM 3505 C C . GLU A 1 463 ? -2.620 38.703 -4.725 1.00 85.81 463 GLU A C 1
ATOM 3507 O O . GLU A 1 463 ? -3.709 39.108 -4.313 1.00 85.81 463 GLU A O 1
ATOM 3512 N N . ASN A 1 464 ? -2.442 37.434 -5.104 1.00 86.06 464 ASN A N 1
ATOM 3513 C CA . ASN A 1 464 ? -3.518 36.446 -5.121 1.00 86.06 464 ASN A CA 1
ATOM 3514 C C . ASN A 1 464 ? -3.960 36.009 -3.721 1.00 86.06 464 ASN A C 1
ATOM 3516 O O . ASN A 1 464 ? -5.086 35.538 -3.575 1.00 86.06 464 ASN A O 1
ATOM 3520 N N . ILE A 1 465 ? -3.094 36.136 -2.715 1.00 85.12 465 ILE A N 1
ATOM 3521 C CA . ILE A 1 465 ? -3.429 35.851 -1.316 1.00 85.12 465 ILE A CA 1
ATOM 3522 C C . ILE A 1 465 ? -4.115 37.069 -0.697 1.00 85.12 465 ILE A C 1
ATOM 3524 O O . ILE A 1 465 ? -5.185 36.929 -0.109 1.00 85.12 465 ILE A O 1
ATOM 3528 N N . MET A 1 466 ? -3.558 38.263 -0.916 1.00 84.19 466 MET A N 1
ATOM 3529 C CA . MET A 1 466 ? -4.073 39.538 -0.404 1.00 84.19 466 MET A CA 1
ATOM 3530 C C . MET A 1 466 ? -5.544 39.773 -0.760 1.00 84.19 466 MET A C 1
ATOM 3532 O O . MET A 1 466 ? -6.296 40.262 0.073 1.00 84.19 466 MET A O 1
ATOM 3536 N N . ARG A 1 467 ? -6.001 39.350 -1.949 1.00 86.94 467 ARG A N 1
ATOM 3537 C CA . ARG A 1 467 ? -7.414 39.494 -2.365 1.00 86.94 467 ARG A CA 1
ATOM 3538 C C . ARG A 1 467 ? -8.427 38.772 -1.461 1.00 86.94 467 ARG A C 1
ATOM 3540 O O . ARG A 1 467 ? -9.620 39.037 -1.563 1.00 86.94 467 ARG A O 1
ATOM 3547 N N . TRP A 1 468 ? -7.973 37.799 -0.671 1.00 86.38 468 TRP A N 1
ATOM 3548 C CA . TRP A 1 468 ? -8.807 37.010 0.238 1.00 86.38 468 TRP A CA 1
ATOM 3549 C C . TRP A 1 468 ? -8.634 37.412 1.703 1.00 86.38 468 TRP A C 1
ATOM 3551 O O . TRP A 1 468 ? -9.350 36.889 2.557 1.00 86.38 468 TRP A O 1
ATOM 3561 N N . LEU A 1 469 ? -7.675 38.290 2.000 1.00 84.00 469 LEU A N 1
ATOM 3562 C CA . LEU A 1 469 ? -7.400 38.741 3.354 1.00 84.00 469 LEU A CA 1
ATOM 3563 C C . LEU A 1 469 ? -8.207 40.004 3.682 1.00 84.00 469 LEU A C 1
ATOM 3565 O O . LEU A 1 469 ? -8.568 40.762 2.780 1.00 84.00 469 LEU A O 1
ATOM 3569 N N . PRO A 1 470 ? -8.506 40.232 4.970 1.00 85.94 470 PRO A N 1
ATOM 3570 C CA . PRO A 1 470 ? -9.068 41.492 5.440 1.00 85.94 470 PRO A CA 1
ATOM 3571 C C . PRO A 1 470 ? -8.229 42.712 5.013 1.00 85.94 470 PRO A C 1
ATOM 3573 O O . PRO A 1 470 ? -7.002 42.632 4.967 1.00 85.94 470 PRO A O 1
ATOM 3576 N N . GLU A 1 471 ? -8.884 43.846 4.728 1.00 82.56 471 GLU A N 1
ATOM 3577 C CA . GLU A 1 471 ? -8.228 45.081 4.247 1.00 82.56 471 GLU A CA 1
ATOM 3578 C C . GLU A 1 471 ? -7.194 45.663 5.232 1.00 82.56 471 GLU A C 1
ATOM 3580 O O . GLU A 1 471 ? -6.341 46.455 4.834 1.00 82.56 471 GLU A O 1
ATOM 3585 N N . ASP A 1 472 ? -7.257 45.288 6.510 1.00 85.62 472 ASP A N 1
ATOM 3586 C CA . ASP A 1 472 ? -6.339 45.716 7.566 1.00 85.62 472 ASP A CA 1
ATOM 3587 C C . ASP A 1 472 ? -5.024 44.918 7.617 1.00 85.62 472 ASP A C 1
ATOM 3589 O O . ASP A 1 472 ? -4.100 45.321 8.326 1.00 85.62 472 ASP A O 1
ATOM 3593 N N . ILE A 1 473 ? -4.895 43.831 6.846 1.00 83.19 473 ILE A N 1
ATOM 3594 C CA . ILE A 1 473 ? -3.630 43.103 6.688 1.00 83.19 473 ILE A CA 1
ATOM 3595 C C . ILE A 1 473 ? -2.892 43.653 5.465 1.00 83.19 473 ILE A C 1
ATOM 3597 O O . ILE A 1 473 ? -3.270 43.379 4.329 1.00 83.19 473 ILE A O 1
ATOM 3601 N N . ASP A 1 474 ? -1.816 44.413 5.689 1.00 85.00 474 ASP A N 1
ATOM 3602 C CA . ASP A 1 474 ? -0.966 44.918 4.607 1.00 85.00 474 ASP A CA 1
ATOM 3603 C C . ASP A 1 474 ? 0.083 43.887 4.142 1.00 85.00 474 ASP A C 1
ATOM 3605 O O . ASP A 1 474 ? 0.411 42.917 4.832 1.00 85.00 474 ASP A O 1
ATOM 3609 N N . GLU A 1 475 ? 0.649 44.106 2.951 1.00 81.88 475 GLU A N 1
ATOM 3610 C CA . GLU A 1 475 ? 1.674 43.224 2.376 1.00 81.88 475 GLU A CA 1
ATOM 3611 C C . GLU A 1 475 ? 2.874 43.032 3.320 1.00 81.88 475 GLU A C 1
ATOM 3613 O O . GLU A 1 475 ? 3.456 41.947 3.396 1.00 81.88 475 GLU A O 1
ATOM 3618 N N . ARG A 1 476 ? 3.256 44.083 4.053 1.00 81.94 476 ARG A N 1
ATOM 3619 C CA . ARG A 1 476 ? 4.372 44.020 4.994 1.00 81.94 476 ARG A CA 1
ATOM 3620 C C . ARG A 1 476 ? 4.061 43.080 6.156 1.00 81.94 476 ARG A C 1
ATOM 3622 O O . ARG A 1 476 ? 4.949 42.342 6.565 1.00 81.94 476 ARG A O 1
ATOM 3629 N N . SER A 1 477 ? 2.838 43.099 6.668 1.00 80.06 477 SER A N 1
ATOM 3630 C CA . SER A 1 477 ? 2.379 42.237 7.755 1.00 80.06 477 SER A CA 1
ATOM 3631 C C . SER A 1 477 ? 2.231 40.795 7.294 1.00 80.06 477 SER A C 1
ATOM 3633 O O . SER A 1 477 ? 2.539 39.898 8.059 1.00 80.06 477 SER A O 1
ATOM 3635 N N . LEU A 1 478 ? 1.838 40.565 6.040 1.00 76.31 478 LEU A N 1
ATOM 3636 C CA . LEU A 1 478 ? 1.734 39.223 5.464 1.00 76.31 478 LEU A CA 1
ATOM 3637 C C . LEU A 1 478 ? 3.099 38.555 5.203 1.00 76.31 478 LEU A C 1
ATOM 3639 O O . LEU A 1 478 ? 3.204 37.331 5.212 1.00 76.31 478 LEU A O 1
ATOM 3643 N N . ARG A 1 479 ? 4.141 39.346 4.915 1.00 73.69 479 ARG A N 1
ATOM 3644 C CA . ARG A 1 479 ? 5.508 38.844 4.673 1.00 73.69 479 ARG A CA 1
ATOM 3645 C C . ARG A 1 479 ? 6.295 38.543 5.952 1.00 73.69 479 ARG A C 1
ATOM 3647 O O . ARG A 1 479 ? 7.317 37.863 5.850 1.00 73.69 479 ARG A O 1
ATOM 3654 N N . ASN A 1 480 ? 5.878 39.099 7.089 1.00 66.56 480 ASN A N 1
ATOM 3655 C CA . ASN A 1 480 ? 6.499 38.897 8.404 1.00 66.56 480 ASN A CA 1
ATOM 3656 C C . ASN A 1 480 ? 5.754 37.814 9.179 1.00 66.56 480 ASN A C 1
ATOM 3658 O O . ASN A 1 480 ? 6.430 37.131 9.979 1.00 66.56 480 ASN A O 1
#